Protein AF-A0A251TUI9-F1 (afdb_monomer)

Secondary structure (DSSP, 8-state):
---TTTT----HHHHHTS-HHHHHHHHHHHHHS-TTHHHHGGGS-HHHHHHHHHHHHTS----TT--HHHHHHHHHHHHHHHTT--S------------------------------------EEPS-TTT--EE-TT-SS-TTTB-TTT-PBPSS--TTSEEE----TT---S-SPPP---EEEHHHHHT-GGGS-STTSSSPPPSSEEE-TTT--EEE-HHHHHHHHHHHHT--BHHHHHHHHHHHHHHHTT-STTHHHHHHHHHHHHHHHHHH--HHHHTTTT---BGGG-TTHHHHHHHHHHHHHHHHHHHHSSTT-----S----EEEEEES--SS-EEEEEEE-GGGGTT--EEEEEEEETT-SS--SS-SEEEETT--EEEE-SPPTT-EEEEEEEEE-SS-EEEEEEEEEEPPP------------------------SHHHHHHHHHHHHHHHHTTSS-HHHHHHHHHHHHHT--HHHHHHHHHHHHHHTT-HHHHHHHHHHHHHHHHHS--

Structure (mmCIF, N/CA/C/O backbone):
data_AF-A0A251TUI9-F1
#
_entry.id   AF-A0A251TUI9-F1
#
loop_
_atom_site.group_PDB
_atom_site.id
_atom_site.type_symbol
_atom_site.label_atom_id
_atom_site.label_alt_id
_atom_site.label_comp_id
_atom_site.label_asym_id
_atom_site.label_entity_id
_atom_site.label_seq_id
_atom_site.pdbx_PDB_ins_code
_atom_site.Cartn_x
_atom_site.Cartn_y
_atom_site.Cartn_z
_atom_site.occupancy
_atom_site.B_iso_or_equiv
_atom_site.auth_seq_id
_atom_site.auth_comp_id
_atom_site.auth_asym_id
_atom_site.auth_atom_id
_atom_site.pdbx_PDB_model_num
ATOM 1 N N . MET A 1 1 ? 25.044 61.358 4.564 1.00 34.53 1 MET A N 1
ATOM 2 C CA . MET A 1 1 ? 23.756 62.048 4.757 1.00 34.53 1 MET A CA 1
ATOM 3 C C . MET A 1 1 ? 22.887 61.082 5.543 1.00 34.53 1 MET A C 1
ATOM 5 O O . MET A 1 1 ? 22.391 60.115 4.979 1.00 34.53 1 MET A O 1
ATOM 9 N N . GLU A 1 2 ? 22.901 61.227 6.867 1.00 28.72 2 GLU A N 1
ATOM 10 C CA . GLU A 1 2 ? 22.140 60.388 7.798 1.00 28.72 2 GLU A CA 1
ATOM 11 C C . GLU A 1 2 ? 20.650 60.479 7.453 1.00 28.72 2 GLU A C 1
ATOM 13 O O . GLU A 1 2 ? 20.117 61.572 7.265 1.00 28.72 2 GLU A O 1
ATOM 18 N N . SER A 1 3 ? 19.989 59.332 7.293 1.00 34.34 3 SER A N 1
ATOM 19 C CA . SER A 1 3 ? 18.562 59.292 6.975 1.00 34.34 3 SER A CA 1
ATOM 20 C C . SER A 1 3 ? 17.758 59.670 8.220 1.00 34.34 3 SER A C 1
ATOM 22 O O . SER A 1 3 ? 17.725 58.937 9.207 1.00 34.34 3 SER A O 1
ATOM 24 N N . VAL A 1 4 ? 17.116 60.833 8.145 1.00 35.78 4 VAL A N 1
ATOM 25 C CA . VAL A 1 4 ? 16.431 61.609 9.198 1.00 35.78 4 VAL A CA 1
ATOM 26 C C . VAL A 1 4 ? 15.178 60.923 9.790 1.00 35.78 4 VAL A C 1
ATOM 28 O O . VAL A 1 4 ? 14.362 61.564 10.439 1.00 35.78 4 VAL A O 1
ATOM 31 N N . PHE A 1 5 ? 14.978 59.614 9.616 1.00 40.19 5 PHE A N 1
ATOM 32 C CA . PHE A 1 5 ? 13.676 58.987 9.910 1.00 40.19 5 PHE A CA 1
ATOM 33 C C . PHE A 1 5 ? 13.726 57.677 10.707 1.00 40.19 5 PHE A C 1
ATOM 35 O O . PHE A 1 5 ? 12.765 56.909 10.710 1.00 40.19 5 PHE A O 1
ATOM 42 N N . SER A 1 6 ? 14.799 57.442 11.461 1.00 36.69 6 SER A N 1
ATOM 43 C CA . SER A 1 6 ? 14.810 56.442 12.537 1.00 36.69 6 SER A CA 1
ATOM 44 C C . SER A 1 6 ? 14.194 57.043 13.807 1.00 36.69 6 SER A C 1
ATOM 46 O O . SER A 1 6 ? 14.910 57.612 14.629 1.00 36.69 6 SER A O 1
ATOM 48 N N . GLY A 1 7 ? 12.871 56.932 13.979 1.00 44.53 7 GLY A N 1
ATOM 49 C CA . GLY A 1 7 ? 12.235 57.310 15.252 1.00 44.53 7 GLY A CA 1
ATOM 50 C C . GLY A 1 7 ? 10.784 57.786 15.211 1.00 44.53 7 GLY A C 1
ATOM 51 O O . GLY A 1 7 ? 10.376 58.503 16.121 1.00 44.53 7 GLY A O 1
ATOM 52 N N . PHE A 1 8 ? 9.983 57.430 14.200 1.00 48.88 8 PHE A N 1
ATOM 53 C CA . PHE A 1 8 ? 8.565 57.805 14.205 1.00 48.88 8 PHE A CA 1
ATOM 54 C C . PHE A 1 8 ? 7.767 56.912 15.171 1.00 48.88 8 PHE A C 1
ATOM 56 O O . PHE A 1 8 ? 7.263 55.851 14.804 1.00 48.88 8 PHE A O 1
ATOM 63 N N . VAL A 1 9 ? 7.681 57.336 16.431 1.00 51.25 9 VAL A N 1
ATOM 64 C CA . VAL A 1 9 ? 6.800 56.739 17.440 1.00 51.25 9 VAL A CA 1
ATOM 65 C C . VAL A 1 9 ? 5.455 57.456 17.365 1.00 51.25 9 VAL A C 1
ATOM 67 O O . VAL A 1 9 ? 5.383 58.671 17.535 1.00 51.25 9 VAL A O 1
ATOM 70 N N . LEU A 1 10 ? 4.383 56.713 17.081 1.00 57.31 10 LEU A N 1
ATOM 71 C CA . LEU A 1 10 ? 3.030 57.253 17.181 1.00 57.31 10 LEU A CA 1
ATOM 72 C C . LEU A 1 10 ? 2.731 57.536 18.653 1.00 57.31 10 LEU A C 1
ATOM 74 O O . LEU A 1 10 ? 2.682 56.611 19.462 1.00 57.31 10 LEU A O 1
ATOM 78 N N . ASP A 1 11 ? 2.542 58.813 18.977 1.00 55.12 11 ASP A N 1
ATOM 79 C CA . ASP A 1 11 ? 2.106 59.262 20.294 1.00 55.12 11 ASP A CA 1
ATOM 80 C C . ASP A 1 11 ? 0.689 58.712 20.580 1.00 55.12 11 ASP A C 1
ATOM 82 O O . ASP A 1 11 ? -0.262 59.073 19.866 1.00 55.12 11 ASP A O 1
ATOM 86 N N . PRO A 1 12 ? 0.523 57.806 21.566 1.00 54.56 12 PRO A N 1
ATOM 87 C CA . PRO A 1 12 ? -0.750 57.140 21.834 1.00 54.56 12 PRO A CA 1
ATOM 88 C C . PRO A 1 12 ? -1.883 58.116 22.172 1.00 54.56 12 PRO A C 1
ATOM 90 O O . PRO A 1 12 ? -3.036 57.863 21.819 1.00 54.56 12 PRO A O 1
ATOM 93 N N . GLU A 1 13 ? -1.572 59.250 22.808 1.00 54.03 13 GLU A N 1
ATOM 94 C CA . GLU A 1 13 ? -2.579 60.245 23.196 1.00 54.03 13 GLU A CA 1
ATOM 95 C C . GLU A 1 13 ? -3.125 61.004 21.985 1.00 54.03 13 GLU A C 1
ATOM 97 O O . GLU A 1 13 ? -4.335 61.214 21.878 1.00 54.03 13 GLU A O 1
ATOM 102 N N . LYS A 1 14 ? -2.261 61.323 21.014 1.00 60.03 14 LYS A N 1
ATOM 103 C CA . LYS A 1 14 ? -2.677 61.940 19.747 1.00 60.03 14 LYS A CA 1
ATOM 104 C C . LYS A 1 14 ? -3.451 60.975 18.861 1.00 60.03 14 LYS A C 1
ATOM 106 O O . LYS A 1 14 ? -4.357 61.405 18.156 1.00 60.03 14 LYS A O 1
ATOM 111 N N . CYS A 1 15 ? -3.136 59.679 18.898 1.00 59.41 15 CYS A N 1
ATOM 112 C CA . CYS A 1 15 ? -3.855 58.689 18.098 1.00 59.41 15 CYS A CA 1
ATOM 113 C C . CYS A 1 15 ? -5.288 58.468 18.606 1.00 59.41 15 CYS A C 1
ATOM 115 O O . CYS A 1 15 ? -6.212 58.344 17.805 1.00 59.41 15 CYS A O 1
ATOM 117 N N . ASN A 1 16 ? -5.506 58.518 19.923 1.00 58.75 16 ASN A N 1
ATOM 118 C CA . ASN A 1 16 ? -6.837 58.369 20.518 1.00 58.75 16 ASN A CA 1
ATOM 119 C C . ASN A 1 16 ? -7.819 59.490 20.133 1.00 58.75 16 ASN A C 1
ATOM 121 O O . ASN A 1 16 ? -9.023 59.248 20.122 1.00 58.75 16 ASN A O 1
ATOM 125 N N . GLN A 1 17 ? -7.320 60.680 19.784 1.00 64.38 17 GLN A N 1
ATOM 126 C CA . GLN A 1 17 ? -8.139 61.842 19.411 1.00 64.38 17 GLN A CA 1
ATOM 127 C C . GLN A 1 17 ? -8.537 61.875 17.923 1.00 64.38 17 GLN A C 1
ATOM 129 O O . GLN A 1 17 ? -9.328 62.726 17.527 1.00 64.38 17 GLN A O 1
ATOM 134 N N . LEU A 1 18 ? -8.018 60.959 17.095 1.00 70.25 18 LEU A N 1
ATOM 135 C CA . LEU A 1 18 ? -8.324 60.903 15.661 1.00 70.25 18 LEU A CA 1
ATOM 136 C C . LEU A 1 18 ? -9.654 60.192 15.386 1.00 70.25 18 LEU A C 1
ATOM 138 O O . LEU A 1 18 ? -9.961 59.155 15.984 1.00 70.25 18 LEU A O 1
ATOM 142 N N . SER A 1 19 ? -10.404 60.691 14.405 1.00 75.69 19 SER A N 1
ATOM 143 C CA . SER A 1 19 ? -11.576 59.991 13.874 1.00 75.69 19 SER A CA 1
ATOM 144 C C . SER A 1 19 ? -11.174 58.697 13.151 1.00 75.69 19 SER A C 1
ATOM 146 O O . SER A 1 19 ? -10.040 58.532 12.690 1.00 75.69 19 SER A O 1
ATOM 148 N N . LEU A 1 20 ? -12.112 57.752 13.017 1.00 74.56 20 LEU A N 1
ATOM 149 C CA . LEU A 1 20 ? -11.850 56.454 12.379 1.00 74.56 20 LEU A CA 1
ATOM 150 C C . LEU A 1 20 ? -11.320 56.601 10.940 1.00 74.56 20 LEU A C 1
ATOM 152 O O . LEU A 1 20 ? -10.433 55.858 10.525 1.00 74.56 20 LEU A O 1
ATOM 156 N N . GLU A 1 21 ? -11.815 57.588 10.195 1.00 72.75 21 GLU A N 1
ATOM 157 C CA . GLU A 1 21 ? -11.395 57.844 8.814 1.00 72.75 21 GLU A CA 1
ATOM 158 C C . GLU A 1 21 ? -9.976 58.441 8.740 1.00 72.75 21 GLU A C 1
ATOM 160 O O . GLU A 1 21 ? -9.191 58.101 7.853 1.00 72.75 21 GLU A O 1
ATOM 165 N N . GLU A 1 22 ? -9.591 59.267 9.715 1.00 72.44 22 GLU A N 1
ATOM 166 C CA . GLU A 1 22 ? -8.219 59.775 9.842 1.00 72.44 22 GLU A CA 1
ATOM 167 C C . GLU A 1 22 ? -7.242 58.662 10.229 1.00 72.44 22 GLU A C 1
ATOM 169 O O . GLU A 1 22 ? -6.152 58.576 9.656 1.00 72.44 22 GLU A O 1
ATOM 174 N N . LYS A 1 23 ? -7.652 57.748 11.122 1.00 77.00 23 LYS A N 1
ATOM 175 C CA . LYS A 1 23 ? -6.869 56.553 11.474 1.00 77.00 23 LYS A CA 1
ATOM 176 C C . LYS A 1 23 ? -6.640 55.653 10.261 1.00 77.00 23 LYS A C 1
ATOM 178 O O . LYS A 1 23 ? -5.521 55.191 10.051 1.00 77.00 23 LYS A O 1
ATOM 183 N N . ARG A 1 24 ? -7.654 55.450 9.415 1.00 78.06 24 ARG A N 1
ATOM 184 C CA . ARG A 1 24 ? -7.514 54.688 8.161 1.00 78.06 24 ARG A CA 1
ATOM 185 C C . ARG A 1 24 ? -6.513 55.340 7.215 1.00 78.06 24 ARG A C 1
ATOM 187 O O . ARG A 1 24 ? -5.581 54.674 6.770 1.00 78.06 24 ARG A O 1
ATOM 194 N N . LYS A 1 25 ? -6.639 56.647 6.962 1.00 76.62 25 LYS A N 1
ATOM 195 C CA . LYS A 1 25 ? -5.694 57.394 6.109 1.00 76.62 25 LYS A CA 1
ATOM 196 C C . LYS A 1 25 ? -4.261 57.330 6.640 1.00 76.62 25 LYS A C 1
ATOM 198 O O . LYS A 1 25 ? -3.324 57.198 5.854 1.00 76.62 25 LYS A O 1
ATOM 203 N N . LEU A 1 26 ? -4.089 57.378 7.961 1.00 75.06 26 LEU A N 1
ATOM 204 C CA . LEU A 1 26 ? -2.788 57.225 8.606 1.00 75.06 26 LEU A CA 1
ATOM 205 C C . LEU A 1 26 ? -2.202 55.822 8.379 1.00 75.06 26 LEU A C 1
ATOM 207 O O . LEU A 1 26 ? -1.036 55.715 8.010 1.00 75.06 26 LEU A O 1
ATOM 211 N N . VAL A 1 27 ? -3.001 54.758 8.513 1.00 79.88 27 VAL A N 1
ATOM 212 C CA . VAL A 1 27 ? -2.560 53.378 8.231 1.00 79.88 27 VAL A CA 1
ATOM 213 C C . VAL A 1 27 ? -2.194 53.188 6.758 1.00 79.88 27 VAL A C 1
ATOM 215 O O . VAL A 1 27 ? -1.166 52.577 6.478 1.00 79.88 27 VAL A O 1
ATOM 218 N N . HIS A 1 28 ? -2.975 53.735 5.821 1.00 77.69 28 HIS A N 1
ATOM 219 C CA . HIS A 1 28 ? -2.645 53.713 4.388 1.00 77.69 28 HIS A CA 1
ATOM 220 C C . HIS A 1 28 ? -1.305 54.402 4.104 1.00 77.69 28 HIS A C 1
ATOM 222 O O . HIS A 1 28 ? -0.494 53.877 3.344 1.00 77.69 28 HIS A O 1
ATOM 228 N N . ARG A 1 29 ? -1.025 55.527 4.775 1.00 72.50 29 ARG A N 1
ATOM 229 C CA . ARG A 1 29 ? 0.259 56.235 4.660 1.00 72.50 29 ARG A CA 1
ATOM 230 C C . ARG A 1 29 ? 1.420 55.440 5.269 1.00 72.50 29 ARG A C 1
ATOM 232 O O . ARG A 1 29 ? 2.465 55.334 4.642 1.00 72.50 29 ARG A O 1
ATOM 239 N N . ILE A 1 30 ? 1.230 54.838 6.446 1.00 75.44 30 ILE A N 1
ATOM 240 C CA . ILE A 1 30 ? 2.248 54.005 7.116 1.00 75.44 30 ILE A CA 1
ATOM 241 C C . ILE A 1 30 ? 2.550 52.744 6.299 1.00 75.44 30 ILE A C 1
ATOM 243 O O . ILE A 1 30 ? 3.704 52.362 6.172 1.00 75.44 30 ILE A O 1
ATOM 247 N N . ALA A 1 31 ? 1.538 52.119 5.694 1.00 74.88 31 ALA A N 1
ATOM 248 C CA . ALA A 1 31 ? 1.722 50.947 4.840 1.00 74.88 31 ALA A CA 1
ATOM 249 C C . ALA A 1 31 ? 2.538 51.247 3.570 1.00 74.88 31 ALA A C 1
ATOM 251 O O . ALA A 1 31 ? 3.133 50.336 2.999 1.00 74.88 31 ALA A O 1
ATOM 252 N N . GLN A 1 32 ? 2.558 52.509 3.126 1.00 68.44 32 GLN A N 1
ATOM 253 C CA . GLN A 1 32 ? 3.362 52.976 1.995 1.00 68.44 32 GLN A CA 1
ATOM 254 C C . GLN A 1 32 ? 4.774 53.428 2.411 1.00 68.44 32 GLN A C 1
ATOM 256 O O . GLN A 1 32 ? 5.643 53.559 1.551 1.00 68.44 32 GLN A O 1
ATOM 261 N N . TRP A 1 33 ? 5.023 53.669 3.702 1.00 54.84 33 TRP A N 1
ATOM 262 C CA . TRP A 1 33 ? 6.290 54.186 4.224 1.00 54.84 33 TRP A CA 1
ATOM 263 C C . TRP A 1 33 ? 7.038 53.113 5.040 1.00 54.84 33 TRP A C 1
ATOM 265 O O . TRP A 1 33 ? 6.823 52.966 6.237 1.00 54.84 33 TRP A O 1
ATOM 275 N N . SER A 1 34 ? 7.992 52.448 4.377 1.00 54.78 34 SER A N 1
ATOM 276 C CA . SER A 1 34 ? 9.077 51.612 4.941 1.00 54.78 34 SER A CA 1
ATOM 277 C C . SER A 1 34 ? 8.749 50.196 5.465 1.00 54.78 34 SER A C 1
ATOM 279 O O . SER A 1 34 ? 7.612 49.839 5.770 1.00 54.78 34 SER A O 1
ATOM 281 N N . GLU A 1 35 ? 9.805 49.373 5.581 1.00 59.25 35 GLU A N 1
ATOM 282 C CA . GLU A 1 35 ? 9.776 48.012 6.149 1.00 59.25 35 GLU A CA 1
ATOM 283 C C . GLU A 1 35 ? 9.405 47.965 7.649 1.00 59.25 35 GLU A C 1
ATOM 285 O O . GLU A 1 35 ? 9.078 46.897 8.172 1.00 59.25 35 GLU A O 1
ATOM 290 N N . ASP A 1 36 ? 9.388 49.107 8.350 1.00 64.69 36 ASP A N 1
ATOM 291 C CA . ASP A 1 36 ? 9.077 49.198 9.785 1.00 64.69 36 ASP A CA 1
ATOM 292 C C . ASP A 1 36 ? 7.582 49.422 10.089 1.00 64.69 36 ASP A C 1
ATOM 294 O O . ASP A 1 36 ? 7.193 49.531 11.259 1.00 64.69 36 ASP A O 1
ATOM 298 N N . ALA A 1 37 ? 6.709 49.419 9.073 1.00 73.12 37 ALA A N 1
ATOM 299 C CA . ALA A 1 37 ? 5.258 49.559 9.232 1.00 73.12 37 ALA A CA 1
ATOM 300 C C . ALA A 1 37 ? 4.642 48.633 10.312 1.00 73.12 37 ALA A C 1
ATOM 302 O O . ALA A 1 37 ? 3.818 49.108 11.103 1.00 73.12 37 ALA A O 1
ATOM 303 N N . PRO A 1 38 ? 5.051 47.350 10.457 1.00 76.06 38 PRO A N 1
ATOM 304 C CA . PRO A 1 38 ? 4.539 46.495 11.527 1.00 76.06 38 PRO A CA 1
ATOM 305 C C . PRO A 1 38 ? 4.906 46.974 12.939 1.00 76.06 38 PRO A C 1
ATOM 307 O O . PRO A 1 38 ? 4.117 46.794 13.868 1.00 76.06 38 PRO A O 1
ATOM 310 N N . LYS A 1 39 ? 6.084 47.594 13.113 1.00 73.31 39 LYS A N 1
ATOM 311 C CA . LYS A 1 39 ? 6.535 48.135 14.405 1.00 73.31 39 LYS A CA 1
ATOM 312 C C . LYS A 1 39 ? 5.773 49.406 14.754 1.00 73.31 39 LYS A C 1
ATOM 314 O O . LYS A 1 39 ? 5.321 49.542 15.887 1.00 73.31 39 LYS A O 1
ATOM 319 N N . ILE A 1 40 ? 5.548 50.288 13.783 1.00 71.81 40 ILE A N 1
ATOM 320 C CA . ILE A 1 40 ? 4.809 51.541 13.997 1.00 71.81 40 ILE A CA 1
ATOM 321 C C . ILE A 1 40 ? 3.349 51.240 14.366 1.00 71.81 40 ILE A C 1
ATOM 323 O O . ILE A 1 40 ? 2.840 51.756 15.360 1.00 71.81 40 ILE A O 1
ATOM 327 N N . LEU A 1 41 ? 2.698 50.316 13.649 1.00 77.44 41 LEU A N 1
ATOM 328 C CA . LEU A 1 41 ? 1.314 49.898 13.922 1.00 77.44 41 LEU A CA 1
ATOM 329 C C . LEU A 1 41 ? 1.159 49.082 15.216 1.00 77.44 41 LEU A C 1
ATOM 331 O O . LEU A 1 41 ? 0.040 48.892 15.695 1.00 77.44 41 LEU A O 1
ATOM 335 N N . SER A 1 42 ? 2.262 48.622 15.816 1.00 76.44 42 SER A N 1
ATOM 336 C CA . SER A 1 42 ? 2.237 47.944 17.115 1.00 76.44 42 SER A CA 1
ATOM 337 C C . SER A 1 42 ? 1.895 48.876 18.280 1.00 76.44 42 SER A C 1
ATOM 339 O O . SER A 1 42 ? 1.533 48.380 19.346 1.00 76.44 42 SER A O 1
ATOM 341 N N . SER A 1 43 ? 1.942 50.196 18.084 1.00 76.00 43 SER A N 1
ATOM 342 C CA . SER A 1 43 ? 1.510 51.197 19.070 1.00 76.00 43 SER A CA 1
ATOM 343 C C . SER A 1 43 ? -0.019 51.274 19.223 1.00 76.00 43 SER A C 1
ATOM 345 O O . SER A 1 43 ? -0.504 51.461 20.336 1.00 76.00 43 SER A O 1
ATOM 347 N N . LEU A 1 44 ? -0.790 51.018 18.157 1.00 77.94 44 LEU A N 1
ATOM 348 C CA . LEU A 1 44 ? -2.261 51.046 18.171 1.00 77.94 44 LEU A CA 1
ATOM 349 C C . LEU A 1 44 ? -2.839 49.986 19.102 1.00 77.94 44 LEU A C 1
ATOM 351 O O . LEU A 1 44 ? -2.328 48.872 19.175 1.00 77.94 44 LEU A O 1
ATOM 355 N N . THR A 1 45 ? -3.935 50.262 19.797 1.00 77.50 45 THR A N 1
ATOM 356 C CA . THR A 1 45 ? -4.581 49.254 20.644 1.00 77.50 45 THR A CA 1
ATOM 357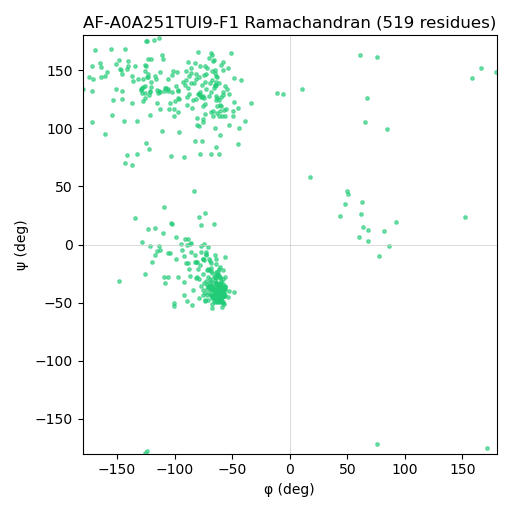 C C . THR A 1 45 ? -5.248 48.157 19.807 1.00 77.50 45 THR A C 1
ATOM 359 O O . THR A 1 45 ? -5.554 48.308 18.623 1.00 77.50 45 THR A O 1
ATOM 362 N N . ARG A 1 46 ? -5.512 47.001 20.432 1.00 77.88 46 ARG A N 1
ATOM 363 C CA . ARG A 1 46 ? -6.219 45.895 19.765 1.00 77.88 46 ARG A CA 1
ATOM 364 C C . ARG A 1 46 ? -7.604 46.329 19.267 1.00 77.88 46 ARG A C 1
ATOM 366 O O . ARG A 1 46 ? -8.020 45.882 18.206 1.00 77.88 46 ARG A O 1
ATOM 373 N N . LYS A 1 47 ? -8.304 47.176 20.028 1.00 78.19 47 LYS A N 1
ATOM 374 C CA . LYS A 1 47 ? -9.637 47.677 19.673 1.00 78.19 47 LYS A CA 1
ATOM 375 C C . LYS A 1 47 ? -9.576 48.537 18.408 1.00 78.19 47 LYS A C 1
ATOM 377 O O . LYS A 1 47 ? -10.315 48.272 17.470 1.00 78.19 47 LYS A O 1
ATOM 382 N N . GLU A 1 48 ? -8.618 49.455 18.336 1.00 78.50 48 GLU A N 1
ATOM 383 C CA . GLU A 1 48 ? -8.431 50.330 17.171 1.00 78.50 48 GLU A CA 1
ATOM 384 C C . GLU A 1 48 ? -8.039 49.550 15.914 1.00 78.50 48 GLU A C 1
ATOM 386 O O . GLU A 1 48 ? -8.584 49.786 14.840 1.00 78.50 48 GLU A O 1
ATOM 391 N N . LEU A 1 49 ? -7.150 48.559 16.039 1.00 79.75 49 LEU A N 1
ATOM 392 C CA . LEU A 1 49 ? -6.802 47.689 14.913 1.00 79.75 49 LEU A CA 1
ATOM 393 C C . LEU A 1 49 ? -8.025 46.921 14.385 1.00 79.75 49 LEU A C 1
ATOM 395 O O . LEU A 1 49 ? -8.148 46.742 13.177 1.00 79.75 49 LEU A O 1
ATOM 399 N N . LEU A 1 50 ? -8.938 46.476 15.259 1.00 78.75 50 LEU A N 1
ATOM 400 C CA . LEU A 1 50 ? -10.180 45.821 14.829 1.00 78.75 50 LEU A CA 1
ATOM 401 C C . LEU A 1 50 ? -11.120 46.787 14.118 1.00 78.75 50 LEU A C 1
ATOM 403 O O . LEU A 1 50 ? -11.656 46.424 13.077 1.00 78.75 50 LEU A O 1
ATOM 407 N N . GLU A 1 51 ? -11.303 47.991 14.657 1.00 80.06 51 GLU A N 1
ATOM 408 C CA . GLU A 1 51 ? -12.162 49.015 14.054 1.00 80.06 51 GLU A CA 1
ATOM 409 C C . GLU A 1 51 ? -11.691 49.359 12.634 1.00 80.06 51 GLU A C 1
ATOM 411 O O . GLU A 1 51 ? -12.495 49.371 11.702 1.00 80.06 51 GLU A O 1
ATOM 416 N N . ILE A 1 52 ? -10.379 49.521 12.439 1.00 81.44 52 ILE A N 1
ATOM 417 C CA . ILE A 1 52 ? -9.790 49.813 11.125 1.00 81.44 52 ILE A CA 1
ATOM 418 C C . ILE A 1 52 ? -9.939 48.615 10.173 1.00 81.44 52 ILE A C 1
ATOM 420 O O . ILE A 1 52 ? -10.331 48.792 9.022 1.00 81.44 52 ILE A O 1
ATOM 424 N N . ILE A 1 53 ? -9.674 47.385 10.631 1.00 80.62 53 ILE A N 1
ATOM 425 C CA . ILE A 1 53 ? -9.820 46.177 9.799 1.00 80.62 53 ILE A CA 1
ATOM 426 C C . ILE A 1 53 ? -11.280 45.964 9.374 1.00 80.62 53 ILE A C 1
ATOM 428 O O . ILE A 1 53 ? -11.545 45.645 8.214 1.00 80.62 53 ILE A O 1
ATOM 432 N N . CYS A 1 54 ? -12.232 46.141 10.292 1.00 80.44 54 CYS A N 1
ATOM 433 C CA . CYS A 1 54 ? -13.657 46.043 9.986 1.00 80.44 54 CYS A CA 1
ATOM 434 C C . CYS A 1 54 ? -14.078 47.113 8.969 1.00 80.44 54 CYS A C 1
ATOM 436 O O . CYS A 1 54 ? -14.807 46.789 8.029 1.00 80.44 54 CYS A O 1
ATOM 438 N N . ALA A 1 55 ? -13.575 48.344 9.112 1.00 80.81 55 ALA A N 1
ATOM 439 C CA . ALA A 1 55 ? -13.840 49.428 8.172 1.00 80.81 55 ALA A CA 1
ATOM 440 C C . ALA A 1 55 ? -13.258 49.158 6.769 1.00 80.81 55 ALA A C 1
ATOM 442 O O . ALA A 1 55 ? -13.943 49.388 5.778 1.00 80.81 55 ALA A O 1
ATOM 443 N N . GLU A 1 56 ? -12.043 48.607 6.662 1.00 80.00 56 GLU A N 1
ATOM 444 C CA . GLU A 1 56 ? -11.425 48.256 5.368 1.00 80.00 56 GLU A CA 1
ATOM 445 C C . GLU A 1 56 ? -12.107 47.074 4.661 1.00 80.00 56 GLU A C 1
ATOM 447 O O . GLU A 1 56 ? -12.105 46.998 3.434 1.00 80.00 56 GLU A O 1
ATOM 452 N N . MET A 1 57 ? -12.698 46.139 5.410 1.00 74.69 57 MET A N 1
ATOM 453 C CA . MET A 1 57 ? -13.405 44.989 4.832 1.00 74.69 57 MET A CA 1
ATOM 454 C C . MET A 1 57 ? -14.897 45.239 4.562 1.00 74.69 57 MET A C 1
ATOM 456 O O . MET A 1 57 ? -15.531 44.421 3.892 1.00 74.69 57 MET A O 1
ATOM 460 N N . GLY A 1 58 ? -15.485 46.289 5.143 1.00 65.94 58 GLY A N 1
ATOM 461 C CA . GLY A 1 58 ? -16.922 46.578 5.066 1.00 65.94 58 GLY A CA 1
ATOM 462 C C . GLY A 1 58 ? -17.833 45.524 5.720 1.00 65.94 58 GLY A C 1
ATOM 463 O O . GLY A 1 58 ? -19.028 45.494 5.433 1.00 65.94 58 GLY A O 1
ATOM 464 N N . LYS A 1 59 ? -17.294 44.620 6.556 1.00 66.19 59 LYS A N 1
ATOM 465 C CA . LYS A 1 59 ? -18.040 43.554 7.259 1.00 66.19 59 LYS A CA 1
ATOM 466 C C . LYS A 1 59 ? -17.434 43.280 8.637 1.00 66.19 59 LYS A C 1
ATOM 468 O O . LYS A 1 59 ? -16.228 43.049 8.739 1.00 66.19 59 LYS A O 1
ATOM 473 N N . GLU A 1 60 ? -18.264 43.213 9.680 1.00 58.09 60 GLU A N 1
ATOM 474 C CA . GLU A 1 60 ? -17.817 42.822 11.023 1.00 58.09 60 GLU A CA 1
ATOM 475 C C . GLU A 1 60 ? -17.458 41.329 11.078 1.00 58.09 60 GLU A C 1
ATOM 477 O O . GLU A 1 60 ? -18.243 40.455 10.701 1.00 58.09 60 GLU A O 1
ATOM 482 N N . ARG A 1 61 ? -16.260 41.009 11.578 1.00 60.19 61 ARG A N 1
ATOM 483 C CA . ARG A 1 61 ? -15.845 39.633 11.888 1.00 60.19 61 ARG A CA 1
ATOM 484 C C . ARG A 1 61 ? -15.331 39.546 13.318 1.00 60.19 61 ARG A C 1
ATOM 486 O O . ARG A 1 61 ? -14.619 40.423 13.795 1.00 60.19 61 ARG A O 1
ATOM 493 N N . LYS A 1 62 ? -15.638 38.438 13.999 1.00 58.44 62 LYS A N 1
ATOM 494 C CA . LYS A 1 62 ? -15.100 38.146 15.334 1.00 58.44 62 LYS A CA 1
ATOM 495 C C . LYS A 1 62 ? -13.665 37.620 15.210 1.00 58.44 62 LYS A C 1
ATOM 497 O O . LYS A 1 62 ? -13.457 36.448 14.917 1.00 58.44 62 LYS A O 1
ATOM 502 N N . TYR A 1 63 ? -12.672 38.464 15.482 1.00 58.69 63 TYR A N 1
ATOM 503 C CA . TYR A 1 63 ? -11.242 38.101 15.520 1.00 58.69 63 TYR A CA 1
ATOM 504 C C . TYR A 1 63 ? -10.823 37.490 16.873 1.00 58.69 63 TYR A C 1
ATOM 506 O O . TYR A 1 63 ? -9.803 37.859 17.472 1.00 58.69 63 TYR A O 1
ATOM 514 N N . SER A 1 64 ? -11.636 36.558 17.379 1.00 53.75 64 SER A N 1
ATOM 515 C CA . SER A 1 64 ? -11.323 35.785 18.584 1.00 53.75 64 SER A CA 1
ATOM 516 C C . SER A 1 64 ? -10.049 34.964 18.344 1.00 53.75 64 SER A C 1
ATOM 518 O O . SER A 1 64 ? -9.955 34.243 17.354 1.00 53.75 64 SER A O 1
ATOM 520 N N . GLY A 1 65 ? -9.035 35.120 19.201 1.00 61.06 65 GLY A N 1
ATOM 521 C CA . GLY A 1 65 ? -7.780 34.355 19.130 1.00 61.06 65 GLY A CA 1
ATOM 522 C C . GLY A 1 65 ? -6.676 34.903 18.209 1.00 61.06 65 GLY A C 1
ATOM 523 O O . GLY A 1 65 ? -5.586 34.337 18.179 1.00 61.06 65 GLY A O 1
ATOM 524 N N . PHE A 1 66 ? -6.882 36.011 17.485 1.00 69.12 66 PHE A N 1
ATOM 525 C CA . PHE A 1 66 ? -5.788 36.642 16.725 1.00 69.12 66 PHE A CA 1
ATOM 526 C C . PHE A 1 66 ? -4.810 37.354 17.667 1.00 69.12 66 PHE A C 1
ATOM 528 O O . PHE A 1 66 ? -5.240 38.005 18.613 1.00 69.12 66 PHE A O 1
ATOM 535 N N . THR A 1 67 ? -3.503 37.280 17.427 1.00 77.94 67 THR A N 1
ATOM 536 C CA . THR A 1 67 ? -2.524 38.117 18.144 1.00 77.94 67 THR A CA 1
ATOM 537 C C . THR A 1 67 ? -2.446 39.506 17.502 1.00 77.94 67 THR A C 1
ATOM 539 O O . THR A 1 67 ? -2.756 39.661 16.321 1.00 77.94 67 THR A O 1
ATOM 542 N N . LYS A 1 68 ? -2.014 40.525 18.260 1.00 79.00 68 LYS A N 1
ATOM 543 C CA . LYS A 1 68 ? -1.882 41.915 17.774 1.00 79.00 68 LYS A CA 1
ATOM 544 C C . LYS A 1 68 ? -1.042 42.001 16.488 1.00 79.00 68 LYS A C 1
ATOM 546 O O . LYS A 1 68 ? -1.433 42.668 15.540 1.00 79.00 68 LYS A O 1
ATOM 551 N N . LEU A 1 69 ? 0.037 41.218 16.416 1.00 78.19 69 LEU A N 1
ATOM 552 C CA . LEU A 1 69 ? 0.897 41.097 15.232 1.00 78.19 69 LEU A CA 1
ATOM 553 C C . LEU A 1 69 ? 0.162 40.524 14.010 1.00 78.19 69 LEU A C 1
ATOM 555 O O . LEU A 1 69 ? 0.267 41.077 12.920 1.00 78.19 69 LEU A O 1
ATOM 559 N N . ARG A 1 70 ? -0.636 39.460 14.184 1.00 78.88 70 ARG A N 1
ATOM 560 C CA . ARG A 1 70 ? -1.427 38.878 13.083 1.00 78.88 70 ARG A CA 1
ATOM 561 C C . ARG A 1 70 ? -2.502 39.832 12.567 1.00 78.88 70 ARG A C 1
ATOM 563 O O . ARG A 1 70 ? -2.846 39.778 11.391 1.00 78.88 70 ARG A O 1
ATOM 570 N N . MET A 1 71 ? -3.036 40.693 13.433 1.00 80.69 71 MET A N 1
ATOM 571 C CA . MET A 1 71 ? -3.987 41.730 13.027 1.00 80.69 71 MET A CA 1
ATOM 572 C C . MET A 1 71 ? -3.307 42.801 12.170 1.00 80.69 71 MET A C 1
ATOM 574 O O . MET A 1 71 ? -3.842 43.160 11.128 1.00 80.69 71 MET A O 1
ATOM 578 N N . ILE A 1 72 ? -2.106 43.239 12.554 1.00 83.06 72 ILE A N 1
ATOM 579 C CA . ILE A 1 72 ? -1.307 44.204 11.785 1.00 83.06 72 ILE A CA 1
ATOM 580 C C . ILE A 1 72 ? -0.915 43.631 10.415 1.00 83.06 72 ILE A C 1
ATOM 582 O O . ILE A 1 72 ? -1.105 44.293 9.399 1.00 83.06 72 ILE A O 1
ATOM 586 N N . GLU A 1 73 ? -0.448 42.379 10.356 1.00 83.31 73 GLU A N 1
ATOM 587 C CA . GLU A 1 73 ? -0.094 41.721 9.088 1.00 83.31 73 GLU A CA 1
ATOM 588 C C . GLU A 1 73 ? -1.307 41.593 8.150 1.00 83.31 73 GLU A C 1
ATOM 590 O O . GLU A 1 73 ? -1.204 41.787 6.936 1.00 83.31 73 GLU A O 1
ATOM 595 N N . HIS A 1 74 ? -2.479 41.280 8.710 1.00 82.25 74 HIS A N 1
ATOM 596 C CA . HIS A 1 74 ? -3.719 41.213 7.947 1.00 82.25 74 HIS A CA 1
ATOM 597 C C . HIS A 1 74 ? -4.151 42.588 7.429 1.00 82.25 74 HIS A C 1
ATOM 599 O O . HIS A 1 74 ? -4.512 42.703 6.260 1.00 82.25 74 HIS A O 1
ATOM 605 N N . LEU A 1 75 ? -4.070 43.619 8.274 1.00 83.31 75 LEU A N 1
ATOM 606 C CA . LEU A 1 75 ? -4.401 44.995 7.921 1.00 83.31 75 LEU A CA 1
ATOM 607 C C . LEU A 1 75 ? -3.513 45.516 6.783 1.00 83.31 75 LEU A C 1
ATOM 609 O O . LEU A 1 75 ? -4.037 46.019 5.793 1.00 83.31 75 LEU A O 1
ATOM 613 N N . LEU A 1 76 ? -2.195 45.306 6.861 1.00 82.69 76 LEU A N 1
ATOM 614 C CA . LEU A 1 76 ? -1.262 45.684 5.794 1.00 82.69 76 LEU A CA 1
ATOM 615 C C . LEU A 1 76 ? -1.596 44.973 4.475 1.00 82.69 76 LEU A C 1
ATOM 617 O O . LEU A 1 76 ? -1.667 45.611 3.431 1.00 82.69 76 LEU A O 1
ATOM 621 N N . LYS A 1 77 ? -1.911 43.670 4.517 1.00 82.12 77 LYS A N 1
ATOM 622 C CA . LYS A 1 77 ? -2.338 42.910 3.327 1.00 82.12 77 LYS A CA 1
ATOM 623 C C . LYS A 1 77 ? -3.647 43.411 2.712 1.00 82.12 77 LYS A C 1
ATOM 625 O O . LYS A 1 77 ? -3.818 43.267 1.504 1.00 82.12 77 LYS A O 1
ATOM 630 N N . LEU A 1 78 ? -4.584 43.917 3.514 1.00 80.75 78 LEU A N 1
ATOM 631 C CA . LEU A 1 78 ? -5.840 44.495 3.018 1.00 80.75 78 LEU A CA 1
ATOM 632 C C . LEU A 1 78 ? -5.577 45.835 2.329 1.00 80.75 78 LEU A C 1
ATOM 634 O O . LEU A 1 78 ? -5.986 46.039 1.189 1.00 80.75 78 LEU A O 1
ATOM 638 N N . VAL A 1 79 ? -4.806 46.692 2.992 1.00 80.81 79 VAL A N 1
ATOM 639 C CA . VAL A 1 79 ? -4.425 48.019 2.504 1.00 80.81 79 VAL A CA 1
ATOM 640 C C . VAL A 1 79 ? -3.631 47.934 1.195 1.00 80.81 79 VAL A C 1
ATOM 642 O O . VAL A 1 79 ? -3.963 48.632 0.240 1.00 80.81 79 VAL A O 1
ATOM 645 N N . SER A 1 80 ? -2.665 47.014 1.085 1.00 74.44 80 SER A N 1
ATOM 646 C CA . SER A 1 80 ? -1.883 46.813 -0.148 1.00 74.44 80 SER A CA 1
ATOM 647 C C . SER A 1 80 ? -2.683 46.232 -1.319 1.00 74.44 80 SER A C 1
ATOM 649 O O . SER A 1 80 ? -2.240 46.330 -2.458 1.00 74.44 80 SER A O 1
ATOM 651 N N . LYS A 1 81 ? -3.832 45.588 -1.069 1.00 65.00 81 LYS A N 1
ATOM 652 C CA . LYS A 1 81 ? -4.715 45.089 -2.138 1.00 65.00 81 LYS A CA 1
ATOM 653 C C . LYS A 1 81 ? -5.648 46.183 -2.648 1.00 65.00 81 LYS A C 1
ATOM 655 O O . LYS A 1 81 ? -5.842 46.295 -3.856 1.00 65.00 81 LYS A O 1
ATOM 660 N N . ASN A 1 82 ? -6.167 47.015 -1.745 1.00 57.38 82 ASN A N 1
ATOM 661 C CA . ASN A 1 82 ? -7.131 48.064 -2.076 1.00 57.38 82 ASN A CA 1
ATOM 662 C C . ASN A 1 82 ? -6.523 49.221 -2.894 1.00 57.38 82 ASN A C 1
ATOM 664 O O . ASN A 1 82 ? -7.254 49.888 -3.619 1.00 57.38 82 ASN A O 1
ATOM 668 N N . THR A 1 83 ? -5.201 49.436 -2.863 1.00 51.59 83 THR A N 1
ATOM 669 C CA . THR A 1 83 ? -4.524 50.451 -3.699 1.00 51.59 83 THR A CA 1
ATOM 670 C C . THR A 1 83 ? -4.516 50.123 -5.196 1.00 51.59 83 THR A C 1
ATOM 672 O O . THR A 1 83 ? -4.274 51.013 -6.004 1.00 51.59 83 THR A O 1
ATOM 675 N N . THR A 1 84 ? -4.805 48.875 -5.588 1.00 43.81 84 THR A N 1
ATOM 676 C CA . THR A 1 84 ? -4.862 48.458 -7.005 1.00 43.81 84 THR A CA 1
ATOM 677 C C . THR A 1 84 ? -6.263 48.520 -7.621 1.00 43.81 84 THR A C 1
ATOM 679 O O . THR A 1 84 ? -6.418 48.289 -8.816 1.00 43.81 84 THR A O 1
ATOM 682 N N . THR A 1 85 ? -7.292 48.846 -6.835 1.00 39.28 85 THR A N 1
ATOM 683 C CA . THR A 1 85 ? -8.699 48.714 -7.242 1.00 39.28 85 THR A CA 1
ATOM 684 C C . THR A 1 85 ? -9.530 49.922 -6.824 1.00 39.28 85 THR A C 1
ATOM 686 O O . THR A 1 85 ? -10.415 49.815 -5.981 1.00 39.28 85 THR A O 1
ATOM 689 N N . THR A 1 86 ? -9.280 51.078 -7.429 1.00 29.30 86 THR A N 1
ATOM 690 C CA . THR A 1 86 ? -10.220 52.208 -7.391 1.00 29.30 86 THR A CA 1
ATOM 691 C C . THR A 1 86 ? -10.218 52.946 -8.721 1.00 29.30 86 THR A C 1
ATOM 693 O O . THR A 1 86 ? -9.793 54.089 -8.819 1.00 29.30 86 THR A O 1
ATOM 696 N N . THR A 1 87 ? -10.751 52.317 -9.769 1.00 26.89 87 THR A N 1
ATOM 697 C CA . THR A 1 87 ? -11.532 53.050 -10.776 1.00 26.89 87 THR A CA 1
ATOM 698 C C . THR A 1 87 ? -12.571 52.115 -11.395 1.00 26.89 87 THR A C 1
ATOM 700 O O . THR A 1 87 ? -12.258 50.991 -11.780 1.00 26.89 87 THR A O 1
ATOM 703 N N . THR A 1 88 ? -13.793 52.639 -11.492 1.00 26.97 88 THR A N 1
ATOM 704 C CA . THR A 1 88 ? -14.934 52.160 -12.287 1.00 26.97 88 THR A CA 1
ATOM 705 C C . THR A 1 88 ? -15.812 51.072 -11.663 1.00 26.97 88 THR A C 1
ATOM 707 O O . THR A 1 88 ? -15.535 49.878 -11.720 1.00 26.97 88 THR A O 1
ATOM 710 N N . GLY A 1 89 ? -16.943 51.516 -11.108 1.00 25.12 89 GLY A N 1
ATOM 711 C CA . GLY A 1 89 ? -18.096 50.665 -10.853 1.00 25.12 89 GLY A CA 1
ATOM 712 C C . GLY A 1 89 ? -18.948 50.484 -12.109 1.00 25.12 89 GLY A C 1
ATOM 713 O O . GLY A 1 89 ? -19.091 51.406 -12.905 1.00 25.12 89 GLY A O 1
ATOM 714 N N . SER A 1 90 ? -19.556 49.311 -12.246 1.00 27.69 90 SER A N 1
ATOM 715 C CA . SER A 1 90 ? -20.979 49.199 -12.561 1.00 27.69 90 SER A CA 1
ATOM 716 C C . SER A 1 90 ? -21.470 47.787 -12.260 1.00 27.69 90 SER A C 1
ATOM 718 O O . SER A 1 90 ? -20.738 46.809 -12.397 1.00 27.69 90 SER A O 1
ATOM 720 N N . SER A 1 91 ? -22.707 47.739 -11.786 1.00 25.55 91 SER A N 1
ATOM 721 C CA . SER A 1 91 ? -23.480 46.553 -11.436 1.00 25.55 91 SER A CA 1
ATOM 722 C C . SER A 1 91 ? -23.758 45.684 -12.668 1.00 25.55 91 SER A C 1
ATOM 724 O O . SER A 1 91 ? -23.971 46.237 -13.744 1.00 25.55 91 SER A O 1
ATOM 726 N N . LEU A 1 92 ? -23.783 44.355 -12.505 1.00 26.81 92 LEU A N 1
ATOM 727 C CA . LEU A 1 92 ? -24.911 43.477 -12.862 1.00 26.81 92 LEU A CA 1
ATOM 728 C C . LEU A 1 92 ? -24.585 42.006 -12.524 1.00 26.81 92 LEU A C 1
ATOM 730 O O . LEU A 1 92 ? -23.496 41.500 -12.792 1.00 26.81 92 LEU A O 1
ATOM 734 N N . ASP A 1 93 ? -25.566 41.363 -11.895 1.00 23.12 93 ASP A N 1
ATOM 735 C CA . ASP A 1 93 ? -25.595 39.990 -11.387 1.00 23.12 93 ASP A CA 1
ATOM 736 C C . ASP A 1 93 ? -25.496 38.904 -12.478 1.00 23.12 93 ASP A C 1
ATOM 738 O O . ASP A 1 93 ? -26.031 39.061 -13.572 1.00 23.12 93 ASP A O 1
ATOM 742 N N . PHE A 1 94 ? -24.868 37.762 -12.163 1.00 26.48 94 PHE A N 1
ATOM 743 C CA . PHE A 1 94 ? -25.522 36.453 -11.934 1.00 26.48 94 PHE A CA 1
ATOM 744 C C . PHE A 1 94 ? -24.511 35.282 -11.922 1.00 26.48 94 PHE A C 1
ATOM 746 O O . PHE A 1 94 ? -23.423 35.326 -12.487 1.00 26.48 94 PHE A O 1
ATOM 753 N N . SER A 1 95 ? -24.886 34.245 -11.170 1.00 27.55 95 SER A N 1
ATOM 754 C CA . SER A 1 95 ? -24.087 33.158 -10.581 1.00 27.55 95 SER A CA 1
ATOM 755 C C . SER A 1 95 ? -23.450 32.126 -11.545 1.00 27.55 95 SER A C 1
ATOM 757 O O . SER A 1 95 ? -23.874 32.000 -12.691 1.00 27.55 95 SER A O 1
ATOM 759 N N . PRO A 1 96 ? -22.467 31.311 -11.084 1.00 26.17 96 PRO A N 1
ATOM 760 C CA . PRO A 1 96 ? -21.637 30.486 -11.961 1.00 26.17 96 PRO A CA 1
ATOM 761 C C . PRO A 1 96 ? -22.122 29.032 -12.091 1.00 26.17 96 PRO A C 1
ATOM 763 O O . PRO A 1 96 ? -22.306 28.326 -11.099 1.00 26.17 96 PRO A O 1
ATOM 766 N N . SER A 1 97 ? -22.194 28.543 -13.332 1.00 25.31 97 SER A N 1
ATOM 767 C CA . SER A 1 97 ? -22.154 27.115 -13.668 1.00 25.31 97 SER A CA 1
ATOM 768 C C . SER A 1 97 ? -20.896 26.798 -14.476 1.00 25.31 97 SER A C 1
ATOM 770 O O . SER A 1 97 ? -20.537 27.493 -15.420 1.00 25.31 97 SER A O 1
ATOM 772 N N . LYS A 1 98 ? -20.212 25.728 -14.065 1.00 31.22 98 LYS A N 1
ATOM 773 C CA . LYS A 1 98 ? -19.005 25.162 -14.681 1.00 31.22 98 LYS A CA 1
ATOM 774 C C . LYS A 1 98 ? -19.292 24.593 -16.078 1.00 31.22 98 LYS A C 1
ATOM 776 O O . LYS A 1 98 ? -20.155 23.727 -16.186 1.00 31.22 98 LYS A O 1
ATOM 781 N N . LYS A 1 99 ? -18.433 24.897 -17.062 1.00 24.66 99 LYS A N 1
ATOM 782 C CA . LYS A 1 99 ? -17.737 23.905 -17.916 1.00 24.66 99 LYS A CA 1
ATOM 783 C C . LYS A 1 99 ? -16.675 24.568 -18.814 1.00 24.66 99 LYS A C 1
ATOM 785 O O . LYS A 1 99 ? -16.944 25.580 -19.436 1.00 24.66 99 LYS A O 1
ATOM 790 N N . GLN A 1 100 ? -15.485 23.952 -18.792 1.00 30.88 100 GLN A N 1
ATOM 791 C CA . GLN A 1 100 ? -14.442 23.787 -19.831 1.00 30.88 100 GLN A CA 1
ATOM 792 C C . GLN A 1 100 ? -14.606 24.627 -21.121 1.00 30.88 100 GLN A C 1
ATOM 794 O O . GLN A 1 100 ? -15.655 24.568 -21.741 1.00 30.88 100 GLN A O 1
ATOM 799 N N . LYS A 1 101 ? -13.581 25.305 -21.647 1.00 24.38 101 LYS A N 1
ATOM 800 C CA . LYS A 1 101 ? -12.524 24.716 -22.490 1.00 24.38 101 LYS A CA 1
ATOM 801 C C . LYS A 1 101 ? -11.549 25.823 -22.919 1.00 24.38 101 LYS A C 1
ATOM 803 O O . LYS A 1 101 ? -11.945 26.965 -23.095 1.00 24.38 101 LYS A O 1
ATOM 808 N N . HIS A 1 102 ? -10.303 25.392 -23.070 1.00 33.44 102 HIS A N 1
ATOM 809 C CA . HIS A 1 102 ? -9.243 25.865 -23.961 1.00 33.44 102 HIS A CA 1
ATOM 810 C C . HIS A 1 102 ? -9.668 26.853 -25.064 1.00 33.44 102 HIS A C 1
ATOM 812 O O . HIS A 1 102 ? -10.561 26.512 -25.830 1.00 33.44 102 HIS A O 1
ATOM 818 N N . GLU A 1 103 ? -8.959 27.974 -25.209 1.00 22.66 103 GLU A N 1
ATOM 819 C CA . GLU A 1 103 ? -8.208 28.278 -26.437 1.00 22.66 103 GLU A CA 1
ATOM 820 C C . GLU A 1 103 ? -7.306 29.505 -26.264 1.00 22.66 103 GLU A C 1
ATOM 822 O O . GLU A 1 103 ? -7.598 30.440 -25.522 1.00 22.66 103 GLU A O 1
ATOM 827 N N . GLU A 1 104 ? -6.143 29.389 -26.891 1.00 35.38 104 GLU A N 1
ATOM 828 C CA . GLU A 1 104 ? -5.009 30.302 -26.883 1.00 35.38 104 GLU A CA 1
ATOM 829 C C . GLU A 1 104 ? -5.339 31.616 -27.579 1.00 35.38 104 GLU A C 1
ATOM 831 O O . GLU A 1 104 ? -6.059 31.603 -28.572 1.00 35.38 104 GLU A O 1
ATOM 836 N N . GLN A 1 105 ? -4.722 32.718 -27.133 1.00 28.08 105 GLN A N 1
ATOM 837 C CA . GLN A 1 105 ? -4.347 33.841 -28.000 1.00 28.08 105 GLN A CA 1
ATOM 838 C C . GLN A 1 105 ? -3.419 34.844 -27.268 1.00 28.08 105 GLN A C 1
ATOM 840 O O . GLN A 1 105 ? -3.190 34.680 -26.067 1.00 28.08 105 GLN A O 1
ATOM 845 N N . PRO A 1 106 ? -2.762 35.797 -27.963 1.00 30.97 106 PRO A N 1
ATOM 846 C CA . PRO A 1 106 ? -1.387 35.610 -28.405 1.00 30.97 106 PRO A CA 1
ATOM 847 C C . PRO A 1 106 ? -0.442 36.740 -27.946 1.00 30.97 106 PRO A C 1
ATOM 849 O O . PRO A 1 106 ? -0.805 37.684 -27.248 1.00 30.97 106 PRO A O 1
ATOM 852 N N . SER A 1 107 ? 0.808 36.587 -28.364 1.00 35.03 107 SER A N 1
ATOM 853 C CA . SER A 1 107 ? 1.965 37.475 -28.268 1.00 35.03 107 SER A CA 1
ATOM 854 C C . SER A 1 107 ? 1.685 38.955 -28.564 1.00 35.03 107 SER A C 1
ATOM 856 O O . SER A 1 107 ? 1.044 39.277 -29.559 1.00 35.03 107 SER A O 1
ATOM 858 N N . ASN A 1 108 ? 2.328 39.847 -27.799 1.00 26.77 108 ASN A N 1
ATOM 859 C CA . ASN A 1 108 ? 2.850 41.105 -28.333 1.00 26.77 108 ASN A CA 1
ATOM 860 C C . ASN A 1 108 ? 4.164 41.517 -27.641 1.00 26.77 108 ASN A C 1
ATOM 862 O O . ASN A 1 108 ? 4.255 41.605 -26.417 1.00 26.77 108 ASN A O 1
ATOM 866 N N . ASN A 1 109 ? 5.164 41.725 -28.501 1.00 26.36 109 ASN A N 1
ATOM 867 C CA . ASN A 1 109 ? 6.483 42.352 -28.335 1.00 26.36 109 ASN A CA 1
ATOM 868 C C . ASN A 1 109 ? 6.371 43.743 -27.676 1.00 26.36 109 ASN A C 1
ATOM 870 O O . ASN A 1 109 ? 5.310 44.350 -27.720 1.00 26.36 109 ASN A O 1
ATOM 874 N N . SER A 1 110 ? 7.383 44.423 -27.148 1.00 27.20 110 SER A N 1
ATOM 875 C CA . SER A 1 110 ? 8.817 44.239 -26.895 1.00 27.20 110 SER A CA 1
ATOM 876 C C . SER A 1 110 ? 9.208 45.496 -26.110 1.00 27.20 110 SER A C 1
ATOM 878 O O . SER A 1 110 ? 8.763 46.579 -26.485 1.00 27.20 110 SER A O 1
ATOM 880 N N . THR A 1 111 ? 10.118 45.429 -25.138 1.00 24.78 111 THR A N 1
ATOM 881 C CA . THR A 1 111 ? 11.210 46.421 -25.097 1.00 24.78 111 THR A CA 1
ATOM 882 C C . THR A 1 111 ? 12.425 45.835 -24.395 1.00 24.78 111 THR A C 1
ATOM 884 O O . THR A 1 111 ? 12.357 45.325 -23.279 1.00 24.78 111 THR A O 1
ATOM 887 N N . THR A 1 112 ? 13.526 45.877 -25.126 1.00 27.28 112 THR A N 1
ATOM 888 C CA . THR A 1 112 ? 14.824 45.286 -24.845 1.00 27.28 112 THR A CA 1
ATOM 889 C C . THR A 1 112 ? 15.598 46.128 -23.834 1.00 27.28 112 THR A C 1
ATOM 891 O O . THR A 1 112 ? 15.821 47.310 -24.066 1.00 27.28 112 THR A O 1
ATOM 894 N N . PHE A 1 113 ? 16.094 45.493 -22.774 1.00 29.14 113 PHE A N 1
ATOM 895 C CA . PHE A 1 113 ? 17.382 45.836 -22.175 1.00 29.14 113 PHE A CA 1
ATOM 896 C C . PHE A 1 113 ? 18.133 44.525 -21.961 1.00 29.14 113 PHE A C 1
ATOM 898 O O . PHE A 1 113 ? 17.772 43.708 -21.116 1.00 29.14 113 PHE A O 1
ATOM 905 N N . GLU A 1 114 ? 19.144 44.290 -22.795 1.00 36.03 114 GLU A N 1
ATOM 906 C CA . GLU A 1 114 ? 20.068 43.181 -22.615 1.00 36.03 114 GLU A CA 1
ATOM 907 C C . GLU A 1 114 ? 21.029 43.509 -21.477 1.00 36.03 114 GLU A C 1
ATOM 909 O O . GLU A 1 114 ? 21.826 44.442 -21.562 1.00 36.03 114 GLU A O 1
ATOM 914 N N . THR A 1 115 ? 21.020 42.696 -20.423 1.00 29.30 115 THR A N 1
ATOM 915 C CA . THR A 1 115 ? 22.262 42.342 -19.731 1.00 29.30 115 THR A CA 1
ATOM 916 C C . THR A 1 115 ? 22.109 40.989 -19.033 1.00 29.30 115 THR A C 1
ATOM 918 O O . THR A 1 115 ? 21.393 40.858 -18.051 1.00 29.30 115 THR A O 1
ATOM 921 N N . LYS A 1 116 ? 22.841 40.004 -19.573 1.00 30.38 116 LYS A N 1
ATOM 922 C CA . LYS A 1 116 ? 23.256 38.711 -18.992 1.00 30.38 116 LYS A CA 1
ATOM 923 C C . LYS A 1 116 ? 22.147 37.695 -18.663 1.00 30.38 116 LYS A C 1
ATOM 925 O O . LYS A 1 116 ? 21.455 37.777 -17.658 1.00 30.38 116 LYS A O 1
ATOM 930 N N . LYS A 1 117 ? 22.075 36.662 -19.518 1.00 35.41 117 LYS A N 1
ATOM 931 C CA . LYS A 1 117 ? 21.373 35.390 -19.295 1.00 35.41 117 LYS A CA 1
ATOM 932 C C . LYS A 1 117 ? 21.831 34.762 -17.978 1.00 35.41 117 LYS A C 1
ATOM 934 O O . LYS A 1 117 ? 22.887 34.139 -17.936 1.00 35.41 117 LYS A O 1
ATOM 939 N N . ASP A 1 118 ? 21.005 34.875 -16.952 1.00 34.69 118 ASP A N 1
ATOM 940 C CA . ASP A 1 118 ? 20.955 33.868 -15.904 1.00 34.69 118 ASP A CA 1
ATOM 941 C C . ASP A 1 118 ? 19.806 32.923 -16.269 1.00 34.69 118 ASP A C 1
ATOM 943 O O . ASP A 1 118 ? 18.691 33.370 -16.562 1.00 34.69 118 ASP A O 1
ATOM 947 N N . HIS A 1 119 ? 20.079 31.623 -16.366 1.00 41.03 119 HIS A N 1
ATOM 948 C CA . HIS A 1 119 ? 19.070 30.611 -16.675 1.00 41.03 119 HIS A CA 1
ATOM 949 C C . HIS A 1 119 ? 18.105 30.490 -15.490 1.00 41.03 119 HIS A C 1
ATOM 951 O O . HIS A 1 119 ? 18.180 29.565 -14.687 1.00 41.03 119 HIS A O 1
ATOM 957 N N . GLN A 1 120 ? 17.176 31.437 -15.370 1.00 50.41 120 GLN A N 1
ATOM 958 C CA . GLN A 1 120 ? 16.170 31.442 -14.323 1.00 50.41 120 GLN A CA 1
ATOM 959 C C . GLN A 1 120 ? 15.084 30.428 -14.697 1.00 50.41 120 GLN A C 1
ATOM 961 O O . GLN A 1 120 ? 14.020 30.758 -15.222 1.00 50.41 120 GLN A O 1
ATOM 966 N N . THR A 1 121 ? 15.375 29.143 -14.477 1.00 54.22 121 THR A N 1
ATOM 967 C CA . THR A 1 121 ? 14.365 28.083 -14.456 1.00 54.22 121 THR A CA 1
ATOM 968 C C . THR A 1 121 ? 13.234 28.546 -13.546 1.00 54.22 121 THR A C 1
ATOM 970 O O . THR A 1 121 ? 13.429 28.680 -12.340 1.00 54.22 121 THR A O 1
ATOM 973 N N . LYS A 1 122 ? 12.060 28.839 -14.120 1.00 62.66 122 LYS A N 1
ATOM 974 C CA . LYS A 1 122 ? 10.861 29.225 -13.367 1.00 62.66 122 LYS A CA 1
ATOM 975 C C . LYS A 1 122 ? 10.484 28.073 -12.438 1.00 62.66 122 LYS A C 1
ATOM 977 O O . LYS A 1 122 ? 9.819 27.120 -12.839 1.00 62.66 122 LYS A O 1
ATOM 982 N N . THR A 1 123 ? 10.951 28.152 -11.202 1.00 70.44 123 THR A N 1
ATOM 983 C CA . THR A 1 123 ? 10.653 27.198 -10.142 1.00 70.44 123 THR A CA 1
ATOM 984 C C . THR A 1 123 ? 9.149 27.183 -9.896 1.00 70.44 123 THR A C 1
ATOM 986 O O . THR A 1 123 ? 8.560 28.181 -9.478 1.00 70.44 123 THR A O 1
ATOM 989 N N . ARG A 1 124 ? 8.505 26.050 -10.181 1.00 84.69 124 ARG A N 1
ATOM 990 C CA . ARG A 1 124 ? 7.065 25.884 -9.981 1.00 84.69 124 ARG A CA 1
ATOM 991 C C . ARG A 1 124 ? 6.801 25.698 -8.491 1.00 84.69 124 ARG A C 1
ATOM 993 O O . ARG A 1 124 ? 7.378 24.819 -7.865 1.00 84.69 124 ARG A O 1
ATOM 1000 N N . VAL A 1 125 ? 5.905 26.489 -7.914 1.00 88.38 125 VAL A N 1
ATOM 1001 C CA . VAL A 1 125 ? 5.507 26.329 -6.508 1.00 88.38 125 VAL A CA 1
ATOM 1002 C C . VAL A 1 125 ? 4.348 25.334 -6.406 1.00 88.38 125 VAL A C 1
ATOM 1004 O O . VAL A 1 125 ? 3.490 25.258 -7.289 1.00 88.38 125 VAL A O 1
ATOM 1007 N N . CYS A 1 126 ? 4.327 24.545 -5.334 1.00 88.31 126 CYS A N 1
ATOM 1008 C CA . CYS A 1 126 ? 3.232 23.633 -5.030 1.00 88.31 126 CYS A CA 1
ATOM 1009 C C . CYS A 1 126 ? 1.883 24.372 -4.938 1.00 88.31 126 CYS A C 1
ATOM 1011 O O . CYS A 1 126 ? 1.780 25.417 -4.297 1.00 88.31 126 CYS A O 1
ATOM 1013 N N . GLN A 1 127 ? 0.840 23.785 -5.532 1.00 87.62 127 GLN A N 1
ATOM 1014 C CA . GLN A 1 127 ? -0.527 24.324 -5.516 1.00 87.62 127 GLN A CA 1
ATOM 1015 C C . GLN A 1 127 ? -1.207 24.225 -4.142 1.00 87.62 127 GLN A C 1
ATOM 1017 O O . GLN A 1 127 ? -2.143 24.973 -3.873 1.00 87.62 127 GLN A O 1
ATOM 1022 N N . ASN A 1 128 ? -0.733 23.336 -3.264 1.00 86.12 128 ASN A N 1
ATOM 1023 C CA . ASN A 1 128 ? -1.195 23.280 -1.883 1.00 86.12 128 ASN A CA 1
ATOM 1024 C C . ASN A 1 128 ? -0.723 24.539 -1.138 1.00 86.12 128 ASN A C 1
ATOM 1026 O O . ASN A 1 128 ? 0.478 24.725 -0.897 1.00 86.12 128 ASN A O 1
ATOM 1030 N N . LEU A 1 129 ? -1.684 25.375 -0.740 1.00 84.38 129 LEU A N 1
ATOM 1031 C CA . LEU A 1 129 ? -1.448 26.647 -0.058 1.00 84.38 129 LEU A CA 1
ATOM 1032 C C . LEU A 1 129 ? -0.752 26.487 1.300 1.00 84.38 129 LEU A C 1
ATOM 1034 O O . LEU A 1 129 ? -0.066 27.417 1.727 1.00 84.38 129 LEU A O 1
ATOM 1038 N N . ALA A 1 130 ? -0.906 25.338 1.963 1.00 86.38 130 ALA A N 1
ATOM 1039 C CA . ALA A 1 130 ? -0.203 25.022 3.203 1.00 86.38 130 ALA A CA 1
ATOM 1040 C C . ALA A 1 130 ? 1.244 24.571 2.947 1.00 86.38 130 ALA A C 1
ATOM 1042 O O . ALA A 1 130 ? 2.122 24.806 3.774 1.00 86.38 130 ALA A O 1
ATOM 1043 N N . CYS A 1 131 ? 1.517 23.944 1.797 1.00 87.81 131 CYS A N 1
ATOM 1044 C CA . CYS A 1 131 ? 2.834 23.392 1.495 1.00 87.81 131 CYS A CA 1
ATOM 1045 C C . CYS A 1 131 ? 3.797 24.432 0.914 1.00 87.81 131 CYS A C 1
ATOM 1047 O O . CYS A 1 131 ? 4.926 24.540 1.393 1.00 87.81 131 CYS A O 1
ATOM 1049 N N . LYS A 1 132 ? 3.377 25.143 -0.147 1.00 84.56 132 LYS A N 1
ATOM 1050 C CA . LYS A 1 132 ? 4.178 26.130 -0.905 1.00 84.56 132 LYS A CA 1
ATOM 1051 C C . LYS A 1 132 ? 5.619 25.698 -1.228 1.00 84.56 132 LYS A C 1
ATOM 1053 O O . LYS A 1 132 ? 6.494 26.538 -1.420 1.00 84.56 132 LYS A O 1
ATOM 1058 N N . ALA A 1 133 ? 5.887 24.394 -1.282 1.00 86.50 133 ALA A N 1
ATOM 1059 C CA . ALA A 1 133 ? 7.220 23.890 -1.561 1.00 86.50 133 ALA A CA 1
ATOM 1060 C C . ALA A 1 133 ? 7.623 24.224 -3.000 1.00 86.50 133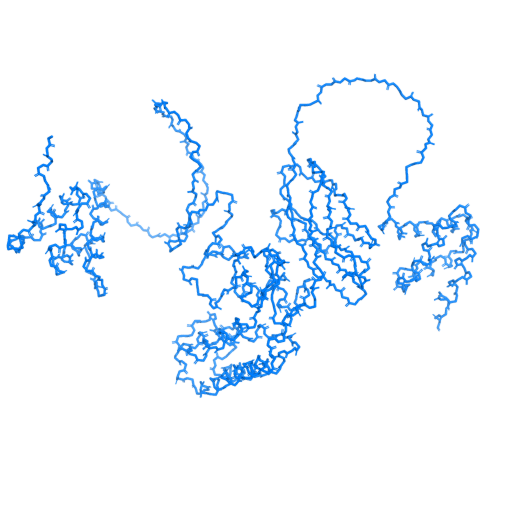 ALA A C 1
ATOM 1062 O O . ALA A 1 133 ? 6.802 24.137 -3.919 1.00 86.50 133 ALA A O 1
ATOM 1063 N N . SER A 1 134 ? 8.895 24.568 -3.174 1.00 86.44 134 SER A N 1
ATOM 1064 C CA . SER A 1 134 ? 9.542 24.614 -4.480 1.00 86.44 134 SER A CA 1
ATOM 1065 C C . SER A 1 134 ? 9.490 23.221 -5.111 1.00 86.44 134 SER A C 1
ATOM 1067 O O . SER A 1 134 ? 9.851 22.233 -4.468 1.00 86.44 134 SER A O 1
ATOM 1069 N N . MET A 1 135 ? 8.987 23.134 -6.339 1.00 84.56 135 MET A N 1
ATOM 1070 C CA . MET A 1 135 ? 8.929 21.900 -7.110 1.00 84.56 135 MET A CA 1
ATOM 1071 C C . MET A 1 135 ? 9.799 22.028 -8.346 1.00 84.56 135 MET A C 1
ATOM 1073 O O . MET A 1 135 ? 9.828 23.065 -9.018 1.00 84.56 135 MET A O 1
ATOM 1077 N N . TRP A 1 136 ? 10.461 20.926 -8.679 1.00 75.81 136 TRP A N 1
ATOM 1078 C CA . TRP A 1 136 ? 11.156 20.829 -9.945 1.00 75.81 136 TRP A CA 1
ATOM 1079 C C . TRP A 1 136 ? 10.141 20.886 -11.095 1.00 75.81 136 TRP A C 1
ATOM 1081 O O . TRP A 1 136 ? 9.108 20.220 -11.011 1.00 75.81 136 TRP A O 1
ATOM 1091 N N . PRO A 1 137 ? 10.404 21.635 -12.182 1.00 70.69 137 PRO A N 1
ATOM 1092 C CA . PRO A 1 137 ? 9.451 21.772 -13.287 1.00 70.69 137 PRO A CA 1
ATOM 1093 C C . PRO A 1 137 ? 9.012 20.436 -13.908 1.00 70.69 137 PRO A C 1
ATOM 1095 O O . PRO A 1 137 ? 7.897 20.340 -14.414 1.00 70.69 137 PRO A O 1
ATOM 1098 N N . LYS A 1 138 ? 9.870 19.406 -13.834 1.00 72.75 138 LYS A N 1
ATOM 1099 C CA . LYS A 1 138 ? 9.607 18.046 -14.334 1.00 72.75 138 LYS A CA 1
ATOM 1100 C C . LYS A 1 138 ? 8.775 17.173 -13.381 1.00 72.75 138 LYS A C 1
ATOM 1102 O O . LYS A 1 138 ? 8.275 16.135 -13.804 1.00 72.75 138 LYS A O 1
ATOM 1107 N N . ASP A 1 139 ? 8.623 17.553 -12.111 1.00 76.75 139 ASP A N 1
ATOM 1108 C CA . ASP A 1 139 ? 7.867 16.750 -11.148 1.00 76.75 139 ASP A CA 1
ATOM 1109 C C . ASP A 1 139 ? 6.354 16.878 -11.402 1.00 76.75 139 ASP A C 1
ATOM 1111 O O . ASP A 1 139 ? 5.782 17.972 -11.409 1.00 76.75 139 ASP A O 1
ATOM 1115 N N . ALA A 1 140 ? 5.681 15.735 -11.570 1.00 82.12 140 ALA A N 1
ATOM 1116 C CA . ALA A 1 140 ? 4.239 15.685 -11.827 1.00 82.12 140 ALA A CA 1
ATOM 1117 C C . ALA A 1 140 ? 3.384 16.123 -10.619 1.00 82.12 140 ALA A C 1
ATOM 1119 O O . ALA A 1 140 ? 2.233 16.523 -10.789 1.00 82.12 140 ALA A O 1
ATOM 1120 N N . PHE A 1 141 ? 3.928 16.041 -9.400 1.00 88.81 141 PHE A N 1
ATOM 1121 C CA . PHE A 1 141 ? 3.243 16.365 -8.147 1.00 88.81 141 PHE A CA 1
ATOM 1122 C C . PHE A 1 141 ? 4.236 16.766 -7.047 1.00 88.81 141 PHE A C 1
ATOM 1124 O O . PHE A 1 141 ? 5.442 16.545 -7.160 1.00 88.81 141 PHE A O 1
ATOM 1131 N N . CYS A 1 142 ? 3.731 17.321 -5.942 1.00 88.12 142 CYS A N 1
ATOM 1132 C CA . CYS A 1 142 ? 4.569 17.705 -4.811 1.00 88.12 142 CYS A CA 1
ATOM 1133 C C . CYS A 1 142 ? 4.914 16.499 -3.936 1.00 88.12 142 CYS A C 1
ATOM 1135 O O . CYS A 1 142 ? 4.079 16.035 -3.165 1.00 88.12 142 CYS A O 1
ATOM 1137 N N . LYS A 1 143 ? 6.167 16.041 -3.960 1.00 85.94 143 LYS A N 1
ATOM 1138 C CA . LYS A 1 143 ? 6.629 14.897 -3.145 1.00 85.94 143 LYS A CA 1
ATOM 1139 C C . LYS A 1 143 ? 6.427 15.088 -1.631 1.00 85.94 143 LYS A C 1
ATOM 1141 O O . LYS A 1 143 ? 6.348 14.116 -0.888 1.00 85.94 143 LYS A O 1
ATOM 1146 N N . ARG A 1 144 ? 6.315 16.339 -1.165 1.00 85.06 144 ARG A N 1
ATOM 1147 C CA . ARG A 1 144 ? 6.168 16.681 0.258 1.00 85.06 144 ARG A CA 1
ATOM 1148 C C . ARG A 1 144 ? 4.743 16.476 0.787 1.00 85.06 144 ARG A C 1
ATOM 1150 O O . ARG A 1 144 ? 4.573 15.911 1.871 1.00 85.06 144 ARG A O 1
ATOM 1157 N N . CYS A 1 145 ? 3.733 16.940 0.049 1.00 88.12 145 CYS A N 1
ATOM 1158 C CA . CYS A 1 145 ? 2.335 16.949 0.505 1.00 88.12 145 CYS A CA 1
ATOM 1159 C C . CYS A 1 145 ? 1.386 16.090 -0.333 1.00 88.12 145 CYS A C 1
ATOM 1161 O O . CYS A 1 145 ? 0.241 15.913 0.072 1.00 88.12 145 CYS A O 1
ATOM 1163 N N . SER A 1 146 ? 1.833 15.569 -1.477 1.00 90.81 146 SER A N 1
ATOM 1164 C CA . SER A 1 146 ? 1.002 14.770 -2.371 1.00 90.81 146 SER A CA 1
ATOM 1165 C C . SER A 1 146 ? 1.297 13.281 -2.245 1.00 90.81 146 SER A C 1
ATOM 1167 O O . SER A 1 146 ? 2.432 12.856 -2.030 1.00 90.81 146 SER A O 1
ATOM 1169 N N . CYS A 1 147 ? 0.249 12.483 -2.415 1.00 93.00 147 CYS A N 1
ATOM 1170 C CA . CYS A 1 147 ? 0.323 11.033 -2.420 1.00 93.00 147 CYS A CA 1
ATOM 1171 C C . CYS A 1 147 ? 0.930 10.548 -3.739 1.00 93.00 147 CYS A C 1
ATOM 1173 O O . CYS A 1 147 ? 0.417 10.875 -4.805 1.00 93.00 147 CYS A O 1
ATOM 1175 N N . CYS A 1 148 ? 1.961 9.705 -3.697 1.00 89.75 148 CYS A N 1
ATOM 1176 C CA . CYS A 1 148 ? 2.604 9.196 -4.915 1.00 89.75 148 CYS A CA 1
ATOM 1177 C C . CYS A 1 148 ? 1.773 8.196 -5.732 1.00 89.75 148 CYS A C 1
ATOM 1179 O O . CYS A 1 148 ? 2.224 7.745 -6.779 1.00 89.75 148 CYS A O 1
ATOM 1181 N N . ILE A 1 149 ? 0.572 7.847 -5.261 1.00 90.94 149 ILE A N 1
ATOM 1182 C CA . ILE A 1 149 ? -0.355 6.948 -5.957 1.00 90.94 149 ILE A CA 1
ATOM 1183 C C . ILE A 1 149 ? -1.445 7.747 -6.682 1.00 90.94 149 ILE A C 1
ATOM 1185 O O . ILE A 1 149 ? -1.692 7.522 -7.863 1.00 90.94 149 ILE A O 1
ATOM 1189 N N . CYS A 1 150 ? -2.116 8.677 -5.991 1.00 92.56 150 CYS A N 1
ATOM 1190 C CA . CYS A 1 150 ? -3.227 9.452 -6.568 1.00 92.56 150 CYS A CA 1
ATOM 1191 C C . CYS A 1 150 ? -2.862 10.896 -6.948 1.00 92.56 150 CYS A C 1
ATOM 1193 O O . CYS A 1 150 ? -3.686 11.595 -7.537 1.00 92.56 150 CYS A O 1
ATOM 1195 N N . HIS A 1 151 ? -1.657 11.347 -6.592 1.00 91.56 151 HIS A N 1
ATOM 1196 C CA . HIS A 1 151 ? -1.107 12.690 -6.822 1.00 91.56 151 HIS A CA 1
ATOM 1197 C C . HIS A 1 151 ? -1.898 13.837 -6.170 1.00 91.56 151 HIS A C 1
ATOM 1199 O O . HIS A 1 151 ? -1.566 15.004 -6.368 1.00 91.56 151 HIS A O 1
ATOM 1205 N N . GLN A 1 152 ? -2.907 13.521 -5.354 1.00 90.31 152 GLN A N 1
ATOM 1206 C CA . GLN A 1 152 ? -3.655 14.505 -4.575 1.00 90.31 152 GLN A CA 1
ATOM 1207 C C . GLN A 1 152 ? -2.866 14.906 -3.332 1.00 90.31 152 GLN A C 1
ATOM 1209 O O . GLN A 1 152 ? -2.157 14.074 -2.756 1.00 90.31 152 GLN A O 1
ATOM 1214 N N . PHE A 1 153 ? -2.973 16.178 -2.952 1.00 88.75 153 PHE A N 1
ATOM 1215 C CA . PHE A 1 153 ? -2.405 16.706 -1.718 1.00 88.75 153 PHE A CA 1
ATOM 1216 C C . PHE A 1 153 ? -3.455 16.779 -0.613 1.00 88.75 153 PHE A C 1
ATOM 1218 O O . PHE A 1 153 ? -4.617 17.060 -0.892 1.00 88.75 153 PHE A O 1
ATOM 1225 N N . ASP A 1 154 ? -3.007 16.602 0.628 1.00 82.50 154 ASP A N 1
ATOM 1226 C CA . ASP A 1 154 ? -3.797 16.921 1.816 1.00 82.50 154 ASP A CA 1
ATOM 1227 C C . ASP A 1 154 ? -3.304 18.245 2.407 1.00 82.50 154 ASP A C 1
ATOM 1229 O O . ASP A 1 154 ? -2.101 18.438 2.621 1.00 82.50 154 ASP A O 1
ATOM 1233 N N . ASP A 1 155 ? -4.230 19.160 2.703 1.00 78.06 155 ASP A N 1
ATOM 1234 C CA . ASP A 1 155 ? -3.909 20.431 3.370 1.00 78.06 155 ASP A CA 1
ATOM 1235 C C . ASP A 1 155 ? -3.344 20.193 4.778 1.00 78.06 155 ASP A C 1
ATOM 1237 O O . ASP A 1 155 ? -2.440 20.899 5.225 1.00 78.06 155 ASP A O 1
ATOM 1241 N N . ASN A 1 156 ? -3.843 19.156 5.456 1.00 79.88 156 ASN A N 1
ATOM 1242 C CA . ASN A 1 156 ? -3.369 18.698 6.754 1.00 79.88 156 ASN A CA 1
ATOM 1243 C C . ASN A 1 156 ? -2.991 17.217 6.659 1.00 79.88 156 ASN A C 1
ATOM 1245 O O . ASN A 1 156 ? -3.821 16.339 6.890 1.00 79.88 156 ASN A O 1
ATOM 1249 N N . LYS A 1 157 ? -1.743 16.954 6.263 1.00 82.50 157 LYS A N 1
ATOM 1250 C CA . LYS A 1 157 ? -1.176 15.609 6.105 1.00 82.50 157 LYS A CA 1
ATOM 1251 C C . LYS A 1 157 ? -1.125 14.884 7.457 1.00 82.50 157 LYS A C 1
ATOM 1253 O O . LYS A 1 157 ? -0.093 14.909 8.123 1.00 82.50 157 LYS A O 1
ATOM 1258 N N . ASP A 1 158 ? -2.228 14.255 7.861 1.00 85.12 158 ASP A N 1
ATOM 1259 C CA . ASP A 1 158 ? -2.312 13.450 9.085 1.00 85.12 158 ASP A CA 1
ATOM 1260 C C . ASP A 1 158 ? -1.323 12.272 8.991 1.00 85.12 158 ASP A C 1
ATOM 1262 O O . ASP A 1 158 ? -1.568 11.335 8.225 1.00 85.12 158 ASP A O 1
ATOM 1266 N N . PRO A 1 159 ? -0.231 12.250 9.780 1.00 85.44 159 PRO A N 1
ATOM 1267 C CA . PRO A 1 159 ? 0.793 11.213 9.674 1.00 85.44 159 PRO A CA 1
ATOM 1268 C C . PRO A 1 159 ? 0.269 9.799 9.938 1.00 85.44 159 PRO A C 1
ATOM 1270 O O . PRO A 1 159 ? 0.910 8.824 9.560 1.00 85.44 159 P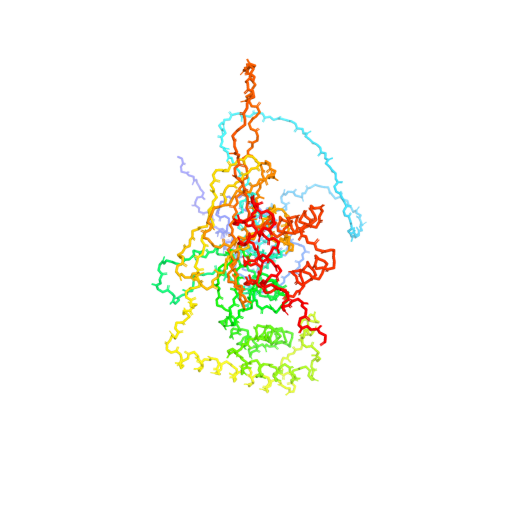RO A O 1
ATOM 1273 N N . SER A 1 160 ? -0.880 9.663 10.602 1.00 87.12 160 SER A N 1
ATOM 1274 C CA . SER A 1 160 ? -1.496 8.365 10.863 1.00 87.12 160 SER A CA 1
ATOM 1275 C C . SER A 1 160 ? -2.252 7.805 9.656 1.00 87.12 160 SER A C 1
ATOM 1277 O O . SER A 1 160 ? -2.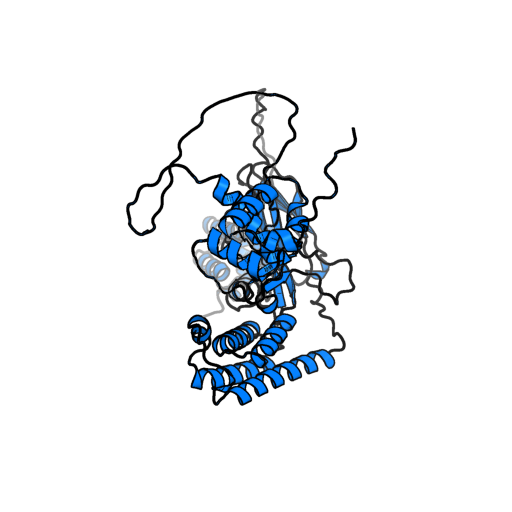466 6.601 9.585 1.00 87.12 160 SER A O 1
ATOM 1279 N N . LEU A 1 161 ? -2.661 8.639 8.698 1.00 92.25 161 LEU A N 1
ATOM 1280 C CA . LEU A 1 161 ? -3.357 8.213 7.477 1.00 92.25 161 LEU A CA 1
ATOM 1281 C C . LEU A 1 161 ? -2.420 8.110 6.271 1.00 92.25 161 LEU A C 1
ATOM 1283 O O . LEU A 1 161 ? -2.871 7.855 5.154 1.00 92.25 161 LEU A O 1
ATOM 1287 N N . TRP A 1 162 ? -1.121 8.279 6.496 1.00 93.62 162 TRP A N 1
ATOM 1288 C CA . TRP A 1 162 ? -0.091 8.275 5.473 1.00 93.62 162 TRP A CA 1
ATOM 1289 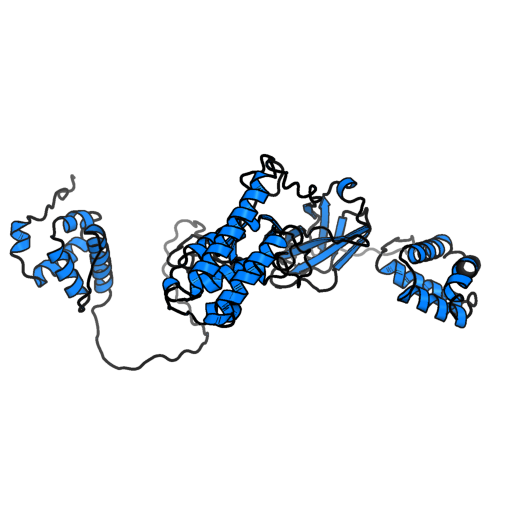C C . TRP A 1 162 ? 0.969 7.217 5.771 1.00 93.62 162 TRP A C 1
ATOM 1291 O O . TRP A 1 162 ? 1.328 6.964 6.918 1.00 93.62 162 TRP A O 1
ATOM 1301 N N . LEU A 1 163 ? 1.478 6.605 4.709 1.00 93.69 163 LEU A N 1
ATOM 1302 C CA . LEU A 1 163 ? 2.651 5.746 4.726 1.00 93.69 163 LEU A CA 1
ATOM 1303 C C . LEU A 1 163 ? 3.797 6.487 4.051 1.00 93.69 163 LEU A C 1
ATOM 1305 O O . LEU A 1 163 ? 3.608 7.065 2.978 1.00 93.69 163 LEU A O 1
ATOM 1309 N N . THR A 1 164 ? 4.976 6.443 4.657 1.00 92.00 164 THR A N 1
ATOM 1310 C CA . THR A 1 164 ? 6.200 7.036 4.117 1.00 92.00 164 THR A CA 1
ATOM 1311 C C . THR A 1 164 ? 7.232 5.935 3.956 1.00 92.00 164 THR A C 1
ATOM 1313 O O . THR A 1 164 ? 7.313 5.046 4.794 1.00 92.00 164 THR A O 1
ATOM 1316 N N . CYS A 1 165 ? 7.985 5.974 2.861 1.00 88.88 165 CYS A N 1
ATOM 1317 C CA . CYS A 1 165 ? 9.173 5.152 2.710 1.00 88.88 165 CYS A CA 1
ATOM 1318 C C . CYS A 1 165 ? 10.320 5.824 3.468 1.00 88.88 165 CYS A C 1
ATOM 1320 O O . CYS A 1 165 ? 10.872 6.809 2.973 1.00 88.88 165 CYS A O 1
ATOM 1322 N N . ASP A 1 166 ? 10.661 5.318 4.648 1.00 81.62 166 ASP A N 1
ATOM 1323 C CA . ASP A 1 166 ? 11.700 5.852 5.530 1.00 81.62 166 ASP A CA 1
ATOM 1324 C C . ASP A 1 166 ? 12.765 4.792 5.885 1.00 81.62 166 ASP A C 1
ATOM 1326 O O . ASP A 1 166 ? 12.742 3.653 5.407 1.00 81.62 166 ASP A O 1
ATOM 1330 N N . ARG A 1 167 ? 13.819 5.207 6.602 1.00 68.88 167 ARG A N 1
ATOM 1331 C CA . ARG A 1 167 ? 14.775 4.267 7.208 1.00 68.88 167 ARG A CA 1
ATOM 1332 C C . ARG A 1 167 ? 14.095 3.702 8.450 1.00 68.88 167 ARG A C 1
ATOM 1334 O O . ARG A 1 167 ? 13.643 4.473 9.295 1.00 68.88 167 ARG A O 1
ATOM 1341 N N . ASP A 1 168 ? 14.040 2.378 8.567 1.00 60.66 168 ASP A N 1
ATOM 1342 C CA . ASP A 1 168 ? 13.638 1.756 9.821 1.00 60.66 168 ASP A CA 1
ATOM 1343 C C . ASP A 1 168 ? 14.632 2.206 10.901 1.00 60.66 168 ASP A C 1
ATOM 1345 O O . ASP A 1 168 ? 15.828 1.944 10.811 1.00 60.66 168 ASP A O 1
ATOM 1349 N N . SER A 1 169 ? 14.128 2.892 11.926 1.00 48.25 169 SER A N 1
ATOM 1350 C CA . SER A 1 169 ? 14.899 3.409 13.069 1.00 48.25 169 SER A CA 1
ATOM 1351 C C . SER A 1 169 ? 15.703 2.348 13.833 1.00 48.25 169 SER A C 1
ATOM 1353 O O . SER A 1 169 ? 16.504 2.701 14.690 1.00 48.25 169 SER A O 1
ATOM 1355 N N . ASP A 1 170 ? 15.473 1.064 13.548 1.00 45.78 170 ASP A N 1
ATOM 1356 C CA . ASP A 1 170 ? 16.005 -0.066 14.308 1.00 45.78 170 ASP A CA 1
ATOM 1357 C C . ASP A 1 170 ? 17.019 -0.901 13.503 1.00 45.78 170 ASP A C 1
ATOM 1359 O O . ASP A 1 170 ? 17.523 -1.895 14.017 1.00 45.78 170 ASP A O 1
ATOM 1363 N N . SER A 1 171 ? 17.300 -0.562 12.237 1.00 41.72 171 SER A N 1
ATOM 1364 C CA . SER A 1 171 ? 18.304 -1.275 11.440 1.00 41.72 171 SER A CA 1
ATOM 1365 C C . SER A 1 171 ? 19.638 -0.534 11.496 1.00 41.72 171 SER A C 1
ATOM 1367 O O . SER A 1 171 ? 19.872 0.397 10.727 1.00 41.72 171 SER A O 1
ATOM 1369 N N . CYS A 1 172 ? 20.526 -0.968 12.384 1.00 32.00 172 CYS A N 1
ATOM 1370 C CA . CYS A 1 172 ? 21.921 -0.531 12.486 1.00 32.00 172 CYS A CA 1
ATOM 1371 C C . CYS A 1 172 ? 22.833 -1.083 11.367 1.00 32.00 172 CYS A C 1
ATOM 1373 O O . CYS A 1 172 ? 24.036 -1.204 11.562 1.00 32.00 172 CYS A O 1
ATOM 1375 N N . ASN A 1 173 ? 22.285 -1.384 10.184 1.00 38.09 173 ASN A N 1
ATOM 1376 C CA . ASN A 1 173 ? 23.059 -1.882 9.048 1.00 38.09 173 ASN A CA 1
ATOM 1377 C C . ASN A 1 173 ? 23.071 -0.828 7.937 1.00 38.09 173 ASN A C 1
ATOM 1379 O O . ASN A 1 173 ? 22.028 -0.490 7.374 1.00 38.09 173 ASN A O 1
ATOM 1383 N N . GLU A 1 174 ? 24.261 -0.317 7.632 1.00 41.66 174 GLU A N 1
ATOM 1384 C CA . GLU A 1 174 ? 24.513 0.772 6.678 1.00 41.66 174 GLU A CA 1
ATOM 1385 C C . GLU A 1 174 ? 24.393 0.352 5.196 1.00 41.66 174 GLU A C 1
ATOM 1387 O O . GLU A 1 174 ? 24.501 1.191 4.309 1.00 41.66 174 GLU A O 1
ATOM 1392 N N . GLU A 1 175 ? 24.074 -0.915 4.915 1.00 43.19 175 GLU A N 1
ATOM 1393 C CA . GLU A 1 175 ? 24.043 -1.507 3.563 1.00 43.19 175 GLU A CA 1
ATOM 1394 C C . GLU A 1 175 ? 22.619 -1.809 3.043 1.00 43.19 175 GLU A C 1
ATOM 1396 O O . GLU A 1 175 ? 22.381 -2.801 2.355 1.00 43.19 175 GLU A O 1
ATOM 1401 N N . GLY A 1 176 ? 21.623 -1.003 3.422 1.00 50.78 176 GLY A N 1
ATOM 1402 C CA . GLY A 1 176 ? 20.246 -1.130 2.923 1.00 50.78 176 GLY A CA 1
ATOM 1403 C C . GLY A 1 176 ? 19.905 -0.105 1.837 1.00 50.78 176 GLY A C 1
ATOM 1404 O O . GLY A 1 176 ? 20.385 1.025 1.894 1.00 50.78 176 GLY A O 1
ATOM 1405 N N . ASP A 1 177 ? 19.009 -0.461 0.905 1.00 53.44 177 ASP A N 1
ATOM 1406 C CA . ASP A 1 177 ? 18.477 0.460 -0.114 1.00 53.44 177 ASP A CA 1
ATOM 1407 C C . ASP A 1 177 ? 18.015 1.785 0.523 1.00 53.44 177 ASP A C 1
ATOM 1409 O O . ASP A 1 177 ? 17.155 1.808 1.425 1.00 53.44 177 ASP A O 1
ATOM 1413 N N . GLU A 1 178 ? 18.571 2.909 0.058 1.00 65.38 178 GLU A N 1
ATOM 1414 C CA . GLU A 1 178 ? 18.203 4.232 0.558 1.00 65.38 178 GLU A CA 1
ATOM 1415 C C . GLU A 1 178 ? 16.696 4.471 0.374 1.00 65.38 178 GLU A C 1
ATOM 1417 O O . GLU A 1 178 ? 16.138 4.207 -0.697 1.00 65.38 178 GLU A O 1
ATOM 1422 N N . PRO A 1 179 ? 15.972 4.936 1.413 1.00 77.31 179 PRO A N 1
ATOM 1423 C CA . PRO A 1 179 ? 14.556 5.214 1.248 1.00 77.31 179 PRO A CA 1
ATOM 1424 C C . PRO A 1 179 ? 14.358 6.345 0.239 1.00 77.31 179 PRO A C 1
ATOM 1426 O O . PRO A 1 179 ? 15.003 7.387 0.315 1.00 77.31 179 PRO A O 1
ATOM 1429 N N . CYS A 1 180 ? 13.378 6.195 -0.649 1.00 81.00 180 CYS A N 1
ATOM 1430 C CA . CYS A 1 180 ? 13.059 7.253 -1.609 1.00 81.00 180 CYS A CA 1
ATOM 1431 C C . CYS A 1 180 ? 12.353 8.470 -0.976 1.00 81.00 180 CYS A C 1
ATOM 1433 O O . CYS A 1 180 ? 12.072 9.444 -1.674 1.00 81.00 180 CYS A O 1
ATOM 1435 N N . GLY A 1 181 ? 11.982 8.403 0.311 1.00 85.44 181 GLY A N 1
ATOM 1436 C CA . GLY A 1 181 ? 11.276 9.469 1.032 1.00 85.44 181 GLY A CA 1
ATOM 1437 C C . GLY A 1 181 ? 9.838 9.712 0.563 1.00 85.44 181 GLY A C 1
ATOM 1438 O O . GLY A 1 181 ? 9.165 10.622 1.050 1.00 85.44 181 GLY A O 1
ATOM 1439 N N . MET A 1 182 ? 9.347 8.921 -0.392 1.00 86.94 182 MET A N 1
ATOM 1440 C CA . MET A 1 182 ? 8.032 9.119 -0.978 1.00 86.94 182 MET A CA 1
ATOM 1441 C C . MET A 1 182 ? 6.924 8.675 -0.022 1.00 86.94 182 MET A C 1
ATOM 1443 O O . MET A 1 182 ? 7.071 7.693 0.708 1.00 86.94 182 MET A O 1
ATOM 1447 N N . SER A 1 183 ? 5.792 9.379 -0.058 1.00 92.06 183 SER A N 1
ATOM 1448 C CA . SER A 1 183 ? 4.646 9.092 0.806 1.00 92.06 183 SER A CA 1
ATOM 1449 C C . SER A 1 183 ? 3.348 8.894 0.027 1.00 92.06 183 SER A C 1
ATOM 1451 O O . SER A 1 183 ? 3.145 9.487 -1.033 1.00 92.06 183 SER A O 1
ATOM 1453 N N . CYS A 1 184 ? 2.457 8.060 0.556 1.00 94.19 184 CYS A N 1
ATOM 1454 C CA . CYS A 1 184 ? 1.135 7.803 -0.005 1.00 94.19 184 CYS A CA 1
ATOM 1455 C C . CYS A 1 184 ? 0.076 7.685 1.094 1.00 94.19 184 CYS A C 1
ATOM 1457 O O . CYS A 1 184 ? 0.398 7.383 2.241 1.00 94.19 184 CYS A O 1
ATOM 1459 N N . HIS A 1 185 ? -1.197 7.893 0.752 1.00 94.50 185 HIS A N 1
ATOM 1460 C CA . HIS A 1 185 ? -2.286 7.605 1.683 1.00 94.50 185 HIS A CA 1
ATOM 1461 C C . HIS A 1 185 ? -2.297 6.114 2.029 1.00 94.50 185 HIS A C 1
ATOM 1463 O O . HIS A 1 185 ? -2.208 5.267 1.136 1.00 94.50 185 HIS A O 1
ATOM 1469 N N . LEU A 1 186 ? -2.532 5.792 3.298 1.00 94.44 186 LEU A N 1
ATOM 1470 C CA . LEU A 1 186 ? -2.727 4.426 3.775 1.00 94.44 186 LEU A CA 1
ATOM 1471 C C . LEU A 1 186 ? -3.837 3.720 2.984 1.00 94.44 186 LEU A C 1
ATOM 1473 O O . LEU A 1 186 ? -3.646 2.608 2.502 1.00 94.44 186 LEU A O 1
ATOM 1477 N N . ASN A 1 187 ? -4.971 4.393 2.759 1.00 92.50 187 ASN A N 1
ATOM 1478 C CA . ASN A 1 187 ? -6.054 3.828 1.955 1.00 92.50 187 ASN A CA 1
ATOM 1479 C C . ASN A 1 187 ? -5.663 3.648 0.475 1.00 92.50 187 ASN A C 1
ATOM 1481 O O . ASN A 1 187 ? -6.101 2.688 -0.153 1.00 92.50 187 ASN A O 1
ATOM 1485 N N . CYS A 1 188 ? -4.822 4.518 -0.098 1.00 93.50 188 CYS A N 1
ATOM 1486 C CA . CYS A 1 188 ? -4.314 4.297 -1.455 1.00 93.50 188 CYS A CA 1
ATOM 1487 C C . CYS A 1 188 ? -3.437 3.043 -1.507 1.00 93.50 188 CYS A C 1
ATOM 1489 O O . CYS A 1 188 ? -3.638 2.222 -2.393 1.00 93.50 188 CYS A O 1
ATOM 1491 N N . ALA A 1 189 ? -2.525 2.864 -0.549 1.00 93.69 189 ALA A N 1
ATOM 1492 C CA . ALA A 1 189 ? -1.671 1.681 -0.482 1.00 93.69 189 ALA A CA 1
ATOM 1493 C C . ALA A 1 189 ? -2.480 0.390 -0.287 1.00 93.69 189 ALA A C 1
ATOM 1495 O O . ALA A 1 189 ? -2.253 -0.578 -1.005 1.00 93.69 189 ALA A O 1
ATOM 1496 N N . LEU A 1 190 ? -3.478 0.388 0.606 1.00 91.94 190 LEU A N 1
ATOM 1497 C CA . LEU A 1 190 ? -4.348 -0.773 0.847 1.00 91.94 190 LEU A CA 1
ATOM 1498 C C . LEU A 1 190 ? -5.041 -1.275 -0.430 1.00 91.94 190 LEU A C 1
ATOM 1500 O O . LEU A 1 190 ? -5.192 -2.481 -0.628 1.00 91.94 190 LEU A O 1
ATOM 1504 N N . ASN A 1 191 ? -5.424 -0.353 -1.316 1.00 89.75 191 ASN A N 1
ATOM 1505 C CA . ASN A 1 191 ? -6.115 -0.668 -2.566 1.00 89.75 191 ASN A CA 1
ATOM 1506 C C . ASN A 1 191 ? -5.167 -0.819 -3.770 1.00 89.75 191 ASN A C 1
ATOM 1508 O O . ASN A 1 191 ? -5.628 -1.064 -4.884 1.00 89.75 191 ASN A O 1
ATOM 1512 N N . HIS A 1 192 ? -3.853 -0.659 -3.585 1.00 88.50 192 HIS A N 1
ATOM 1513 C CA . HIS A 1 192 ? -2.891 -0.690 -4.680 1.00 88.50 192 HIS A CA 1
ATOM 1514 C C . HIS A 1 192 ? -2.196 -2.050 -4.781 1.00 88.50 192 HIS A C 1
ATOM 1516 O O . HIS A 1 192 ? -1.516 -2.489 -3.856 1.00 88.50 192 HIS A O 1
ATOM 1522 N N . GLN A 1 193 ? -2.281 -2.683 -5.954 1.00 83.31 193 GLN A N 1
ATOM 1523 C CA . GLN A 1 193 ? -1.748 -4.033 -6.192 1.00 83.31 193 GLN A CA 1
ATOM 1524 C C . GLN A 1 193 ? -0.242 -4.167 -5.911 1.00 83.31 193 GLN A C 1
ATOM 1526 O O . GLN A 1 193 ? 0.212 -5.240 -5.533 1.00 83.31 193 GLN A O 1
ATOM 1531 N N . ARG A 1 194 ? 0.530 -3.082 -6.080 1.00 81.75 194 ARG A N 1
ATOM 1532 C CA . ARG A 1 194 ? 1.990 -3.067 -5.852 1.00 81.75 194 ARG A CA 1
ATOM 1533 C C . ARG A 1 194 ? 2.398 -2.892 -4.387 1.00 81.75 194 ARG A C 1
ATOM 1535 O O . ARG A 1 194 ? 3.572 -3.008 -4.083 1.00 81.75 194 ARG A O 1
ATOM 1542 N N . ALA A 1 195 ? 1.465 -2.586 -3.483 1.00 87.00 195 ALA A N 1
ATOM 1543 C CA . ALA A 1 195 ? 1.805 -2.351 -2.078 1.00 87.00 195 ALA A CA 1
ATOM 1544 C C . ALA A 1 195 ? 1.996 -3.653 -1.278 1.00 87.00 195 ALA A C 1
ATOM 1546 O O . ALA A 1 195 ? 2.530 -3.607 -0.174 1.00 87.00 195 ALA A O 1
ATOM 1547 N N . GLY A 1 196 ? 1.554 -4.804 -1.805 1.00 84.44 196 GLY A N 1
ATOM 1548 C CA . GLY A 1 196 ? 1.677 -6.108 -1.138 1.00 84.44 196 GLY A CA 1
ATOM 1549 C C . GLY A 1 196 ? 0.829 -6.267 0.131 1.00 84.44 196 GLY A C 1
ATOM 1550 O O . GLY A 1 196 ? 1.050 -7.210 0.882 1.00 84.44 196 GLY A O 1
ATOM 1551 N N . ILE A 1 197 ? -0.123 -5.358 0.389 1.00 87.12 197 ILE A N 1
ATOM 1552 C CA . ILE A 1 197 ? -0.973 -5.392 1.593 1.00 87.12 197 ILE A CA 1
ATOM 1553 C C . ILE A 1 197 ? -2.242 -6.225 1.354 1.00 87.12 197 ILE A C 1
ATOM 1555 O O . ILE A 1 197 ? -2.591 -7.090 2.156 1.00 87.12 197 ILE A O 1
ATOM 1559 N N . SER A 1 198 ? -2.943 -5.985 0.240 1.00 78.44 198 SER A N 1
ATOM 1560 C CA . SER A 1 198 ? -4.164 -6.715 -0.121 1.00 78.44 198 SER A CA 1
ATOM 1561 C C . SER A 1 198 ? -3.870 -7.981 -0.932 1.00 78.44 198 SER A C 1
ATOM 1563 O O . SER A 1 198 ? -2.842 -8.106 -1.590 1.00 78.44 198 SER A O 1
ATOM 1565 N N . THR A 1 199 ? -4.801 -8.938 -0.897 1.00 64.88 199 THR A N 1
ATOM 1566 C CA . THR A 1 199 ? -4.695 -10.257 -1.554 1.00 64.88 199 THR A CA 1
ATOM 1567 C C . THR A 1 199 ? -4.842 -10.229 -3.075 1.00 64.88 199 THR A C 1
ATOM 1569 O O . THR A 1 199 ? -4.635 -11.251 -3.716 1.00 64.88 199 THR A O 1
ATOM 1572 N N . ASN A 1 200 ? -5.226 -9.092 -3.660 1.00 59.50 200 ASN A N 1
ATOM 1573 C CA . ASN A 1 200 ? -5.728 -9.025 -5.039 1.00 59.50 200 ASN A CA 1
ATOM 1574 C C . ASN A 1 200 ? -4.674 -8.507 -6.040 1.00 59.50 200 ASN A C 1
ATOM 1576 O O . ASN A 1 200 ? -5.026 -8.020 -7.114 1.00 59.50 200 ASN A O 1
ATOM 1580 N N . GLY A 1 201 ? -3.391 -8.526 -5.666 1.00 59.72 201 GLY A N 1
ATOM 1581 C CA . GLY A 1 201 ? -2.287 -7.993 -6.465 1.00 59.72 201 GLY A CA 1
ATOM 1582 C C . GLY A 1 201 ? -1.353 -9.068 -7.015 1.00 59.72 201 GLY A C 1
ATOM 1583 O O . GLY A 1 201 ? -1.316 -10.192 -6.531 1.00 59.72 201 GLY A O 1
ATOM 1584 N N . HIS A 1 202 ? -0.553 -8.685 -8.011 1.00 54.38 202 HIS A N 1
ATOM 1585 C CA . HIS A 1 202 ? 0.521 -9.519 -8.567 1.00 54.38 202 HIS A CA 1
ATOM 1586 C C . HIS A 1 202 ? 1.762 -9.593 -7.654 1.00 54.38 202 HIS A C 1
ATOM 1588 O O . HIS A 1 202 ? 2.652 -10.404 -7.893 1.00 54.38 202 HIS A O 1
ATOM 1594 N N . TYR A 1 203 ? 1.836 -8.734 -6.630 1.00 61.84 203 TYR A N 1
ATOM 1595 C CA . TYR A 1 203 ? 2.926 -8.708 -5.656 1.00 61.84 203 TYR A CA 1
ATOM 1596 C C . TYR A 1 203 ? 2.652 -9.701 -4.521 1.00 61.84 203 TYR A C 1
ATOM 1598 O O . TYR A 1 203 ? 1.487 -9.887 -4.156 1.00 61.84 203 TYR A O 1
ATOM 1606 N N . PRO A 1 204 ? 3.691 -10.315 -3.921 1.00 65.00 204 PRO A N 1
ATOM 1607 C CA . PRO A 1 204 ? 3.514 -11.278 -2.856 1.00 65.00 204 PRO A CA 1
ATOM 1608 C C . PRO A 1 204 ? 2.919 -10.547 -1.664 1.00 65.00 204 PRO A C 1
ATOM 1610 O O . PRO A 1 204 ? 3.313 -9.426 -1.328 1.00 65.00 204 PRO A O 1
ATOM 1613 N N . LYS A 1 205 ? 1.949 -11.184 -1.026 1.00 80.00 205 LYS A N 1
ATOM 1614 C CA . LYS A 1 205 ? 1.342 -10.611 0.156 1.00 80.00 205 LYS A CA 1
ATOM 1615 C C . LYS A 1 205 ? 2.341 -10.600 1.308 1.00 80.00 205 LYS A C 1
ATOM 1617 O O . LYS A 1 205 ? 2.948 -11.624 1.615 1.00 80.00 205 LYS A O 1
ATOM 1622 N N . LEU A 1 206 ? 2.467 -9.456 1.964 1.00 82.44 206 LEU A N 1
ATOM 1623 C CA . LEU A 1 206 ? 3.306 -9.279 3.138 1.00 82.44 206 LEU A CA 1
ATOM 1624 C C . LEU A 1 206 ? 2.504 -9.508 4.417 1.00 82.44 206 LEU A C 1
ATOM 1626 O O . LEU A 1 206 ? 1.368 -9.056 4.557 1.00 82.44 206 LEU A O 1
ATOM 1630 N N . ASP A 1 207 ? 3.129 -10.169 5.386 1.00 85.88 207 ASP A N 1
ATOM 1631 C CA . ASP A 1 207 ? 2.529 -10.439 6.690 1.00 85.88 207 ASP A CA 1
ATOM 1632 C C . ASP A 1 207 ? 2.883 -9.315 7.679 1.00 85.88 207 ASP A C 1
ATOM 1634 O O . ASP A 1 207 ? 3.788 -9.442 8.502 1.00 85.88 207 ASP A O 1
ATOM 1638 N N . GLY A 1 208 ? 2.226 -8.157 7.534 1.00 86.50 208 GLY A N 1
ATOM 1639 C CA . GLY A 1 208 ? 2.463 -6.971 8.376 1.00 86.50 208 GLY A CA 1
ATOM 1640 C C . GLY A 1 208 ? 3.505 -5.971 7.844 1.00 86.50 208 GLY A C 1
ATOM 1641 O O . GLY A 1 208 ? 4.014 -5.132 8.598 1.00 86.50 208 GLY A O 1
ATOM 1642 N N . GLY A 1 209 ? 3.808 -6.025 6.546 1.00 88.81 209 GLY A N 1
ATOM 1643 C CA . GLY A 1 209 ? 4.652 -5.059 5.832 1.00 88.81 209 GLY A CA 1
ATOM 1644 C C . GLY A 1 209 ? 3.946 -4.448 4.621 1.00 88.81 209 GLY A C 1
ATOM 1645 O O . GLY A 1 209 ? 2.833 -4.840 4.278 1.00 88.81 209 GLY A O 1
ATOM 1646 N N . PHE A 1 210 ? 4.599 -3.492 3.965 1.00 89.88 210 PHE A N 1
ATOM 1647 C CA . PHE A 1 210 ? 4.188 -2.992 2.653 1.00 89.88 210 PHE A CA 1
ATOM 1648 C C . PHE A 1 210 ? 5.404 -2.704 1.768 1.00 89.88 210 PHE A C 1
ATOM 1650 O O . PHE A 1 210 ? 6.473 -2.348 2.265 1.00 89.88 210 PHE A O 1
ATOM 1657 N N . TYR A 1 211 ? 5.238 -2.820 0.454 1.00 85.06 211 TYR A N 1
ATOM 1658 C CA . TYR A 1 211 ? 6.219 -2.335 -0.513 1.00 85.06 211 TYR A CA 1
ATOM 1659 C C . TYR A 1 211 ? 5.937 -0.873 -0.850 1.00 85.06 211 TYR A C 1
ATOM 1661 O O . TYR A 1 211 ? 4.796 -0.487 -1.129 1.00 85.06 211 TYR A O 1
ATOM 1669 N N . CYS A 1 212 ? 6.978 -0.044 -0.867 1.00 86.44 212 CYS A N 1
ATOM 1670 C CA . CYS A 1 212 ? 6.868 1.311 -1.375 1.00 86.44 212 CYS A CA 1
ATOM 1671 C C . CYS A 1 212 ? 6.454 1.260 -2.850 1.00 86.44 212 CYS A C 1
ATOM 1673 O O . CYS A 1 212 ? 7.183 0.748 -3.693 1.00 86.44 212 CYS A O 1
ATOM 1675 N N . VAL A 1 213 ? 5.311 1.855 -3.190 1.00 85.81 213 VAL A N 1
ATOM 1676 C CA . VAL A 1 213 ? 4.810 1.873 -4.577 1.00 85.81 213 VAL A CA 1
ATOM 1677 C C . VAL A 1 213 ? 5.738 2.657 -5.523 1.00 85.81 213 VAL A C 1
ATOM 1679 O O . VAL A 1 213 ? 5.653 2.511 -6.742 1.00 85.81 213 VAL A O 1
ATOM 1682 N N . SER A 1 214 ? 6.641 3.481 -4.991 1.00 82.88 214 SER A N 1
ATOM 1683 C CA . SER A 1 214 ? 7.572 4.275 -5.796 1.00 82.88 214 SER A CA 1
ATOM 1684 C C . SER A 1 214 ? 8.910 3.587 -6.055 1.00 82.88 214 SER A C 1
ATOM 1686 O O . SER A 1 214 ? 9.367 3.646 -7.188 1.00 82.88 214 SER A O 1
ATOM 1688 N N . CYS A 1 215 ? 9.524 2.943 -5.056 1.00 75.69 215 CYS A N 1
ATOM 1689 C CA . CYS A 1 215 ? 10.852 2.326 -5.202 1.00 75.69 215 CYS A CA 1
ATOM 1690 C C . CYS A 1 215 ? 10.901 0.818 -4.912 1.00 75.69 215 CYS A C 1
ATOM 1692 O O . CYS A 1 215 ? 11.969 0.227 -4.969 1.00 75.69 215 CYS A O 1
ATOM 1694 N N . GLY A 1 216 ? 9.786 0.188 -4.538 1.00 74.25 216 GLY A N 1
ATOM 1695 C CA . GLY A 1 216 ? 9.735 -1.241 -4.208 1.00 74.25 216 GLY A CA 1
ATOM 1696 C C . GLY A 1 216 ? 10.280 -1.611 -2.825 1.00 74.25 216 GLY A C 1
ATOM 1697 O O . GLY A 1 216 ? 10.046 -2.728 -2.375 1.00 74.25 216 GLY A O 1
ATOM 1698 N N . LYS A 1 217 ? 10.931 -0.684 -2.105 1.00 78.62 217 LYS A N 1
ATOM 1699 C CA . LYS A 1 217 ? 11.494 -0.942 -0.769 1.00 78.62 217 LYS A CA 1
ATOM 1700 C C . LYS A 1 217 ? 10.447 -1.497 0.202 1.00 78.62 217 LYS A C 1
ATOM 1702 O O . LYS A 1 217 ? 9.343 -0.956 0.318 1.00 78.62 217 LYS A O 1
ATOM 1707 N N . LEU A 1 218 ? 10.816 -2.541 0.937 1.00 79.69 218 LEU A N 1
ATOM 1708 C CA . LEU A 1 218 ? 10.005 -3.119 2.006 1.00 79.69 218 LEU A CA 1
ATOM 1709 C C . LEU A 1 218 ? 9.983 -2.196 3.235 1.00 79.69 218 LEU A C 1
ATOM 1711 O O . LEU A 1 218 ? 11.025 -1.715 3.665 1.00 79.69 218 LEU A O 1
ATOM 1715 N N . ASN A 1 219 ? 8.800 -1.965 3.801 1.00 84.69 219 ASN A N 1
ATOM 1716 C CA . ASN A 1 219 ? 8.578 -1.116 4.972 1.00 84.69 219 ASN A CA 1
ATOM 1717 C C . ASN A 1 219 ? 7.650 -1.812 5.986 1.00 84.69 219 ASN A C 1
ATOM 1719 O O . ASN A 1 219 ? 6.805 -2.639 5.621 1.00 84.69 219 ASN A O 1
ATOM 1723 N N . ARG A 1 220 ? 7.767 -1.457 7.273 1.00 86.56 220 ARG A N 1
ATOM 1724 C CA . ARG A 1 220 ? 6.961 -2.037 8.365 1.00 86.56 220 ARG A CA 1
ATOM 1725 C C . ARG A 1 220 ? 5.580 -1.377 8.439 1.00 86.56 220 ARG A C 1
ATOM 1727 O O . ARG A 1 220 ? 5.467 -0.167 8.611 1.00 86.56 220 ARG A O 1
ATOM 1734 N N . LEU A 1 221 ? 4.511 -2.174 8.383 1.00 92.06 221 LEU A N 1
ATOM 1735 C CA . LEU A 1 221 ? 3.130 -1.669 8.426 1.00 92.06 221 LEU A CA 1
ATOM 1736 C C . LEU A 1 221 ? 2.520 -1.725 9.834 1.00 92.06 221 LEU A C 1
ATOM 1738 O O . LEU A 1 221 ? 1.677 -0.900 10.188 1.00 92.06 221 LEU A O 1
ATOM 1742 N N . MET A 1 222 ? 2.970 -2.664 10.670 1.00 92.31 222 MET A N 1
ATOM 1743 C CA . MET A 1 222 ? 2.345 -2.928 11.972 1.00 92.31 222 MET A CA 1
ATOM 1744 C C . MET A 1 222 ? 2.440 -1.773 12.978 1.00 92.31 222 MET A C 1
ATOM 1746 O O . MET A 1 222 ? 1.536 -1.592 13.792 1.00 92.31 222 MET A O 1
ATOM 1750 N N . ARG A 1 223 ? 3.471 -0.922 12.887 1.00 88.88 223 ARG A N 1
ATOM 1751 C CA . ARG A 1 223 ? 3.535 0.322 13.677 1.00 88.88 223 ARG A CA 1
ATOM 1752 C C . ARG A 1 223 ? 2.373 1.259 13.327 1.00 88.88 223 ARG A C 1
ATOM 1754 O O . ARG A 1 223 ? 1.752 1.839 14.215 1.00 88.88 223 ARG A O 1
ATOM 1761 N N . THR A 1 224 ? 2.048 1.381 12.041 1.00 92.69 224 THR A N 1
ATOM 1762 C CA . THR A 1 224 ? 0.910 2.176 11.557 1.00 92.69 224 THR A CA 1
ATOM 1763 C C . THR A 1 224 ? -0.423 1.545 11.946 1.00 92.69 224 THR A C 1
ATOM 1765 O O . THR A 1 224 ? -1.344 2.273 12.314 1.00 92.69 224 THR A O 1
ATOM 1768 N N . TRP A 1 225 ? -0.518 0.212 11.930 1.00 95.81 225 TRP A N 1
ATOM 1769 C CA . TRP A 1 225 ? -1.682 -0.510 12.450 1.00 95.81 225 TRP A CA 1
ATOM 1770 C C . TRP A 1 225 ? -1.940 -0.191 13.927 1.00 95.81 225 TRP A C 1
ATOM 1772 O O . TRP A 1 225 ? -3.040 0.231 14.275 1.00 95.81 225 TRP A O 1
ATOM 1782 N N . ARG A 1 226 ? -0.910 -0.286 14.782 1.00 95.38 226 ARG A N 1
ATOM 1783 C CA . ARG A 1 226 ? -1.024 0.059 16.208 1.00 95.38 226 ARG A CA 1
ATOM 1784 C C . ARG A 1 226 ? -1.505 1.499 16.384 1.00 95.38 226 ARG A C 1
ATOM 1786 O O . ARG A 1 226 ? -2.412 1.752 17.172 1.00 95.38 226 ARG A O 1
ATOM 1793 N N . LYS A 1 227 ? -0.950 2.441 15.606 1.00 94.62 227 LYS A N 1
ATOM 1794 C CA . LYS A 1 227 ? -1.409 3.840 15.594 1.00 94.62 227 LYS A CA 1
ATOM 1795 C C . LYS A 1 227 ? -2.900 3.943 15.261 1.00 94.62 227 LYS A C 1
ATOM 1797 O O . LYS A 1 227 ? -3.592 4.682 15.951 1.00 94.62 227 LYS A O 1
ATOM 1802 N N . GLN A 1 228 ? -3.417 3.200 14.273 1.00 96.12 228 GLN A N 1
ATOM 1803 C CA . GLN A 1 228 ? -4.855 3.233 13.956 1.00 96.12 228 GLN A CA 1
ATOM 1804 C C . GLN A 1 228 ? -5.716 2.877 15.169 1.00 96.12 228 GLN A C 1
ATOM 1806 O O . GLN A 1 228 ? -6.693 3.574 15.424 1.00 96.12 228 GLN A O 1
ATOM 1811 N N . LEU A 1 229 ? -5.352 1.844 15.932 1.00 96.50 229 LEU A N 1
ATOM 1812 C CA . LEU A 1 229 ? -6.113 1.457 17.121 1.00 96.50 229 LEU A CA 1
ATOM 1813 C C . LEU A 1 229 ? -6.014 2.470 18.262 1.00 96.50 229 LEU A C 1
ATOM 1815 O O . LEU A 1 229 ? -7.018 2.712 18.922 1.00 96.50 229 LEU A O 1
ATOM 1819 N N . VAL A 1 230 ? -4.859 3.112 18.460 1.00 95.75 230 VAL A N 1
ATOM 1820 C CA . VAL A 1 230 ? -4.735 4.212 19.436 1.00 95.75 230 VAL A CA 1
ATOM 1821 C C . VAL A 1 230 ? -5.686 5.355 19.065 1.00 95.75 230 VAL A C 1
ATOM 1823 O O . VAL A 1 230 ? -6.492 5.783 19.887 1.00 95.75 230 VAL A O 1
ATOM 1826 N N . PHE A 1 231 ? -5.685 5.774 17.794 1.00 94.69 231 PHE A N 1
ATOM 1827 C CA . PHE A 1 231 ? -6.617 6.797 17.310 1.00 94.69 231 PHE A CA 1
ATOM 1828 C C . PHE A 1 231 ? -8.082 6.354 17.370 1.00 94.69 231 PHE A C 1
ATOM 1830 O O . PHE A 1 231 ? -8.951 7.196 17.5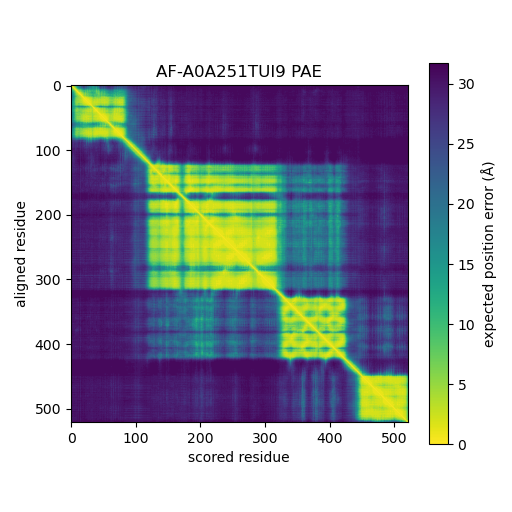75 1.00 94.69 231 PHE A O 1
ATOM 1837 N N . ALA A 1 232 ? -8.375 5.064 17.177 1.00 94.50 232 ALA A N 1
ATOM 1838 C CA . ALA A 1 232 ? -9.718 4.522 17.357 1.00 94.50 232 ALA A CA 1
ATOM 1839 C C . ALA A 1 232 ? -10.161 4.648 18.821 1.00 94.50 232 ALA A C 1
ATOM 1841 O O . ALA A 1 232 ? -11.270 5.098 19.089 1.00 94.50 232 ALA A O 1
ATOM 1842 N N . ASN A 1 233 ? -9.282 4.306 19.764 1.00 93.44 233 ASN A N 1
ATOM 1843 C CA . ASN A 1 233 ? -9.581 4.332 21.191 1.00 93.44 233 ASN A CA 1
ATOM 1844 C C . ASN A 1 233 ? -9.876 5.755 21.704 1.00 93.44 233 ASN A C 1
ATOM 1846 O O . ASN A 1 233 ? -10.789 5.961 22.501 1.00 93.44 233 ASN A O 1
ATOM 1850 N N . GLU A 1 234 ? -9.147 6.745 21.186 1.00 93.56 234 GLU A N 1
ATOM 1851 C CA . GLU A 1 234 ? -9.284 8.167 21.539 1.00 93.56 234 GLU A CA 1
ATOM 1852 C C . GLU A 1 234 ? -10.305 8.925 20.667 1.00 93.56 234 GLU A C 1
ATOM 1854 O O . GLU A 1 234 ? -10.517 10.134 20.835 1.00 93.56 234 GLU A O 1
ATOM 1859 N N . ALA A 1 235 ? -10.942 8.243 19.709 1.00 92.94 235 ALA A N 1
ATOM 1860 C CA . ALA A 1 235 ? -11.864 8.873 18.779 1.00 92.94 235 ALA A CA 1
ATOM 1861 C C . ALA A 1 235 ? -13.086 9.434 19.515 1.00 92.94 235 ALA A C 1
ATOM 1863 O O . ALA A 1 235 ? -13.839 8.725 20.175 1.00 92.94 235 ALA A O 1
ATOM 1864 N N . ARG A 1 236 ? -13.335 10.735 19.337 1.00 93.50 236 ARG A N 1
ATOM 1865 C CA . ARG A 1 236 ? -14.543 11.392 19.867 1.00 93.50 236 ARG A CA 1
ATOM 1866 C C . ARG A 1 236 ? -15.737 11.294 18.924 1.00 93.50 236 ARG A C 1
ATOM 1868 O O . ARG A 1 236 ? -16.878 11.366 19.376 1.00 93.50 236 ARG A O 1
ATOM 1875 N N . ARG A 1 237 ? -15.481 11.169 17.620 1.00 92.12 237 ARG A N 1
ATOM 1876 C CA . ARG A 1 237 ? -16.507 11.101 16.571 1.00 92.12 237 ARG A CA 1
ATOM 1877 C C . ARG A 1 237 ? -16.660 9.688 16.031 1.00 92.12 237 ARG A C 1
ATOM 1879 O O . ARG A 1 237 ? -15.664 8.987 15.851 1.00 92.12 237 ARG A O 1
ATOM 1886 N N . VAL A 1 238 ? -17.903 9.311 15.741 1.00 91.38 238 VAL A N 1
ATOM 1887 C CA . VAL A 1 238 ? -18.252 7.973 15.248 1.00 91.38 238 VAL A CA 1
ATOM 1888 C C . VAL A 1 238 ? -17.614 7.686 13.891 1.00 91.38 238 VAL A C 1
ATOM 1890 O O . VAL A 1 238 ? -17.066 6.604 13.703 1.00 91.38 238 VAL A O 1
ATOM 1893 N N . ASP A 1 239 ? -17.604 8.641 12.961 1.00 89.69 239 ASP A N 1
ATOM 1894 C CA . ASP A 1 239 ? -16.962 8.450 11.656 1.00 89.69 239 ASP A CA 1
ATOM 1895 C C . ASP A 1 239 ? -15.450 8.214 11.746 1.00 89.69 239 ASP A C 1
ATOM 1897 O O . ASP A 1 239 ? -14.922 7.328 11.072 1.00 89.69 239 ASP A O 1
ATOM 1901 N N . ALA A 1 240 ? -14.763 8.954 12.619 1.00 91.12 240 ALA A N 1
ATOM 1902 C CA . ALA A 1 240 ? -13.350 8.748 12.899 1.00 91.12 240 ALA A CA 1
ATOM 1903 C C . ALA A 1 240 ? -13.105 7.351 13.491 1.00 91.12 240 ALA A C 1
ATOM 1905 O O . ALA A 1 240 ? -12.233 6.639 13.000 1.00 91.12 240 ALA A O 1
ATOM 1906 N N . LEU A 1 241 ? -13.903 6.926 14.478 1.00 94.19 241 LEU A N 1
ATOM 1907 C CA . LEU A 1 241 ? -13.828 5.576 15.047 1.00 94.19 241 LEU A CA 1
ATOM 1908 C C . LEU A 1 241 ? -14.009 4.502 13.960 1.00 94.19 241 LEU A C 1
ATOM 1910 O O . LEU A 1 241 ? -13.157 3.626 13.810 1.00 94.19 241 LEU A O 1
ATOM 1914 N N . CYS A 1 242 ? -15.071 4.610 13.155 1.00 93.94 242 CYS A N 1
ATOM 1915 C CA . CYS A 1 242 ? -15.374 3.668 12.074 1.00 93.94 242 CYS A CA 1
ATOM 1916 C C . CYS A 1 242 ? -14.240 3.590 11.047 1.00 93.94 242 CYS A C 1
ATOM 1918 O O . CYS A 1 242 ? -13.850 2.496 10.636 1.00 93.94 242 CYS A O 1
ATOM 1920 N N . LEU A 1 243 ? -13.688 4.741 10.642 1.00 92.69 243 LEU A N 1
ATOM 1921 C CA . LEU A 1 243 ? -12.566 4.802 9.708 1.00 92.69 243 LEU A CA 1
ATOM 1922 C C . LEU A 1 243 ? -11.349 4.055 10.262 1.00 92.69 243 LEU A C 1
ATOM 1924 O O . LEU A 1 243 ? -10.771 3.226 9.560 1.00 92.69 243 LEU A O 1
ATOM 1928 N N . ARG A 1 244 ? -10.969 4.323 11.517 1.00 95.00 244 ARG A N 1
ATOM 1929 C CA . ARG A 1 244 ? -9.787 3.713 12.140 1.00 95.00 244 ARG A CA 1
ATOM 1930 C C . ARG A 1 244 ? -9.948 2.207 12.315 1.00 95.00 244 ARG A C 1
ATOM 1932 O O . ARG A 1 244 ? -9.054 1.468 11.915 1.00 95.00 244 ARG A O 1
ATOM 1939 N N . VAL A 1 245 ? -11.095 1.745 12.817 1.00 95.69 245 VAL A N 1
ATOM 1940 C CA . VAL A 1 245 ? -11.393 0.306 12.952 1.00 95.69 245 VAL A CA 1
ATOM 1941 C C . VAL A 1 245 ? -11.391 -0.380 11.582 1.00 95.69 245 VAL A C 1
ATOM 1943 O O . VAL A 1 245 ? -10.775 -1.434 11.422 1.00 95.69 245 VAL A O 1
ATOM 1946 N N . SER A 1 246 ? -11.992 0.242 10.561 1.00 94.94 246 SER A N 1
ATOM 1947 C CA . SER A 1 246 ? -12.003 -0.303 9.198 1.00 94.94 246 SER A CA 1
ATOM 1948 C C . SER A 1 246 ? -10.595 -0.418 8.603 1.00 94.94 246 SER A C 1
ATOM 1950 O O . SER A 1 246 ? -10.255 -1.447 8.017 1.00 94.94 246 SER A O 1
ATOM 1952 N N . LEU A 1 247 ? -9.750 0.605 8.770 1.00 94.69 247 LEU A N 1
ATOM 1953 C CA . LEU A 1 247 ? -8.358 0.569 8.315 1.00 94.69 247 LEU A CA 1
ATOM 1954 C C . LEU A 1 247 ? -7.554 -0.506 9.056 1.00 94.69 247 LEU A C 1
ATOM 1956 O O . LEU A 1 247 ? -6.830 -1.262 8.409 1.00 94.69 247 LEU A O 1
ATOM 1960 N N . SER A 1 248 ? -7.719 -0.625 10.377 1.00 95.75 248 SER A N 1
ATOM 1961 C CA . SER A 1 248 ? -7.081 -1.674 11.182 1.00 95.75 248 SER A CA 1
ATOM 1962 C C . SER A 1 248 ? -7.450 -3.074 10.701 1.00 95.75 248 SER A C 1
ATOM 1964 O O . SER A 1 248 ? -6.570 -3.923 10.561 1.00 95.75 248 SER A O 1
ATOM 1966 N N . HIS A 1 249 ? -8.731 -3.306 10.403 1.00 95.12 249 HIS A N 1
ATOM 1967 C CA . HIS A 1 249 ? -9.208 -4.573 9.857 1.00 95.12 249 HIS A CA 1
ATOM 1968 C C . HIS A 1 249 ? -8.567 -4.869 8.492 1.00 95.12 249 HIS A C 1
ATOM 1970 O O . HIS A 1 249 ? -8.003 -5.943 8.292 1.00 95.12 249 HIS A O 1
ATOM 1976 N N . LYS A 1 250 ? -8.571 -3.893 7.571 1.00 93.31 250 LYS A N 1
ATOM 1977 C CA . LYS A 1 250 ? -7.990 -4.049 6.225 1.00 93.31 250 LYS A CA 1
ATOM 1978 C C . LYS A 1 250 ? -6.488 -4.331 6.243 1.00 93.31 250 LYS A C 1
ATOM 1980 O O . LYS A 1 250 ? -6.021 -5.105 5.417 1.00 93.31 250 LYS A O 1
ATOM 1985 N N . ILE A 1 251 ? -5.736 -3.723 7.163 1.00 94.25 251 ILE A N 1
ATOM 1986 C CA . ILE A 1 251 ? -4.294 -3.984 7.307 1.00 94.25 251 ILE A CA 1
ATOM 1987 C C . ILE A 1 251 ? -4.034 -5.442 7.715 1.00 94.25 251 ILE A C 1
ATOM 1989 O O . ILE A 1 251 ? -3.098 -6.063 7.222 1.00 94.25 251 ILE A O 1
ATOM 1993 N N . LEU A 1 252 ? -4.854 -5.986 8.615 1.00 94.06 252 LEU A N 1
ATOM 1994 C CA . LEU A 1 252 ? -4.687 -7.347 9.125 1.00 94.06 252 LEU A CA 1
ATOM 1995 C C . LEU A 1 252 ? -5.269 -8.422 8.212 1.00 94.06 252 LEU A C 1
ATOM 1997 O O . LEU A 1 252 ? -4.981 -9.605 8.403 1.00 94.06 252 LEU A O 1
ATOM 2001 N N . GLN A 1 253 ? -6.111 -8.048 7.254 1.00 90.69 253 GLN A N 1
ATOM 2002 C CA . GLN A 1 253 ? -6.864 -9.002 6.459 1.00 90.69 253 GLN A CA 1
ATOM 2003 C C . GLN A 1 253 ? -5.927 -9.985 5.749 1.00 90.69 253 GLN A C 1
ATOM 2005 O O . GLN A 1 253 ? -5.128 -9.612 4.894 1.00 90.69 253 GLN A O 1
ATOM 2010 N N . GLY A 1 254 ? -6.043 -11.266 6.114 1.00 84.31 254 GLY A N 1
ATOM 2011 C CA . GLY A 1 254 ? -5.248 -12.401 5.636 1.00 84.31 254 GLY A CA 1
ATOM 2012 C C . GLY A 1 254 ? -3.743 -12.337 5.939 1.00 84.31 254 GLY A C 1
ATOM 2013 O O . GLY A 1 254 ? -2.956 -12.893 5.175 1.00 84.31 254 GLY A O 1
ATOM 2014 N N . THR A 1 255 ? -3.363 -11.632 7.000 1.00 88.62 255 THR A N 1
ATOM 2015 C CA . THR A 1 255 ? -2.113 -11.892 7.728 1.00 88.62 255 THR A CA 1
ATOM 2016 C C . THR A 1 255 ? -2.172 -13.278 8.378 1.00 88.62 255 THR A C 1
ATOM 2018 O O . THR A 1 255 ? -3.256 -13.757 8.726 1.00 88.62 255 THR A O 1
ATOM 2021 N N . VAL A 1 256 ? -1.021 -13.934 8.537 1.00 87.19 256 VAL A N 1
ATOM 2022 C CA . VAL A 1 256 ? -0.924 -15.255 9.185 1.00 87.19 256 VAL A CA 1
ATOM 2023 C C . VAL A 1 256 ? -0.443 -15.075 10.621 1.00 87.19 256 VAL A C 1
ATOM 2025 O O . VAL A 1 256 ? -1.123 -15.482 11.564 1.00 87.19 256 VAL A O 1
ATOM 2028 N N . LYS A 1 257 ? 0.674 -14.366 10.808 1.00 87.94 257 LYS A N 1
ATOM 2029 C CA . LYS A 1 257 ? 1.274 -14.064 12.114 1.00 87.94 257 LYS A CA 1
ATOM 2030 C C . LYS A 1 257 ? 0.336 -13.274 13.024 1.00 87.94 257 LYS A C 1
ATOM 2032 O O . LYS A 1 257 ? 0.335 -13.476 14.236 1.00 87.94 257 LYS A O 1
ATOM 2037 N N . TYR A 1 258 ? -0.476 -12.389 12.449 1.00 92.62 258 TYR A N 1
ATOM 2038 C CA . TYR A 1 258 ? -1.342 -11.474 13.197 1.00 92.62 258 TYR A CA 1
ATOM 2039 C C . TYR A 1 258 ? -2.817 -11.904 13.225 1.00 92.62 258 TYR A C 1
ATOM 2041 O O . TYR A 1 258 ? -3.688 -11.109 13.577 1.00 92.62 258 TYR A O 1
ATOM 2049 N N . HIS A 1 259 ? -3.107 -13.179 12.935 1.00 92.31 259 HIS A N 1
ATOM 2050 C CA . HIS A 1 259 ? -4.475 -13.706 12.903 1.00 92.31 259 HIS A CA 1
ATOM 2051 C C . HIS A 1 259 ? -5.244 -13.503 14.222 1.00 92.31 259 HIS A C 1
ATOM 2053 O O . HIS A 1 259 ? -6.428 -13.172 14.209 1.00 92.31 259 HIS A O 1
ATOM 2059 N N . LYS 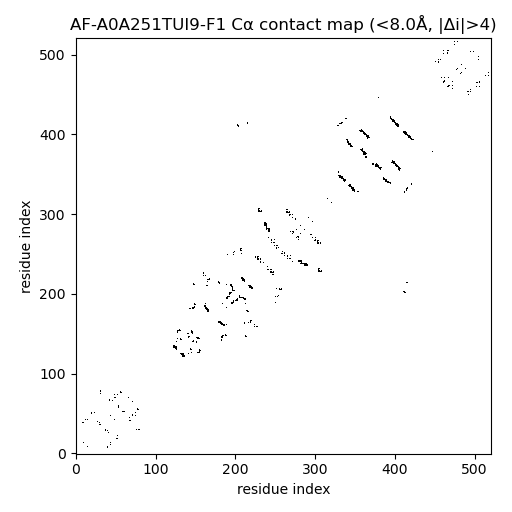A 1 260 ? -4.574 -13.638 15.376 1.00 94.50 260 LYS A N 1
ATOM 2060 C CA . LYS A 1 260 ? -5.199 -13.380 16.688 1.00 94.50 260 LYS A CA 1
ATOM 2061 C C . LYS A 1 260 ? -5.672 -11.928 16.823 1.00 94.50 260 LYS A C 1
ATOM 2063 O O . LYS A 1 260 ? -6.778 -11.690 17.293 1.00 94.50 260 LYS A O 1
ATOM 2068 N N . LEU A 1 261 ? -4.867 -10.967 16.361 1.00 96.62 261 LEU A N 1
ATOM 2069 C CA . LEU A 1 261 ? -5.234 -9.547 16.372 1.00 96.62 261 LEU A CA 1
ATOM 2070 C C . LEU A 1 261 ? -6.396 -9.276 15.415 1.00 96.62 261 LEU A C 1
ATOM 2072 O O . LEU A 1 261 ? -7.289 -8.499 15.747 1.00 96.62 261 LEU A O 1
ATOM 2076 N N . LEU A 1 262 ? -6.418 -9.955 14.260 1.00 96.12 262 LEU A N 1
ATOM 2077 C CA . LEU A 1 262 ? -7.508 -9.836 13.291 1.00 96.12 262 LEU A CA 1
ATOM 2078 C C . LEU A 1 262 ? -8.842 -10.214 13.938 1.00 96.12 262 LEU A C 1
ATOM 2080 O O . LEU A 1 262 ? -9.799 -9.463 13.809 1.00 96.12 262 LEU A O 1
ATOM 2084 N N . LYS A 1 263 ? -8.885 -11.304 14.712 1.00 97.50 263 LYS A N 1
ATOM 2085 C CA . LYS A 1 263 ? -10.100 -11.755 15.411 1.00 97.50 263 LYS A CA 1
ATOM 2086 C C . LYS A 1 263 ? -10.629 -10.743 16.430 1.00 97.50 263 LYS A C 1
ATOM 2088 O O . LYS A 1 263 ? -11.842 -10.548 16.528 1.00 97.50 263 LYS A O 1
ATOM 2093 N N . ILE A 1 264 ? -9.739 -10.069 17.161 1.00 97.69 264 ILE A N 1
ATOM 2094 C CA . ILE A 1 264 ? -10.132 -9.018 18.114 1.00 97.69 264 ILE A CA 1
ATOM 2095 C C . ILE A 1 264 ? -10.737 -7.826 17.358 1.00 97.69 264 ILE A C 1
ATOM 2097 O O . ILE A 1 264 ? -11.811 -7.342 17.714 1.00 97.69 264 ILE A O 1
ATOM 2101 N N . VAL A 1 265 ? -10.088 -7.389 16.272 1.00 97.12 265 VAL A N 1
ATOM 2102 C CA . VAL A 1 265 ? -10.566 -6.264 15.453 1.00 97.12 265 VAL A CA 1
ATOM 2103 C C . VAL A 1 265 ? -11.868 -6.604 14.716 1.00 97.12 265 VAL A C 1
ATOM 2105 O O . VAL A 1 265 ? -12.752 -5.756 14.647 1.00 97.12 265 VAL A O 1
ATOM 2108 N N . GLU A 1 266 ? -12.032 -7.832 14.213 1.00 97.06 266 GLU A N 1
ATOM 2109 C CA . GLU A 1 266 ? -13.288 -8.330 13.624 1.00 97.06 266 GLU A CA 1
ATOM 2110 C C . GLU A 1 266 ? -14.439 -8.282 14.639 1.00 97.06 266 GLU A C 1
ATOM 2112 O O . GLU A 1 266 ? -15.547 -7.866 14.303 1.00 97.06 266 GLU A O 1
ATOM 2117 N N . SER A 1 267 ? -14.170 -8.647 15.896 1.00 97.62 267 SER A N 1
ATOM 2118 C CA . SER A 1 267 ? -15.163 -8.581 16.974 1.00 97.62 267 SER A CA 1
ATOM 2119 C C . SER A 1 267 ? -15.571 -7.134 17.267 1.00 97.62 267 SER A C 1
ATOM 2121 O O . SER A 1 267 ? -16.762 -6.829 17.331 1.00 97.62 267 SER A O 1
ATOM 2123 N N . ALA A 1 268 ? -14.595 -6.222 17.353 1.00 96.88 268 ALA A N 1
ATOM 2124 C CA . ALA A 1 268 ? -14.847 -4.795 17.555 1.00 96.88 268 ALA A CA 1
ATOM 2125 C C . ALA A 1 268 ? -15.643 -4.183 16.392 1.00 96.88 268 ALA A C 1
ATOM 2127 O O . ALA A 1 268 ? -16.583 -3.421 16.613 1.00 96.88 268 ALA A O 1
ATOM 2128 N N . ALA A 1 269 ? -15.294 -4.548 15.154 1.00 95.81 269 ALA A N 1
ATOM 2129 C CA . ALA A 1 269 ? -16.009 -4.122 13.959 1.00 95.81 269 ALA A CA 1
ATOM 2130 C C . ALA A 1 269 ? -17.465 -4.598 13.984 1.00 95.81 269 ALA A C 1
ATOM 2132 O O . ALA A 1 269 ? -18.360 -3.780 13.816 1.00 95.81 269 ALA A O 1
ATOM 2133 N N . LYS A 1 270 ? -17.714 -5.882 14.270 1.00 96.06 270 LYS A N 1
ATOM 2134 C CA . LYS A 1 270 ? -19.066 -6.458 14.295 1.00 96.06 270 LYS A CA 1
ATOM 2135 C C . LYS A 1 270 ? -19.974 -5.797 15.337 1.00 96.06 270 LYS A C 1
ATOM 2137 O O . LYS A 1 270 ? -21.135 -5.516 15.048 1.00 96.06 270 LYS A O 1
ATOM 2142 N N . ILE A 1 271 ? -19.449 -5.543 16.536 1.00 95.19 271 ILE A N 1
ATOM 2143 C CA . ILE A 1 271 ? -20.184 -4.843 17.598 1.00 95.19 271 ILE A CA 1
ATOM 2144 C C . ILE A 1 271 ? -20.537 -3.426 17.140 1.00 95.19 271 ILE A C 1
ATOM 2146 O O . ILE A 1 271 ? -21.694 -3.021 17.228 1.00 95.19 271 ILE A O 1
ATOM 2150 N N . LEU A 1 272 ? -19.570 -2.700 16.579 1.00 94.12 272 LEU A N 1
ATOM 2151 C CA . LEU A 1 272 ? -19.793 -1.347 16.081 1.00 94.12 272 LEU A CA 1
ATOM 2152 C C . LEU A 1 272 ? -20.824 -1.324 14.937 1.00 94.12 272 LEU A C 1
ATOM 2154 O O . LEU A 1 272 ? -21.734 -0.495 14.946 1.00 94.12 272 LEU A O 1
ATOM 2158 N N . GLU A 1 273 ? -20.733 -2.264 13.991 1.00 93.44 273 GLU A N 1
ATOM 2159 C CA . GLU A 1 273 ? -21.651 -2.390 12.850 1.00 93.44 273 GLU A CA 1
ATOM 2160 C C . GLU A 1 273 ? -23.105 -2.633 13.261 1.00 93.44 273 GLU A C 1
ATOM 2162 O O . GLU A 1 273 ? -24.011 -2.201 12.548 1.00 93.44 273 GLU A O 1
ATOM 2167 N N . SER A 1 274 ? -23.340 -3.270 14.413 1.00 91.94 274 SER A N 1
ATOM 2168 C CA . SER A 1 274 ? -24.694 -3.508 14.930 1.00 91.94 274 SER A CA 1
ATOM 2169 C C . SER A 1 274 ? -25.457 -2.214 15.250 1.00 91.94 274 SER A C 1
ATOM 2171 O O . SER A 1 274 ? -26.681 -2.184 15.146 1.00 91.94 274 SER A O 1
ATOM 2173 N N . GLU A 1 275 ? -24.742 -1.130 15.569 1.00 91.06 275 GLU A N 1
ATOM 2174 C CA . GLU A 1 275 ? -25.329 0.155 15.968 1.00 91.06 275 GLU A CA 1
ATOM 2175 C C . GLU A 1 275 ? -25.180 1.237 14.883 1.00 91.06 275 GLU A C 1
ATOM 2177 O O . GLU A 1 275 ? -26.047 2.101 14.724 1.00 91.06 275 GLU A O 1
ATOM 2182 N N . VAL A 1 276 ? -24.087 1.210 14.110 1.00 88.94 276 VAL A N 1
ATOM 2183 C CA . VAL A 1 276 ? -23.794 2.242 13.092 1.00 88.94 276 VAL A CA 1
ATOM 2184 C C . VAL A 1 276 ? -24.028 1.775 11.652 1.00 88.94 276 VAL A C 1
ATOM 2186 O O . VAL A 1 276 ? -23.961 2.584 10.723 1.00 88.94 276 VAL A O 1
ATOM 2189 N N . GLY A 1 277 ? -24.322 0.488 11.456 1.00 86.75 277 GLY A N 1
ATOM 2190 C CA . GLY A 1 277 ? -24.351 -0.158 10.148 1.00 86.75 277 GLY A CA 1
ATOM 2191 C C . GLY A 1 277 ? -22.944 -0.436 9.596 1.00 86.75 277 GLY A C 1
ATOM 2192 O O . GLY A 1 277 ? -21.950 -0.244 10.294 1.00 86.75 277 GLY A O 1
ATOM 2193 N N . PRO A 1 278 ? -22.826 -0.868 8.326 1.00 86.75 278 PRO A N 1
ATOM 2194 C CA . PRO A 1 278 ? -21.551 -1.295 7.746 1.00 86.75 278 PRO A CA 1
ATOM 2195 C C . PRO A 1 278 ? -20.454 -0.223 7.854 1.00 86.75 278 PRO A C 1
ATOM 2197 O O . PRO A 1 278 ? -20.548 0.842 7.227 1.00 86.75 278 PRO A O 1
ATOM 2200 N N . ILE A 1 279 ? -19.373 -0.498 8.594 1.00 85.12 279 ILE A N 1
ATOM 2201 C CA . ILE A 1 279 ? -18.353 0.527 8.901 1.00 85.12 279 ILE A CA 1
ATOM 2202 C C . ILE A 1 279 ? -17.560 0.970 7.666 1.00 85.12 279 ILE A C 1
ATOM 2204 O O . ILE A 1 279 ? -17.077 2.105 7.601 1.00 85.12 279 ILE A O 1
ATOM 2208 N N . GLY A 1 280 ? -17.482 0.111 6.642 1.00 70.81 280 GLY A N 1
ATOM 2209 C CA . GLY A 1 280 ? -16.896 0.446 5.340 1.00 70.81 280 GLY A CA 1
ATOM 2210 C C . GLY A 1 280 ? -17.638 1.568 4.601 1.00 70.81 280 GLY A C 1
ATOM 2211 O O . GLY A 1 280 ? -17.033 2.253 3.781 1.00 70.81 280 GLY A O 1
ATOM 2212 N N . LEU A 1 281 ? -18.917 1.790 4.925 1.00 66.06 281 LEU A N 1
ATOM 2213 C CA . LEU A 1 281 ? -19.757 2.861 4.378 1.00 66.06 281 LEU A CA 1
ATOM 2214 C C . LEU A 1 281 ? -19.983 3.997 5.389 1.00 66.06 281 LEU A C 1
ATOM 2216 O O . LEU A 1 281 ? -20.177 5.143 4.985 1.00 66.06 281 LEU A O 1
ATOM 2220 N N . ALA A 1 282 ? -19.938 3.705 6.693 1.00 58.03 282 ALA A N 1
ATOM 2221 C CA . ALA A 1 282 ? -20.152 4.689 7.757 1.00 58.03 282 ALA A CA 1
ATOM 2222 C C . ALA A 1 282 ? -19.073 5.789 7.783 1.00 58.03 282 ALA A C 1
ATOM 2224 O O . ALA A 1 282 ? -19.389 6.954 8.022 1.00 58.03 282 ALA A O 1
ATOM 2225 N N . SER A 1 283 ? -17.821 5.454 7.447 1.00 57.81 283 SER A N 1
ATOM 2226 C CA . SER A 1 283 ? -16.737 6.443 7.314 1.00 57.81 283 SER A CA 1
ATOM 2227 C C . SER A 1 283 ? -16.952 7.430 6.155 1.00 57.81 283 SER A C 1
ATOM 2229 O O . SER A 1 283 ? -16.528 8.579 6.241 1.00 57.81 283 SER A O 1
ATOM 2231 N N . VAL A 1 284 ? -17.662 7.022 5.097 1.00 63.47 284 VAL A N 1
ATOM 2232 C CA . VAL A 1 284 ? -17.981 7.871 3.932 1.00 63.47 284 VAL A CA 1
ATOM 2233 C C . VAL A 1 284 ? -19.183 8.780 4.211 1.00 63.47 284 VAL A C 1
ATOM 2235 O O . VAL A 1 284 ? -19.263 9.887 3.684 1.00 63.47 284 VAL A O 1
ATOM 2238 N N . LYS A 1 285 ? -20.107 8.344 5.077 1.00 64.94 285 LYS A N 1
ATOM 2239 C CA . LYS A 1 285 ? -21.316 9.100 5.447 1.00 64.94 285 LYS A CA 1
ATOM 2240 C C . LYS A 1 285 ? -21.060 10.246 6.439 1.00 64.94 285 LYS A C 1
ATOM 2242 O O . LYS A 1 285 ? -21.998 10.976 6.749 1.00 64.94 285 LYS A O 1
ATOM 2247 N N . MET A 1 286 ? -19.814 10.445 6.890 1.00 72.38 286 MET A N 1
ATOM 2248 C CA . MET A 1 286 ? -19.398 11.547 7.774 1.00 72.38 286 MET A CA 1
ATOM 2249 C C . MET A 1 286 ? -20.288 11.676 9.024 1.00 72.38 286 MET A C 1
ATOM 2251 O O . MET A 1 286 ? -20.694 12.785 9.385 1.00 72.38 286 MET A O 1
ATOM 2255 N N . ASP A 1 287 ? -20.619 10.549 9.668 1.00 74.31 287 ASP A N 1
ATOM 2256 C CA . ASP A 1 287 ? -21.438 10.521 10.884 1.00 74.31 287 ASP A CA 1
ATOM 2257 C C . ASP A 1 287 ? -20.785 11.350 12.005 1.00 74.31 287 ASP A C 1
ATOM 2259 O O . ASP A 1 287 ? -19.738 11.005 12.559 1.00 74.31 287 ASP A O 1
ATOM 2263 N N . ARG A 1 288 ? -21.425 12.478 12.328 1.00 78.88 288 ARG A N 1
ATOM 2264 C CA . ARG A 1 288 ? -20.937 13.460 13.304 1.00 78.88 288 ARG A CA 1
ATOM 2265 C C . ARG A 1 288 ? -21.380 13.160 14.735 1.00 78.88 288 ARG A C 1
ATOM 2267 O O . ARG A 1 288 ? -21.131 13.986 15.615 1.00 78.88 288 ARG A O 1
ATOM 2274 N N . ARG A 1 289 ? -22.049 12.027 14.986 1.00 88.00 289 ARG A N 1
ATOM 2275 C CA . ARG A 1 289 ? -22.399 11.600 16.346 1.00 88.00 289 ARG A CA 1
ATOM 2276 C C . ARG A 1 289 ? -21.138 11.424 17.198 1.00 88.00 289 ARG A C 1
ATOM 2278 O O . ARG A 1 289 ? -20.036 11.185 16.697 1.00 88.00 289 ARG A O 1
ATOM 2285 N N . LEU A 1 290 ? -21.317 11.567 18.509 1.00 90.25 290 LEU A N 1
ATOM 2286 C CA . LEU A 1 290 ? -20.255 11.364 19.491 1.00 90.25 290 LEU A CA 1
ATOM 2287 C C . LEU A 1 290 ? -20.165 9.890 19.871 1.00 90.25 290 LEU A C 1
ATOM 2289 O O . LEU A 1 290 ? -21.193 9.261 20.111 1.00 90.25 290 LEU A O 1
ATOM 2293 N N . VAL A 1 291 ? -18.942 9.379 19.997 1.00 89.94 291 VAL A N 1
ATOM 2294 C CA . VAL A 1 291 ? -18.680 7.982 20.381 1.00 89.94 291 VAL A CA 1
ATOM 2295 C C . VAL A 1 291 ? -19.297 7.651 21.737 1.00 89.94 291 VAL A C 1
ATOM 2297 O O . VAL A 1 291 ? -19.926 6.613 21.864 1.00 89.94 291 VAL A O 1
ATOM 2300 N N . ASN A 1 292 ? -19.249 8.568 22.708 1.00 91.00 292 ASN A N 1
ATOM 2301 C CA . ASN A 1 292 ? -19.827 8.360 24.046 1.00 91.00 292 ASN A CA 1
ATOM 2302 C C . ASN A 1 292 ? -21.358 8.200 24.062 1.00 91.00 292 ASN A C 1
ATOM 2304 O O . ASN A 1 292 ? -21.925 7.925 25.113 1.00 91.00 292 ASN A O 1
ATOM 2308 N N . ARG A 1 293 ? -22.041 8.442 22.936 1.00 91.75 293 ARG A N 1
ATOM 2309 C CA . ARG A 1 293 ? -23.482 8.188 22.803 1.00 91.75 293 ARG A CA 1
ATOM 2310 C C . ARG A 1 293 ? -23.786 6.794 22.263 1.00 91.75 293 ARG A C 1
ATOM 2312 O O . ARG A 1 293 ? -24.956 6.433 22.248 1.00 91.75 293 ARG A O 1
ATOM 2319 N N . LEU A 1 294 ? -22.775 6.063 21.791 1.00 91.44 294 LEU A N 1
ATOM 2320 C CA . LEU A 1 294 ? -22.953 4.691 21.348 1.00 91.44 294 LEU A CA 1
ATOM 2321 C C . LEU A 1 294 ? -23.033 3.775 22.562 1.00 91.44 294 LEU A C 1
ATOM 2323 O O . LEU A 1 294 ? -22.167 3.822 23.437 1.00 91.44 294 LEU A O 1
ATOM 2327 N N . SER A 1 295 ? -24.039 2.910 22.583 1.00 92.88 295 SER A N 1
ATOM 2328 C CA . SER A 1 295 ? -24.195 1.910 23.644 1.00 92.88 295 SER A CA 1
ATOM 2329 C C . SER A 1 295 ? -23.001 0.951 23.706 1.00 92.88 295 SER A C 1
ATOM 2331 O O . SER A 1 295 ? -22.559 0.558 24.785 1.00 92.88 295 SER A O 1
ATOM 2333 N N . CYS A 1 296 ? -22.413 0.651 22.547 1.00 94.00 296 CYS A N 1
ATOM 2334 C CA . CYS A 1 296 ? -21.286 -0.261 22.416 1.00 94.00 296 CYS A CA 1
ATOM 2335 C C . CYS A 1 296 ? -19.896 0.381 22.599 1.00 94.00 296 CYS A C 1
ATOM 2337 O O . CYS A 1 296 ? -18.884 -0.316 22.491 1.00 94.00 296 CYS A O 1
ATOM 2339 N N . SER A 1 297 ? -19.799 1.694 22.865 1.00 92.62 297 SER A N 1
ATOM 2340 C CA . SER A 1 297 ? -18.517 2.421 22.803 1.00 92.62 297 SER A CA 1
ATOM 2341 C C . SER A 1 297 ? -17.451 1.849 23.735 1.00 92.62 297 SER A C 1
ATOM 2343 O O . SER A 1 297 ? -16.300 1.678 23.339 1.00 92.62 297 SER A O 1
ATOM 2345 N N . THR A 1 298 ? -17.845 1.529 24.968 1.00 93.75 298 THR A N 1
ATOM 2346 C CA . THR A 1 298 ? -16.935 1.023 26.001 1.00 93.75 298 THR A CA 1
ATOM 2347 C C . THR A 1 298 ? -16.403 -0.362 25.655 1.00 93.75 298 THR A C 1
ATOM 2349 O O . THR A 1 298 ? -15.238 -0.657 25.908 1.00 93.75 298 THR A O 1
ATOM 2352 N N . GLU A 1 299 ? -17.226 -1.207 25.042 1.00 96.19 299 GLU A N 1
ATOM 2353 C CA . GLU A 1 299 ? -16.839 -2.549 24.622 1.00 96.19 299 GLU A CA 1
ATOM 2354 C C . GLU A 1 299 ? -15.892 -2.508 23.417 1.00 96.19 299 GLU A C 1
ATOM 2356 O O . GLU A 1 299 ? -14.842 -3.151 23.433 1.00 96.19 299 GLU A O 1
ATOM 2361 N N . VAL A 1 300 ? -16.186 -1.664 22.422 1.00 95.62 300 VAL A N 1
ATOM 2362 C CA . VAL A 1 300 ? -15.300 -1.439 21.267 1.00 95.62 300 VAL A CA 1
ATOM 2363 C C . VAL A 1 300 ? -13.941 -0.890 21.717 1.00 95.62 300 VAL A C 1
ATOM 2365 O O . VAL A 1 300 ? -12.904 -1.370 21.262 1.00 95.62 300 VAL A O 1
ATOM 2368 N N . GLN A 1 301 ? -13.920 0.072 22.645 1.00 95.25 301 GLN A N 1
ATOM 2369 C CA . GLN A 1 301 ? -12.681 0.618 23.213 1.00 95.25 301 GLN A CA 1
ATOM 2370 C C . GLN A 1 301 ? -11.876 -0.439 23.979 1.00 95.25 301 GLN A C 1
ATOM 2372 O O . GLN A 1 301 ? -10.669 -0.549 23.774 1.00 95.25 301 GLN A O 1
ATOM 2377 N N . LYS A 1 302 ? -12.530 -1.283 24.791 1.00 96.75 302 LYS A N 1
ATOM 2378 C CA . LYS A 1 302 ? -11.870 -2.411 25.474 1.00 96.75 302 LYS A CA 1
ATOM 2379 C C . LYS A 1 302 ? -11.219 -3.376 24.485 1.00 96.75 302 LYS A C 1
ATOM 2381 O O . LYS A 1 302 ? -10.086 -3.793 24.709 1.00 96.75 302 LYS A O 1
ATOM 2386 N N . LEU A 1 303 ? -11.895 -3.702 23.383 1.00 97.62 303 LEU A N 1
ATOM 2387 C CA . LEU A 1 303 ? -11.332 -4.562 22.339 1.00 97.62 303 LEU A CA 1
ATOM 2388 C C . LEU A 1 303 ? -10.143 -3.899 21.628 1.00 97.62 303 LEU A C 1
ATOM 2390 O O . LEU A 1 303 ? -9.139 -4.565 21.381 1.00 97.62 303 LEU A O 1
ATOM 2394 N N . CYS A 1 304 ? -10.209 -2.593 21.352 1.00 96.81 304 CYS A N 1
ATOM 2395 C CA . CYS A 1 304 ? -9.071 -1.835 20.823 1.00 96.81 304 CYS A CA 1
ATOM 2396 C C . CYS A 1 304 ? -7.867 -1.882 21.776 1.00 96.81 304 CYS A C 1
ATOM 2398 O O . CYS A 1 304 ? -6.760 -2.185 21.330 1.00 96.81 304 CYS A O 1
ATOM 2400 N N . THR A 1 305 ? -8.075 -1.638 23.073 1.00 97.25 305 THR A N 1
ATOM 2401 C CA . THR A 1 305 ? -7.023 -1.738 24.096 1.00 97.25 305 THR A CA 1
ATOM 2402 C C . THR A 1 305 ? -6.443 -3.149 24.162 1.00 97.25 305 THR A C 1
ATOM 2404 O O . THR A 1 305 ? -5.231 -3.307 24.064 1.00 97.25 305 THR A O 1
ATOM 2407 N N . CYS A 1 306 ? -7.293 -4.177 24.208 1.00 97.12 306 CYS A N 1
ATOM 2408 C CA . CYS A 1 306 ? -6.867 -5.577 24.227 1.00 97.12 306 CYS A CA 1
ATOM 2409 C C . CYS A 1 306 ? -6.006 -5.938 23.002 1.00 97.12 306 CYS A C 1
ATOM 2411 O O . CYS A 1 306 ? -4.979 -6.601 23.130 1.00 97.12 306 CYS A O 1
ATOM 2413 N N . ALA A 1 307 ? -6.375 -5.464 21.807 1.00 96.81 307 ALA A N 1
ATOM 2414 C CA . ALA A 1 307 ? -5.579 -5.676 20.599 1.00 96.81 307 ALA A CA 1
ATOM 2415 C C . ALA A 1 307 ? -4.215 -4.962 20.650 1.00 96.81 307 ALA A C 1
ATOM 2417 O O . ALA A 1 307 ? -3.221 -5.523 20.181 1.00 96.81 307 ALA A O 1
ATOM 2418 N N . ILE A 1 308 ? -4.148 -3.751 21.216 1.00 96.31 308 ILE A N 1
ATOM 2419 C CA . ILE A 1 308 ? -2.886 -3.018 21.409 1.00 96.31 308 ILE A CA 1
ATOM 2420 C C . ILE A 1 308 ? -1.988 -3.764 22.399 1.00 96.31 308 ILE A C 1
ATOM 2422 O O . ILE A 1 308 ? -0.832 -4.024 22.080 1.00 96.31 308 ILE A O 1
ATOM 2426 N N . GLU A 1 309 ? -2.519 -4.162 23.554 1.00 95.44 309 GLU A N 1
ATOM 2427 C CA . GLU A 1 309 ? -1.780 -4.900 24.586 1.00 95.44 309 GLU A CA 1
ATOM 2428 C C . GLU A 1 309 ? -1.273 -6.248 24.068 1.00 95.44 309 GLU A C 1
ATOM 2430 O O . GLU A 1 309 ? -0.117 -6.607 24.287 1.00 95.44 309 GLU A O 1
ATOM 2435 N N . ALA A 1 310 ? -2.105 -6.974 23.315 1.00 94.31 310 ALA A N 1
ATOM 2436 C CA . ALA A 1 310 ? -1.697 -8.214 22.670 1.00 94.31 310 ALA A CA 1
ATOM 2437 C C . ALA A 1 310 ? -0.537 -7.973 21.693 1.00 94.31 310 ALA A C 1
ATOM 2439 O O . ALA A 1 310 ? 0.446 -8.712 21.710 1.00 94.31 310 ALA A O 1
ATOM 2440 N N . PHE A 1 311 ? -0.609 -6.930 20.862 1.00 93.94 311 PHE A N 1
ATOM 2441 C CA . PHE A 1 311 ? 0.474 -6.586 19.942 1.00 93.94 311 PHE A CA 1
ATOM 2442 C C . PHE A 1 311 ? 1.759 -6.165 20.665 1.00 93.94 311 PHE A C 1
ATOM 2444 O O . PHE A 1 311 ? 2.844 -6.602 20.279 1.00 93.94 311 PHE A O 1
ATOM 2451 N N . ASP A 1 312 ? 1.646 -5.360 21.718 1.00 91.81 312 ASP A N 1
ATOM 2452 C CA . ASP A 1 312 ? 2.786 -4.910 22.513 1.00 91.81 312 ASP A CA 1
ATOM 2453 C C . ASP A 1 312 ? 3.439 -6.093 23.240 1.00 91.81 312 ASP A C 1
ATOM 2455 O O . ASP A 1 312 ? 4.657 -6.228 23.204 1.00 91.81 312 ASP A O 1
ATOM 2459 N N . SER A 1 313 ? 2.654 -7.030 23.780 1.00 91.25 313 SER A N 1
ATOM 2460 C CA . SER A 1 313 ? 3.159 -8.290 24.344 1.00 91.25 313 SER A CA 1
ATOM 2461 C C . SER A 1 313 ? 3.888 -9.144 23.298 1.00 91.25 313 SER A C 1
ATOM 2463 O O . SER A 1 313 ? 4.975 -9.659 23.568 1.00 91.25 313 SER A O 1
ATOM 2465 N N . LEU A 1 314 ? 3.351 -9.246 22.073 1.00 86.44 314 LEU A N 1
ATOM 2466 C CA . LEU A 1 314 ? 4.037 -9.907 20.955 1.00 86.44 314 LEU A CA 1
ATOM 2467 C C . LEU A 1 314 ? 5.395 -9.253 20.645 1.00 86.44 314 LEU A C 1
ATOM 2469 O O . LEU A 1 314 ? 6.339 -9.960 20.285 1.00 86.44 314 LEU A O 1
ATOM 2473 N N . CYS A 1 315 ? 5.494 -7.927 20.773 1.00 79.25 315 CYS A N 1
ATOM 2474 C CA . CYS A 1 315 ? 6.734 -7.182 20.562 1.00 79.25 315 CYS A CA 1
ATOM 2475 C C . CYS A 1 315 ? 7.714 -7.342 21.734 1.00 79.25 315 CYS A C 1
ATOM 2477 O O . CYS A 1 315 ? 8.902 -7.506 21.490 1.00 79.25 315 CYS A O 1
ATOM 2479 N N . SER A 1 316 ? 7.231 -7.358 22.978 1.00 74.69 316 SER A N 1
ATOM 2480 C CA . SER A 1 316 ? 8.057 -7.505 24.185 1.00 74.69 316 SER A CA 1
ATOM 2481 C C . SER A 1 316 ? 8.634 -8.913 24.353 1.00 74.69 316 SER A C 1
ATOM 2483 O O . SER A 1 316 ? 9.781 -9.057 24.757 1.00 74.69 316 SER A O 1
ATOM 2485 N N . ASN A 1 317 ? 7.875 -9.955 23.995 1.00 60.84 317 ASN A N 1
ATOM 2486 C CA . ASN A 1 317 ? 8.347 -11.349 24.016 1.00 60.84 317 ASN A CA 1
ATOM 2487 C C . ASN A 1 317 ? 9.313 -11.668 22.865 1.00 60.84 317 ASN A C 1
ATOM 2489 O O . ASN A 1 317 ? 9.971 -12.706 22.850 1.00 60.84 317 ASN A O 1
ATOM 2493 N N . SER A 1 318 ? 9.372 -10.780 21.879 1.00 56.16 318 SER A N 1
ATOM 2494 C CA . SER A 1 318 ? 10.283 -10.851 20.753 1.00 56.16 318 SER A CA 1
ATOM 2495 C C . SER A 1 318 ? 11.403 -9.847 21.002 1.00 56.16 318 SER A C 1
ATOM 2497 O O . SER A 1 318 ? 11.357 -8.790 20.386 1.00 56.16 318 SER A O 1
ATOM 2499 N N . SER A 1 319 ? 12.367 -10.139 21.889 1.00 41.59 319 SER A N 1
ATOM 2500 C CA . SER A 1 319 ? 13.589 -9.346 22.138 1.00 41.59 319 SER A CA 1
ATOM 2501 C C . SER A 1 319 ? 14.232 -8.921 20.823 1.00 41.59 319 SER A C 1
ATOM 2503 O O . SER A 1 319 ? 15.023 -9.677 20.276 1.00 41.59 319 SER A O 1
ATOM 2505 N N . LEU A 1 320 ? 13.778 -7.791 20.269 1.00 40.38 320 LEU A N 1
ATOM 2506 C CA . LEU A 1 320 ? 13.903 -7.407 18.866 1.00 40.38 320 LEU A CA 1
ATOM 2507 C C . LEU A 1 320 ? 14.244 -8.607 17.971 1.00 40.38 320 LEU A C 1
ATOM 2509 O O . LEU A 1 320 ? 15.305 -8.606 17.353 1.00 40.38 320 LEU A O 1
ATOM 2513 N N . ASN A 1 321 ? 13.403 -9.664 17.964 1.00 34.84 321 ASN A N 1
ATOM 2514 C CA . ASN A 1 321 ? 13.619 -10.757 17.019 1.00 34.84 321 ASN A CA 1
ATOM 2515 C C . ASN A 1 321 ? 13.605 -10.050 15.694 1.00 34.84 321 ASN A C 1
ATOM 2517 O O . ASN A 1 321 ? 12.584 -9.456 15.316 1.00 34.84 321 ASN A O 1
ATOM 2521 N N . HIS A 1 322 ? 14.800 -10.022 15.120 1.00 37.78 322 HIS A N 1
ATOM 2522 C CA . HIS A 1 322 ? 15.154 -9.358 13.906 1.00 37.78 322 HIS A CA 1
ATOM 2523 C C . HIS A 1 322 ? 13.895 -9.473 13.042 1.00 37.78 322 HIS A C 1
ATOM 2525 O O . HIS A 1 322 ? 13.459 -10.578 12.705 1.00 37.78 322 HIS A O 1
ATOM 2531 N N . PHE A 1 323 ? 13.316 -8.351 12.606 1.00 38.94 323 PHE A N 1
ATOM 2532 C CA . PHE A 1 323 ? 12.984 -8.369 11.192 1.00 38.94 323 PHE A CA 1
ATOM 2533 C C . PHE A 1 323 ? 14.361 -8.538 10.535 1.00 38.94 323 PHE A C 1
ATOM 2535 O O . PHE A 1 323 ? 15.022 -7.577 10.177 1.00 38.94 323 PHE A O 1
ATOM 2542 N N . GLN A 1 324 ? 14.887 -9.762 10.546 1.00 36.38 324 GLN A N 1
ATOM 2543 C CA . GLN A 1 324 ? 15.405 -10.362 9.368 1.00 36.38 324 GLN A CA 1
ATOM 2544 C C . GLN A 1 324 ? 14.109 -10.468 8.570 1.00 36.38 324 GLN A C 1
ATOM 2546 O O . GLN A 1 324 ? 13.324 -11.394 8.778 1.00 36.38 324 GLN A O 1
ATOM 2551 N N . PRO A 1 325 ? 13.838 -9.552 7.616 1.00 39.84 325 PRO A N 1
ATOM 2552 C CA . PRO A 1 325 ? 13.520 -10.162 6.339 1.00 39.84 325 PRO A CA 1
ATOM 2553 C C . PRO A 1 325 ? 14.605 -11.234 6.200 1.00 39.84 325 PRO A C 1
ATOM 2555 O O . PRO A 1 325 ? 15.773 -10.869 6.330 1.00 39.84 325 PRO A O 1
ATOM 2558 N N . ASN A 1 326 ? 14.273 -12.532 6.142 1.00 36.81 326 ASN A N 1
ATOM 2559 C CA . ASN A 1 326 ? 15.226 -13.508 5.600 1.00 36.81 326 ASN A CA 1
ATOM 2560 C C . ASN A 1 326 ? 15.857 -12.780 4.431 1.00 36.81 326 ASN A C 1
ATOM 2562 O O . ASN A 1 326 ? 15.064 -12.460 3.545 1.00 36.81 326 ASN A O 1
ATOM 2566 N N . ARG A 1 327 ? 17.124 -12.339 4.571 1.00 41.59 327 ARG A N 1
ATOM 2567 C CA . ARG A 1 327 ? 17.671 -11.138 3.911 1.00 41.59 327 ARG A CA 1
ATOM 2568 C C . ARG A 1 327 ? 17.169 -11.207 2.486 1.00 41.59 327 ARG A C 1
ATOM 2570 O O . ARG A 1 327 ? 17.595 -12.123 1.789 1.00 41.59 327 ARG A O 1
ATOM 2577 N N . LEU A 1 328 ? 16.105 -10.449 2.156 1.00 52.44 328 LEU A N 1
ATOM 2578 C CA . LEU A 1 328 ? 15.345 -10.804 0.955 1.00 52.44 328 LEU A CA 1
ATOM 2579 C C . LEU A 1 328 ? 16.362 -10.617 -0.156 1.00 52.44 328 LEU A C 1
ATOM 2581 O O . LEU A 1 328 ? 16.893 -9.507 -0.221 1.00 52.44 328 LEU A O 1
ATOM 2585 N N . PRO A 1 329 ? 16.698 -11.672 -0.913 1.00 60.75 329 PRO A N 1
ATOM 2586 C CA . PRO A 1 329 ? 17.833 -11.642 -1.815 1.00 60.75 329 PRO A CA 1
ATOM 2587 C C . PRO A 1 329 ? 17.737 -10.373 -2.654 1.00 60.75 329 PRO A C 1
ATOM 2589 O O . PRO A 1 329 ? 16.723 -10.183 -3.319 1.00 60.75 329 PRO A O 1
ATOM 2592 N N . THR A 1 330 ? 18.676 -9.438 -2.516 1.00 68.06 330 THR A N 1
ATOM 2593 C CA . THR A 1 330 ? 18.577 -8.123 -3.156 1.00 68.06 330 THR A CA 1
ATOM 2594 C C . THR A 1 330 ? 19.060 -8.229 -4.593 1.00 68.06 330 THR A C 1
ATOM 2596 O O . THR A 1 330 ? 20.037 -8.913 -4.890 1.00 68.06 330 THR A O 1
ATOM 2599 N N . CYS A 1 331 ? 18.356 -7.561 -5.503 1.00 80.25 331 CYS A N 1
ATOM 2600 C CA . CYS A 1 331 ? 18.754 -7.461 -6.897 1.00 80.25 331 CYS A CA 1
ATOM 2601 C C . CYS A 1 331 ? 18.777 -5.991 -7.302 1.00 80.25 331 CYS A C 1
ATOM 2603 O O . CYS A 1 331 ? 17.779 -5.282 -7.189 1.00 80.25 331 CYS A O 1
ATOM 2605 N N . ARG A 1 332 ? 19.917 -5.517 -7.791 1.00 81.19 332 ARG A N 1
ATOM 2606 C CA . ARG A 1 332 ? 20.044 -4.183 -8.363 1.00 81.19 332 ARG A CA 1
ATOM 2607 C C . ARG A 1 332 ? 19.920 -4.275 -9.877 1.00 81.19 332 ARG A C 1
ATOM 2609 O O . ARG A 1 332 ? 20.550 -5.112 -10.512 1.00 81.19 332 ARG A O 1
ATOM 2616 N N . ILE A 1 333 ? 19.109 -3.391 -10.451 1.00 88.00 333 ILE A N 1
ATOM 2617 C CA . ILE A 1 333 ? 18.937 -3.275 -11.901 1.00 88.00 333 ILE A CA 1
ATOM 2618 C C . ILE A 1 333 ? 19.777 -2.093 -12.383 1.00 88.00 333 ILE A C 1
ATOM 2620 O O . ILE A 1 333 ? 19.511 -0.946 -12.004 1.00 88.00 333 ILE A O 1
ATOM 2624 N N . SER A 1 334 ? 20.767 -2.370 -13.222 1.00 88.62 334 SER A N 1
ATOM 2625 C CA . SER A 1 334 ? 21.545 -1.380 -13.963 1.00 88.62 334 SER A CA 1
ATOM 2626 C C . SER A 1 334 ? 21.216 -1.438 -15.455 1.00 88.62 334 SER A C 1
ATOM 2628 O O . SER A 1 334 ? 20.665 -2.414 -15.969 1.00 88.62 334 SER A O 1
ATOM 2630 N N . PHE A 1 335 ? 21.527 -0.348 -16.150 1.00 90.81 335 PHE A N 1
ATOM 2631 C CA . PHE A 1 335 ? 21.306 -0.210 -17.582 1.00 90.81 335 PHE A CA 1
ATOM 2632 C C . PHE A 1 335 ? 22.618 0.174 -18.243 1.00 90.81 335 PHE A C 1
ATOM 2634 O O . PHE A 1 335 ? 23.266 1.142 -17.846 1.00 90.81 335 PHE A O 1
ATOM 2641 N N . GLU A 1 336 ? 22.995 -0.604 -19.241 1.00 89.88 336 GLU A N 1
ATOM 2642 C CA . GLU A 1 336 ? 24.237 -0.492 -19.986 1.00 89.88 336 GLU A CA 1
ATOM 2643 C C . GLU A 1 336 ? 23.914 -0.324 -21.476 1.00 89.88 336 GLU A C 1
ATOM 2645 O O . GLU A 1 336 ? 22.805 -0.641 -21.917 1.00 89.88 336 GLU A O 1
ATOM 2650 N N . GLU A 1 337 ? 24.865 0.209 -22.250 1.00 86.31 337 GLU A N 1
ATOM 2651 C CA . GLU A 1 337 ? 24.775 0.293 -23.722 1.00 86.31 337 GLU A CA 1
ATOM 2652 C C . GLU A 1 337 ? 23.444 0.885 -24.229 1.00 86.31 337 GLU A C 1
ATOM 2654 O O . GLU A 1 337 ? 22.782 0.346 -25.120 1.00 86.31 337 GLU A O 1
ATOM 2659 N N . THR A 1 338 ? 23.001 1.988 -23.622 1.00 87.06 338 THR A N 1
ATOM 2660 C CA . THR A 1 338 ? 21.726 2.612 -23.995 1.00 87.06 338 THR A CA 1
ATOM 2661 C C . THR A 1 338 ? 21.856 3.334 -25.336 1.00 87.06 338 THR A C 1
ATOM 2663 O O . THR A 1 338 ? 22.655 4.258 -25.482 1.00 87.06 338 THR A O 1
ATOM 2666 N N . THR A 1 339 ? 21.042 2.928 -26.306 1.00 89.38 339 THR A N 1
ATOM 2667 C CA . THR A 1 339 ? 20.919 3.546 -27.632 1.00 89.38 339 THR A CA 1
ATOM 2668 C C . THR A 1 339 ? 19.526 4.181 -27.784 1.00 89.38 339 THR A C 1
ATOM 2670 O O . THR A 1 339 ? 18.688 4.058 -26.879 1.00 89.38 339 THR A O 1
ATOM 2673 N N . PRO A 1 340 ? 19.219 4.841 -28.919 1.00 89.50 340 PRO A N 1
ATOM 2674 C CA . PRO A 1 340 ? 17.879 5.372 -29.153 1.00 89.50 340 PRO A CA 1
ATOM 2675 C C . PRO A 1 340 ? 16.792 4.289 -29.199 1.00 89.50 340 PRO A C 1
ATOM 2677 O O . PRO A 1 340 ? 15.636 4.575 -28.901 1.00 89.50 340 PRO A O 1
ATOM 2680 N N . THR A 1 341 ? 17.143 3.045 -29.545 1.00 89.06 341 THR A N 1
ATOM 2681 C CA . THR A 1 341 ? 16.171 1.959 -29.770 1.00 89.06 341 THR A CA 1
ATOM 2682 C C . THR A 1 341 ? 16.454 0.677 -28.990 1.00 89.06 341 THR A C 1
ATOM 2684 O O . THR A 1 341 ? 15.701 -0.294 -29.106 1.00 89.06 341 THR A O 1
ATOM 2687 N N . SER A 1 342 ? 17.499 0.648 -28.163 1.00 90.38 342 SER A N 1
ATOM 2688 C CA . SER A 1 342 ? 17.847 -0.518 -27.354 1.00 90.38 342 SER A CA 1
ATOM 2689 C C . SER A 1 342 ? 18.500 -0.156 -26.023 1.00 90.38 342 SER A C 1
ATOM 2691 O O . SER A 1 342 ? 19.094 0.906 -25.874 1.00 90.38 342 SER A O 1
ATOM 2693 N N . VAL A 1 343 ? 18.446 -1.078 -25.067 1.00 93.00 343 VAL A N 1
ATOM 2694 C CA . VAL A 1 343 ? 19.212 -1.013 -23.816 1.00 93.00 343 VAL A CA 1
ATOM 2695 C C . VAL A 1 343 ? 19.616 -2.417 -23.386 1.00 93.00 343 VAL A C 1
ATOM 2697 O O . VAL A 1 343 ? 18.857 -3.367 -23.591 1.00 93.00 343 VAL A O 1
ATOM 2700 N N . THR A 1 344 ? 20.777 -2.553 -22.757 1.00 91.75 344 THR A N 1
ATOM 2701 C CA . THR A 1 344 ? 21.184 -3.790 -22.090 1.00 91.75 344 THR A CA 1
ATOM 2702 C C . THR A 1 344 ? 20.869 -3.666 -20.599 1.00 91.75 344 THR A C 1
ATOM 2704 O O . THR A 1 344 ? 21.423 -2.829 -19.895 1.00 91.75 344 THR A O 1
ATOM 2707 N N . ILE A 1 345 ? 19.937 -4.475 -20.102 1.00 90.56 345 ILE A N 1
ATOM 2708 C CA . ILE A 1 345 ? 19.568 -4.550 -18.684 1.00 90.56 345 ILE A CA 1
ATOM 2709 C C . ILE A 1 345 ? 20.546 -5.500 -18.002 1.00 90.56 345 ILE A C 1
ATOM 2711 O O . ILE A 1 345 ? 20.642 -6.653 -18.412 1.00 90.56 345 ILE A O 1
ATOM 2715 N N . ALA A 1 346 ? 21.231 -5.048 -16.959 1.00 89.69 346 ALA A N 1
ATOM 2716 C CA . ALA A 1 346 ? 22.114 -5.876 -16.149 1.00 89.69 346 ALA A CA 1
ATOM 2717 C C . ALA A 1 346 ? 21.547 -6.027 -14.730 1.00 89.69 346 ALA A C 1
ATOM 2719 O O . ALA A 1 346 ? 21.111 -5.060 -14.103 1.00 89.69 346 ALA A O 1
ATOM 2720 N N . LEU A 1 347 ? 21.505 -7.265 -14.242 1.00 88.12 347 LEU A N 1
ATOM 2721 C CA . LEU A 1 347 ? 21.065 -7.610 -12.897 1.00 88.12 347 LEU A CA 1
ATOM 2722 C C . LEU A 1 347 ? 22.276 -7.936 -12.040 1.00 88.12 347 LEU A C 1
ATOM 2724 O O . LEU A 1 347 ? 23.019 -8.874 -12.326 1.00 88.12 347 LEU A O 1
ATOM 2728 N N . ASP A 1 348 ? 22.434 -7.194 -10.958 1.00 84.56 348 ASP A N 1
ATOM 2729 C CA . ASP A 1 348 ? 23.451 -7.444 -9.952 1.00 84.56 348 ASP A CA 1
ATOM 2730 C C . ASP A 1 348 ? 22.793 -8.061 -8.714 1.00 84.56 348 ASP A C 1
ATOM 2732 O O . ASP A 1 348 ? 21.890 -7.474 -8.115 1.00 84.56 348 ASP A O 1
ATOM 2736 N N . TYR A 1 349 ? 23.174 -9.299 -8.407 1.00 80.94 349 TYR A N 1
ATOM 2737 C CA . TYR A 1 349 ? 22.656 -10.072 -7.283 1.00 80.94 349 TYR A CA 1
ATOM 2738 C C . TYR A 1 349 ? 23.616 -11.201 -6.889 1.00 80.94 349 TYR A C 1
ATOM 2740 O O . TYR A 1 349 ? 24.290 -11.802 -7.741 1.00 80.94 349 TYR A O 1
ATOM 2748 N N . GLU A 1 350 ? 23.634 -11.525 -5.596 1.00 77.12 350 GLU A N 1
ATOM 2749 C CA . GLU A 1 350 ? 24.417 -12.620 -5.021 1.00 77.12 350 GLU A CA 1
ATOM 2750 C C . GLU A 1 350 ? 23.765 -13.970 -5.344 1.00 77.12 350 GLU A C 1
ATOM 2752 O O . GLU A 1 350 ? 22.717 -14.307 -4.803 1.00 77.12 350 GLU A O 1
ATOM 2757 N N . ALA A 1 351 ? 24.373 -14.758 -6.236 1.00 75.06 351 ALA A N 1
ATOM 2758 C CA . ALA A 1 351 ? 23.750 -15.964 -6.795 1.00 75.06 351 ALA A CA 1
ATOM 2759 C C . ALA A 1 351 ? 23.289 -16.981 -5.734 1.00 75.06 351 ALA A C 1
ATOM 2761 O O . ALA A 1 351 ? 22.221 -17.569 -5.894 1.00 75.06 351 ALA A O 1
ATOM 2762 N N . HIS A 1 352 ? 24.045 -17.122 -4.640 1.00 72.81 352 HIS A N 1
ATOM 2763 C CA . HIS A 1 352 ? 23.748 -18.064 -3.559 1.00 72.81 352 HIS A CA 1
ATOM 2764 C C . HIS A 1 352 ? 22.433 -17.747 -2.824 1.00 72.81 352 HIS A C 1
ATOM 2766 O O . HIS A 1 352 ? 21.738 -18.642 -2.356 1.00 72.81 352 HIS A O 1
ATOM 2772 N N . LEU A 1 353 ? 22.029 -16.472 -2.778 1.00 68.88 353 LEU A N 1
ATOM 2773 C CA . LEU A 1 353 ? 20.754 -16.066 -2.184 1.00 68.88 353 LEU A CA 1
ATOM 2774 C C . LEU A 1 353 ? 19.551 -16.406 -3.085 1.00 68.88 353 LEU A C 1
ATOM 2776 O O . LEU A 1 353 ? 18.407 -16.346 -2.636 1.00 68.88 353 LEU A O 1
ATOM 2780 N N . PHE A 1 354 ? 19.792 -16.760 -4.351 1.00 70.94 354 PHE A N 1
ATOM 2781 C CA . PHE A 1 354 ? 18.762 -17.034 -5.353 1.00 70.94 354 PHE A CA 1
ATOM 2782 C C . PHE A 1 354 ? 18.783 -18.482 -5.880 1.00 70.94 354 PHE A C 1
ATOM 2784 O O . PHE A 1 354 ? 18.124 -18.761 -6.882 1.00 70.94 354 PHE A O 1
ATOM 2791 N N . GLU A 1 355 ? 19.493 -19.406 -5.222 1.00 68.19 355 GLU A N 1
ATOM 2792 C CA . GLU A 1 355 ? 19.624 -20.816 -5.646 1.00 68.19 355 GLU A CA 1
ATOM 2793 C C . GLU A 1 355 ? 18.275 -21.543 -5.766 1.00 68.19 355 GLU A C 1
ATOM 2795 O O . GLU A 1 355 ? 18.068 -22.335 -6.685 1.00 68.19 355 GLU A O 1
ATOM 2800 N N . ASP A 1 356 ? 17.313 -21.196 -4.907 1.00 67.12 356 ASP A N 1
ATOM 2801 C CA . ASP A 1 356 ? 15.954 -21.752 -4.923 1.00 67.12 356 ASP A CA 1
ATOM 2802 C C . ASP A 1 356 ? 15.084 -21.248 -6.097 1.00 67.12 356 ASP A C 1
ATOM 2804 O O . ASP A 1 356 ? 13.953 -21.716 -6.290 1.00 67.12 356 ASP A O 1
ATOM 2808 N N . PHE A 1 357 ? 15.561 -20.268 -6.873 1.00 68.75 357 PHE A N 1
ATOM 2809 C CA . PHE A 1 357 ? 14.817 -19.648 -7.969 1.00 68.75 357 PHE A CA 1
ATOM 2810 C C . PHE A 1 357 ? 15.340 -20.121 -9.319 1.00 68.75 357 PHE A C 1
ATOM 2812 O O . PHE A 1 357 ? 16.531 -20.088 -9.615 1.00 68.75 357 PHE A O 1
ATOM 2819 N N . PHE A 1 358 ? 14.416 -20.520 -10.192 1.00 68.75 358 PHE A N 1
ATOM 2820 C CA . PHE A 1 358 ? 14.766 -21.029 -11.516 1.00 68.75 358 PHE A CA 1
ATOM 2821 C C . PHE A 1 358 ? 15.123 -19.917 -12.492 1.00 68.75 358 PHE A C 1
ATOM 2823 O O . PHE A 1 358 ? 15.710 -20.193 -13.536 1.00 68.75 358 PHE A O 1
ATOM 2830 N N . GLY A 1 359 ? 14.740 -18.679 -12.190 1.00 74.06 359 GLY A N 1
ATOM 2831 C CA . GLY A 1 359 ? 14.862 -17.582 -13.126 1.00 74.06 359 GLY A CA 1
ATOM 2832 C C . GLY A 1 359 ? 14.181 -16.300 -12.681 1.00 74.06 359 GLY A C 1
ATOM 2833 O O . GLY A 1 359 ? 13.615 -16.220 -11.588 1.00 74.06 359 GLY A O 1
ATOM 2834 N N . CYS A 1 360 ? 14.194 -15.310 -13.568 1.00 78.44 360 CYS A N 1
ATOM 2835 C CA . CYS A 1 360 ? 13.528 -14.033 -13.388 1.00 78.44 360 CYS A CA 1
ATOM 2836 C C . CYS A 1 360 ? 12.567 -13.711 -14.539 1.00 78.44 360 CYS A C 1
ATOM 2838 O O . CYS A 1 360 ? 12.683 -14.188 -15.668 1.00 78.44 360 CYS A O 1
ATOM 2840 N N . ARG A 1 361 ? 11.560 -12.908 -14.217 1.00 81.62 361 ARG A N 1
ATOM 2841 C CA . ARG A 1 361 ? 10.646 -12.281 -15.163 1.00 81.62 361 ARG A CA 1
ATOM 2842 C C . ARG A 1 361 ? 10.965 -10.802 -15.203 1.00 81.62 361 ARG A C 1
ATOM 2844 O O . ARG A 1 361 ? 11.134 -10.191 -14.149 1.00 81.62 361 ARG A O 1
ATOM 2851 N N . ILE A 1 362 ? 11.025 -10.253 -16.406 1.00 84.19 362 ILE A N 1
ATOM 2852 C CA . ILE A 1 362 ? 11.347 -8.852 -16.648 1.00 84.19 362 ILE A CA 1
ATOM 2853 C C . ILE A 1 362 ? 10.190 -8.237 -17.416 1.00 84.19 362 ILE A C 1
ATOM 2855 O O . ILE A 1 362 ? 9.769 -8.759 -18.450 1.00 84.19 362 ILE A O 1
ATOM 2859 N N . TRP A 1 363 ? 9.687 -7.117 -16.921 1.00 86.44 363 TRP A N 1
ATOM 2860 C CA . TRP A 1 363 ? 8.698 -6.292 -17.594 1.00 86.44 363 TRP A CA 1
ATOM 2861 C C . TRP A 1 363 ? 9.299 -4.928 -17.873 1.00 86.44 363 TRP A C 1
ATOM 2863 O O . TRP A 1 363 ? 10.023 -4.379 -17.047 1.00 86.44 363 TRP A O 1
ATOM 2873 N N . HIS A 1 364 ? 8.927 -4.342 -19.002 1.00 87.19 364 HIS A N 1
ATOM 2874 C CA . HIS A 1 364 ? 9.195 -2.939 -19.274 1.00 87.19 364 HIS A CA 1
ATOM 2875 C C . HIS A 1 364 ? 7.906 -2.208 -19.636 1.00 87.19 364 HIS A C 1
ATOM 2877 O O . HIS A 1 364 ? 6.932 -2.805 -20.100 1.00 87.19 364 HIS A O 1
ATOM 2883 N N . ARG A 1 365 ? 7.902 -0.899 -19.400 1.00 87.12 365 ARG A N 1
ATOM 2884 C CA . ARG A 1 365 ? 6.859 0.019 -19.864 1.00 87.12 365 ARG A CA 1
ATOM 2885 C C . ARG A 1 365 ? 7.445 1.405 -20.074 1.00 87.12 365 ARG A C 1
ATOM 2887 O O . ARG A 1 365 ? 8.403 1.775 -19.399 1.00 87.12 365 ARG A O 1
ATOM 2894 N N . MET A 1 366 ? 6.821 2.198 -20.937 1.00 84.56 366 MET A N 1
ATOM 2895 C CA . MET A 1 366 ? 7.058 3.642 -20.951 1.00 84.56 366 MET A CA 1
ATOM 2896 C C . MET A 1 366 ? 6.576 4.240 -19.627 1.00 84.56 366 MET A C 1
ATOM 2898 O O . MET A 1 366 ? 5.512 3.864 -19.129 1.00 84.56 366 MET A O 1
ATOM 2902 N N . SER A 1 367 ? 7.312 5.196 -19.066 1.00 79.56 367 SER A N 1
ATOM 2903 C CA . SER A 1 367 ? 6.954 5.843 -17.795 1.00 79.56 367 SER A CA 1
ATOM 2904 C C . SER A 1 367 ? 5.612 6.584 -17.836 1.00 79.56 367 SER A C 1
ATOM 2906 O O . SER A 1 367 ? 4.998 6.815 -16.794 1.00 79.56 367 SER A O 1
ATOM 2908 N N . THR A 1 368 ? 5.129 6.938 -19.029 1.00 72.12 368 THR A N 1
ATOM 2909 C CA . THR A 1 368 ? 3.803 7.533 -19.257 1.00 72.12 368 THR A CA 1
ATOM 2910 C C . THR A 1 368 ? 2.654 6.531 -19.071 1.00 72.12 368 THR A C 1
ATOM 2912 O O . THR A 1 368 ? 1.525 6.935 -18.784 1.00 72.12 368 THR A O 1
ATOM 2915 N N . VAL A 1 369 ? 2.917 5.225 -19.181 1.00 75.06 369 VAL A N 1
ATOM 2916 C CA . VAL A 1 369 ? 1.916 4.156 -19.056 1.00 75.06 369 VAL A CA 1
ATOM 2917 C C . VAL A 1 369 ? 1.799 3.716 -17.596 1.00 75.06 369 VAL A C 1
ATOM 2919 O O . VAL A 1 369 ? 2.781 3.348 -16.960 1.00 75.06 369 VAL A O 1
ATOM 2922 N N . LYS A 1 370 ? 0.581 3.712 -17.034 1.00 70.31 370 LYS A N 1
ATOM 2923 C CA . LYS A 1 370 ? 0.354 3.488 -15.588 1.00 70.31 370 LYS A CA 1
ATOM 2924 C C . LYS A 1 370 ? 0.501 2.042 -15.109 1.00 70.31 370 LYS A C 1
ATOM 2926 O O . LYS A 1 370 ? 0.784 1.846 -13.928 1.00 70.31 370 LYS A O 1
ATOM 2931 N N . GLN A 1 371 ? 0.303 1.055 -15.975 1.00 63.38 371 GLN A N 1
ATOM 2932 C CA . GLN A 1 371 ? 0.320 -0.366 -15.618 1.00 63.38 371 GLN A CA 1
ATOM 2933 C C . GLN A 1 371 ? 1.358 -1.111 -16.456 1.00 63.38 371 GLN A C 1
ATOM 2935 O O . GLN A 1 371 ? 1.593 -0.753 -17.608 1.00 63.38 371 GLN A O 1
ATOM 2940 N N . TYR A 1 372 ? 1.980 -2.133 -15.869 1.00 72.12 372 TYR A N 1
ATOM 2941 C CA . TYR A 1 372 ? 2.810 -3.067 -16.625 1.00 72.12 372 TYR A CA 1
ATOM 2942 C C . TYR A 1 372 ? 1.931 -4.011 -17.461 1.00 72.12 372 TYR A C 1
ATOM 2944 O O . TYR A 1 372 ? 0.782 -4.265 -17.079 1.00 72.12 372 TYR A O 1
ATOM 2952 N N . PRO A 1 373 ? 2.452 -4.545 -18.580 1.00 69.31 373 PRO A N 1
ATOM 2953 C CA . PRO A 1 373 ? 1.773 -5.594 -19.330 1.00 69.31 373 PRO A CA 1
ATOM 2954 C C . PRO A 1 373 ? 1.521 -6.820 -18.441 1.00 69.31 373 PRO A C 1
ATOM 2956 O O . PRO A 1 373 ? 2.294 -7.095 -17.522 1.00 69.31 373 PRO A O 1
ATOM 2959 N N . LYS A 1 374 ? 0.451 -7.574 -18.724 1.00 61.81 374 LYS A N 1
ATOM 2960 C CA . LYS A 1 374 ? 0.154 -8.821 -17.993 1.00 61.81 374 LYS A CA 1
ATOM 2961 C C . LYS A 1 374 ? 1.249 -9.871 -18.203 1.00 61.81 374 LYS A C 1
ATOM 2963 O O . LYS A 1 374 ? 1.619 -10.575 -17.269 1.00 61.81 374 LYS A O 1
ATOM 2968 N N . GLU A 1 375 ? 1.772 -9.953 -19.421 1.00 60.16 375 GLU A N 1
ATOM 2969 C CA . GLU A 1 375 ? 2.839 -10.877 -19.793 1.00 60.16 375 GLU A CA 1
ATOM 2970 C C . GLU A 1 375 ? 4.214 -10.241 -19.579 1.00 60.16 375 GLU A C 1
ATOM 2972 O O . GLU A 1 375 ? 4.408 -9.046 -19.811 1.00 60.16 375 GLU A O 1
ATOM 2977 N N . ALA A 1 376 ? 5.171 -11.044 -19.113 1.00 71.50 376 ALA A N 1
ATOM 2978 C CA . ALA A 1 376 ? 6.551 -10.602 -18.972 1.00 71.50 376 ALA A CA 1
ATOM 2979 C C . ALA A 1 376 ? 7.180 -10.402 -20.353 1.00 71.50 376 ALA A C 1
ATOM 2981 O O . ALA A 1 376 ? 6.989 -11.213 -21.255 1.00 71.50 376 ALA A O 1
ATOM 2982 N N . THR A 1 377 ? 7.957 -9.333 -20.501 1.00 72.69 377 THR A N 1
ATOM 2983 C CA . THR A 1 377 ? 8.741 -9.076 -21.714 1.00 72.69 377 THR A CA 1
ATOM 2984 C C . THR A 1 377 ? 9.802 -10.147 -21.904 1.00 72.69 377 THR A C 1
ATOM 2986 O O . THR A 1 377 ? 9.993 -10.636 -23.012 1.00 72.69 377 THR A O 1
ATOM 2989 N N . TYR A 1 378 ? 10.442 -10.544 -20.804 1.00 70.69 378 TYR A N 1
ATOM 2990 C CA . TYR A 1 378 ? 11.370 -11.661 -20.779 1.00 70.69 378 TYR A CA 1
ATOM 2991 C C . TYR A 1 378 ? 11.060 -12.600 -19.620 1.00 70.69 378 TYR A C 1
ATOM 2993 O O . TYR A 1 378 ? 10.720 -12.170 -18.516 1.00 70.69 378 TYR A O 1
ATOM 3001 N N . ILE A 1 379 ? 11.216 -13.895 -19.885 1.00 71.88 379 ILE A N 1
ATOM 3002 C CA . ILE A 1 379 ? 11.278 -14.944 -18.872 1.00 71.88 379 ILE A CA 1
ATOM 3003 C C . ILE A 1 379 ? 12.622 -15.630 -19.064 1.00 71.88 379 ILE A C 1
ATOM 3005 O O . ILE A 1 379 ? 12.861 -16.288 -20.075 1.00 71.88 379 ILE A O 1
ATOM 3009 N N . VAL A 1 380 ? 13.499 -15.446 -18.094 1.00 67.56 380 VAL A N 1
ATOM 3010 C CA . VAL A 1 380 ? 14.886 -15.885 -18.149 1.00 67.56 380 VAL A CA 1
ATOM 3011 C C . VAL A 1 380 ? 15.060 -16.948 -17.086 1.00 67.56 380 VAL A C 1
ATOM 3013 O O . VAL A 1 380 ? 14.682 -16.719 -15.946 1.00 67.56 380 VAL A O 1
ATOM 3016 N N . LEU A 1 381 ? 15.635 -18.098 -17.436 1.00 65.75 381 LEU A N 1
ATOM 3017 C CA . LEU A 1 381 ? 16.130 -19.048 -16.428 1.00 65.75 381 LEU A CA 1
ATOM 3018 C C . LEU A 1 381 ? 17.597 -18.740 -16.114 1.00 65.75 381 LEU A C 1
ATOM 3020 O O . LEU A 1 381 ? 18.345 -18.498 -17.063 1.00 65.75 381 LEU A O 1
ATOM 3024 N N . ASN A 1 382 ? 17.976 -18.768 -14.832 1.00 61.59 382 ASN A N 1
ATOM 3025 C CA . ASN A 1 382 ? 19.349 -18.546 -14.349 1.00 61.59 382 ASN A CA 1
ATOM 3026 C C . ASN A 1 382 ? 20.354 -19.395 -15.166 1.00 61.59 382 ASN A C 1
ATOM 3028 O O . ASN A 1 382 ? 19.993 -20.514 -15.546 1.00 61.59 382 ASN A O 1
ATOM 3032 N N . PRO A 1 383 ? 21.577 -18.906 -15.479 1.00 50.66 383 PRO A N 1
ATOM 3033 C CA . PRO A 1 383 ? 22.356 -17.877 -14.770 1.00 50.66 383 PRO A CA 1
ATOM 3034 C C . PRO A 1 383 ? 22.494 -16.527 -15.500 1.00 50.66 383 PRO A C 1
ATOM 3036 O O . PRO A 1 383 ? 23.316 -15.700 -15.108 1.00 50.66 383 PRO A O 1
ATOM 3039 N N . GLU A 1 384 ? 21.755 -16.309 -16.586 1.00 66.69 384 GLU A N 1
ATOM 3040 C CA . GLU A 1 384 ? 21.890 -15.098 -17.397 1.00 66.69 384 GLU A CA 1
ATOM 3041 C C . GLU A 1 384 ? 21.522 -13.854 -16.569 1.00 66.69 384 GLU A C 1
ATOM 3043 O O . GLU A 1 384 ? 20.462 -13.809 -15.950 1.00 66.69 384 GLU A O 1
ATOM 3048 N N . LYS A 1 385 ? 22.424 -12.864 -16.519 1.00 83.56 385 LYS A N 1
ATOM 3049 C CA . LYS A 1 385 ? 22.251 -11.613 -15.755 1.00 83.56 385 LYS A CA 1
ATOM 3050 C C . LYS A 1 385 ? 22.114 -10.375 -16.643 1.00 83.56 385 LYS A C 1
ATOM 3052 O O . LYS A 1 385 ? 21.923 -9.281 -16.123 1.00 83.56 385 LYS A O 1
ATOM 3057 N N . ARG A 1 386 ? 22.262 -10.520 -17.962 1.00 85.25 386 ARG A N 1
ATOM 3058 C CA . ARG A 1 386 ? 22.310 -9.416 -18.929 1.00 85.25 386 ARG A CA 1
ATOM 3059 C C . ARG A 1 386 ? 21.312 -9.665 -20.046 1.00 85.25 386 ARG A C 1
ATOM 3061 O O . ARG A 1 386 ? 21.314 -10.743 -20.622 1.00 85.25 386 ARG A O 1
ATOM 3068 N N . PHE A 1 387 ? 20.489 -8.671 -20.363 1.00 84.62 387 PHE A N 1
ATOM 3069 C CA . PHE A 1 387 ? 19.380 -8.821 -21.304 1.00 84.62 387 PHE A CA 1
ATOM 3070 C C . PHE A 1 387 ? 19.295 -7.634 -22.239 1.00 84.62 387 PHE A C 1
ATOM 3072 O O . PHE A 1 387 ? 19.098 -6.503 -21.795 1.00 84.62 387 PHE A O 1
ATOM 3079 N N . LYS A 1 388 ? 19.378 -7.888 -23.542 1.00 87.06 388 LYS A N 1
ATOM 3080 C CA . LYS A 1 388 ? 19.207 -6.838 -24.539 1.00 87.06 388 LYS A CA 1
ATOM 3081 C C . LYS A 1 388 ? 17.726 -6.638 -24.843 1.00 87.06 388 LYS A C 1
ATOM 3083 O O . LYS A 1 388 ? 17.041 -7.528 -25.343 1.00 87.06 388 LYS A O 1
ATOM 3088 N N . LEU A 1 389 ? 17.227 -5.448 -24.549 1.00 87.12 389 LEU A N 1
ATOM 3089 C CA . LEU A 1 389 ? 15.902 -4.991 -24.935 1.00 87.12 389 LEU A CA 1
ATOM 3090 C C . LEU A 1 389 ? 16.042 -4.148 -26.206 1.00 87.12 389 LEU A C 1
ATOM 3092 O O . LEU A 1 389 ? 16.838 -3.213 -26.239 1.00 87.12 389 LEU A O 1
ATOM 3096 N N . THR A 1 390 ? 15.296 -4.487 -27.252 1.00 87.69 390 THR A N 1
ATOM 3097 C CA . THR A 1 390 ? 15.282 -3.783 -28.545 1.00 87.69 390 THR A CA 1
ATOM 3098 C C . THR A 1 390 ? 13.891 -3.210 -28.823 1.00 87.69 390 THR A C 1
ATOM 3100 O O . THR A 1 390 ? 12.960 -3.436 -28.050 1.00 87.69 390 THR A O 1
ATOM 3103 N N . ASN A 1 391 ? 13.741 -2.475 -29.929 1.00 85.62 391 ASN A N 1
ATOM 3104 C CA . ASN A 1 391 ? 12.476 -1.869 -30.367 1.00 85.62 391 ASN A CA 1
ATOM 3105 C C . ASN A 1 391 ? 11.918 -0.821 -29.390 1.00 85.62 391 ASN A C 1
ATOM 3107 O O . ASN A 1 391 ? 10.708 -0.713 -29.195 1.00 85.62 391 ASN A O 1
ATOM 3111 N N . LEU A 1 392 ? 12.804 -0.043 -28.769 1.00 89.25 392 LEU A N 1
ATOM 3112 C CA . LEU A 1 392 ? 12.423 1.097 -27.944 1.00 89.25 392 LEU A CA 1
ATOM 3113 C C . LEU A 1 392 ? 12.244 2.358 -28.790 1.00 89.25 392 LEU A C 1
ATOM 3115 O O . LEU A 1 392 ? 12.897 2.542 -29.814 1.00 89.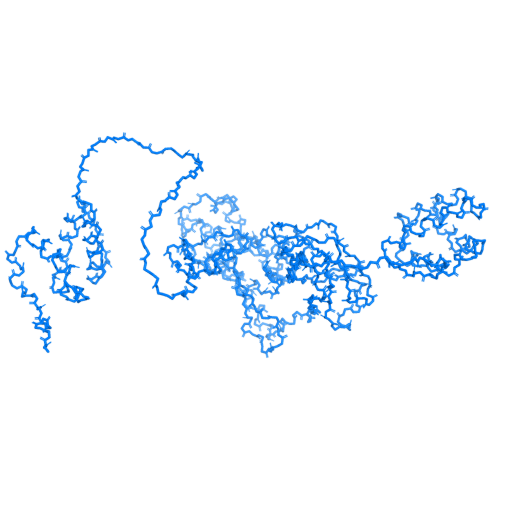25 392 LEU A O 1
ATOM 3119 N N . ASN A 1 393 ? 11.387 3.256 -28.319 1.00 87.38 393 ASN A N 1
ATOM 3120 C CA . ASN A 1 393 ? 11.276 4.603 -28.869 1.00 87.38 393 ASN A CA 1
ATOM 3121 C C . ASN A 1 393 ? 12.442 5.488 -28.392 1.00 87.38 393 ASN A C 1
ATOM 3123 O O . ASN A 1 393 ? 12.729 5.471 -27.188 1.00 87.38 393 ASN A O 1
ATOM 3127 N N . PRO A 1 394 ? 13.042 6.303 -29.278 1.00 89.31 394 PRO A N 1
ATOM 3128 C CA . PRO A 1 394 ? 14.019 7.334 -28.920 1.00 89.31 394 PRO A CA 1
ATOM 3129 C C . PRO A 1 394 ? 13.480 8.362 -27.924 1.00 89.31 394 PRO A C 1
ATOM 3131 O O . PRO A 1 394 ? 12.265 8.553 -27.816 1.00 89.31 394 PRO A O 1
ATOM 3134 N N . SER A 1 395 ? 14.385 9.026 -27.201 1.00 86.19 395 SER A N 1
ATOM 3135 C CA . SER A 1 395 ? 14.074 10.119 -26.261 1.00 86.19 395 SER A CA 1
ATOM 3136 C C . SER A 1 395 ? 12.921 9.815 -25.286 1.00 86.19 395 SER A C 1
ATOM 3138 O O . SER A 1 395 ? 12.125 10.693 -24.949 1.00 86.19 395 SER A O 1
ATOM 3140 N N . THR A 1 396 ? 12.786 8.562 -24.845 1.00 87.69 396 THR A N 1
ATOM 3141 C CA . THR A 1 396 ? 11.641 8.097 -24.050 1.00 87.69 396 THR A CA 1
ATOM 3142 C C . THR A 1 396 ? 12.111 7.533 -22.708 1.00 87.69 396 THR A C 1
ATOM 3144 O O . THR A 1 396 ? 13.022 6.708 -22.653 1.00 87.69 396 THR A O 1
ATOM 3147 N N . GLU A 1 397 ? 11.476 7.960 -21.608 1.00 89.88 397 GLU A N 1
ATOM 3148 C CA . GLU A 1 397 ? 11.707 7.384 -20.275 1.00 89.88 397 GLU A CA 1
ATOM 3149 C C . GLU A 1 397 ? 10.921 6.074 -20.126 1.00 89.88 397 GLU A C 1
ATOM 3151 O O . GLU A 1 397 ? 9.705 6.029 -20.348 1.00 89.88 397 GLU A O 1
ATOM 3156 N N . TYR A 1 398 ? 11.605 5.021 -19.694 1.00 89.75 398 TYR A N 1
ATOM 3157 C CA . TYR A 1 398 ? 11.035 3.712 -19.408 1.00 89.75 398 TYR A CA 1
ATOM 3158 C C . TYR A 1 398 ? 11.260 3.311 -17.950 1.00 89.75 398 TYR A C 1
ATOM 3160 O O . TYR A 1 398 ? 12.151 3.800 -17.254 1.00 89.75 398 TYR A O 1
ATOM 3168 N N . SER A 1 399 ? 10.434 2.375 -17.491 1.00 86.88 399 SER A N 1
ATOM 3169 C CA . SER A 1 399 ? 10.576 1.688 -16.210 1.00 86.88 399 SER A CA 1
ATOM 3170 C C . SER A 1 399 ? 10.690 0.182 -16.456 1.00 86.88 399 SER A C 1
ATOM 3172 O O . SER A 1 399 ? 9.911 -0.381 -17.231 1.00 86.88 399 SER A O 1
ATOM 3174 N N . CYS A 1 400 ? 11.676 -0.452 -15.823 1.00 88.75 400 CYS A N 1
ATOM 3175 C CA . CYS A 1 400 ? 11.934 -1.890 -15.856 1.00 88.75 400 CYS A CA 1
ATOM 3176 C C . CYS A 1 400 ? 11.582 -2.474 -14.495 1.00 88.75 400 CYS A C 1
ATOM 3178 O O . CYS A 1 400 ? 12.040 -1.943 -13.488 1.00 88.75 400 CYS A O 1
ATOM 3180 N N . MET A 1 401 ? 10.828 -3.569 -14.471 1.00 84.44 401 MET A N 1
ATOM 3181 C CA . MET A 1 401 ? 10.500 -4.324 -13.268 1.00 84.44 401 MET A CA 1
ATOM 3182 C C . MET A 1 401 ? 11.005 -5.760 -13.397 1.00 84.44 401 MET A C 1
ATOM 3184 O O . MET A 1 401 ? 10.797 -6.391 -14.430 1.00 84.44 401 MET A O 1
ATOM 3188 N N . VAL A 1 402 ? 11.623 -6.291 -12.345 1.00 85.38 402 VAL A N 1
ATOM 3189 C CA . VAL A 1 402 ? 12.197 -7.642 -12.305 1.00 85.38 402 VAL A CA 1
ATOM 3190 C C . VAL A 1 402 ? 11.663 -8.393 -11.094 1.00 85.38 402 VAL A C 1
ATOM 3192 O O . VAL A 1 402 ? 11.638 -7.838 -10.000 1.00 85.38 402 VAL A O 1
ATOM 3195 N N . SER A 1 403 ? 11.268 -9.655 -11.270 1.00 79.69 403 SER A N 1
ATOM 3196 C CA . SER A 1 403 ? 10.895 -10.562 -10.170 1.00 79.69 403 SER A CA 1
ATOM 3197 C C . SER A 1 403 ? 11.498 -11.944 -10.377 1.00 79.69 403 SER A C 1
ATOM 3199 O O . SER A 1 403 ? 11.443 -12.452 -11.498 1.00 79.69 403 SER A O 1
ATOM 3201 N N . PHE A 1 404 ? 11.971 -12.603 -9.325 1.00 76.31 404 PHE A N 1
ATOM 3202 C CA . PHE A 1 404 ? 12.467 -13.980 -9.413 1.00 76.31 404 PHE A CA 1
ATOM 3203 C C . PHE A 1 404 ? 11.344 -14.984 -9.152 1.00 76.31 404 PHE A C 1
ATOM 3205 O O . PHE A 1 404 ? 10.395 -14.687 -8.429 1.00 76.31 404 PHE A O 1
ATOM 3212 N N . PHE A 1 405 ? 11.402 -16.170 -9.755 1.00 67.88 405 PHE A N 1
ATOM 3213 C CA . PHE A 1 405 ? 10.358 -17.186 -9.596 1.00 67.88 405 PHE A CA 1
ATOM 3214 C C . PHE A 1 405 ? 10.920 -18.598 -9.404 1.00 67.88 405 PHE A C 1
ATOM 3216 O O . PHE A 1 405 ? 11.941 -18.977 -9.977 1.00 67.88 405 PHE A O 1
ATOM 3223 N N . SER A 1 406 ? 10.217 -19.383 -8.591 1.00 66.69 406 SER A N 1
ATOM 3224 C CA . SER A 1 406 ? 10.406 -20.819 -8.389 1.00 66.69 406 SER A CA 1
ATOM 3225 C C . SER A 1 406 ? 9.093 -21.566 -8.662 1.00 66.69 406 SER A C 1
ATOM 3227 O O . SER A 1 406 ? 8.087 -20.964 -9.041 1.00 66.69 406 SER A O 1
ATOM 3229 N N . ASN A 1 407 ? 9.075 -22.888 -8.475 1.00 51.34 407 ASN A N 1
ATOM 3230 C CA . ASN A 1 407 ? 7.863 -23.714 -8.612 1.00 51.34 407 ASN A CA 1
ATOM 3231 C C . ASN A 1 407 ? 6.753 -23.318 -7.628 1.00 51.34 407 ASN A C 1
ATOM 3233 O O . ASN A 1 407 ? 5.580 -23.548 -7.908 1.00 51.34 407 ASN A O 1
ATOM 3237 N N . LYS A 1 408 ? 7.120 -22.770 -6.466 1.00 51.28 408 LYS A N 1
ATOM 3238 C CA . LYS A 1 408 ? 6.198 -22.536 -5.346 1.00 51.28 408 LYS A CA 1
ATOM 3239 C C . LYS A 1 408 ? 6.082 -21.065 -4.952 1.00 51.28 408 LYS A C 1
ATOM 3241 O O . LYS A 1 408 ? 5.184 -20.733 -4.181 1.00 51.28 408 LYS A O 1
ATOM 3246 N N . LYS A 1 409 ? 6.996 -20.191 -5.395 1.00 58.16 409 LYS A N 1
ATOM 3247 C CA . LYS A 1 409 ? 7.105 -18.810 -4.893 1.00 58.16 409 LYS A CA 1
ATOM 3248 C C . LYS A 1 409 ? 7.570 -17.833 -5.977 1.00 58.16 409 LYS A C 1
ATOM 3250 O O . LYS A 1 409 ? 8.320 -18.193 -6.878 1.00 58.16 409 LYS A O 1
ATOM 3255 N N . VAL A 1 410 ? 7.152 -16.575 -5.851 1.00 65.12 410 VAL A N 1
ATOM 3256 C CA . VAL A 1 410 ? 7.718 -15.425 -6.574 1.00 65.12 410 VAL A CA 1
ATOM 3257 C C . VAL A 1 410 ? 8.412 -14.546 -5.541 1.00 65.12 410 VAL A C 1
ATOM 3259 O O . VAL A 1 410 ? 7.837 -14.272 -4.486 1.00 65.12 410 VAL A O 1
ATOM 3262 N N . LEU A 1 411 ? 9.646 -14.144 -5.821 1.00 64.75 411 LEU A N 1
ATOM 3263 C CA . LEU A 1 411 ? 10.488 -13.380 -4.919 1.00 64.75 411 LEU A CA 1
ATOM 3264 C C . LEU A 1 411 ? 10.775 -11.999 -5.474 1.00 64.75 411 LEU A C 1
ATOM 3266 O O . LEU A 1 411 ? 11.412 -11.864 -6.519 1.00 64.75 411 LEU A O 1
ATOM 3270 N N . GLY A 1 412 ? 10.381 -11.014 -4.666 1.00 65.56 412 GLY A N 1
ATOM 3271 C CA . GLY A 1 412 ? 10.738 -9.615 -4.820 1.00 65.56 412 GLY A CA 1
ATOM 3272 C C . GLY A 1 412 ? 10.272 -8.996 -6.133 1.00 65.56 412 GLY A C 1
ATOM 3273 O O . GLY A 1 412 ? 9.877 -9.665 -7.085 1.00 65.56 412 GLY A O 1
ATOM 3274 N N . PHE A 1 413 ? 10.272 -7.673 -6.147 1.00 73.50 413 PHE A N 1
ATOM 3275 C CA . PHE A 1 413 ? 9.993 -6.885 -7.333 1.00 73.50 413 PHE A CA 1
ATOM 3276 C C . PHE A 1 413 ? 10.895 -5.663 -7.269 1.00 73.50 413 PHE A C 1
ATOM 3278 O O . PHE A 1 413 ? 10.667 -4.766 -6.456 1.00 73.50 413 PHE A O 1
ATOM 3285 N N . TRP A 1 414 ? 11.921 -5.649 -8.106 1.00 78.94 414 TRP A N 1
ATOM 3286 C CA . TRP A 1 414 ? 12.840 -4.524 -8.227 1.00 78.94 414 TRP A CA 1
ATOM 3287 C C . TRP A 1 414 ? 12.422 -3.694 -9.419 1.00 78.94 414 TRP A C 1
ATOM 3289 O O . TRP A 1 414 ? 12.070 -4.251 -10.455 1.00 78.94 414 TRP A O 1
ATOM 3299 N N . GLU A 1 415 ? 12.420 -2.373 -9.271 1.00 83.94 415 GLU A N 1
ATOM 3300 C CA . GLU A 1 415 ? 12.085 -1.462 -10.359 1.00 83.94 415 GLU A CA 1
ATOM 3301 C C . GLU A 1 415 ? 13.161 -0.394 -10.489 1.00 83.94 415 GLU A C 1
ATOM 3303 O O . GLU A 1 415 ? 13.575 0.210 -9.501 1.00 83.94 415 GLU A O 1
ATOM 3308 N N . SER A 1 416 ? 13.602 -0.157 -11.718 1.00 83.81 416 SER A N 1
ATOM 3309 C CA . SER A 1 416 ? 14.565 0.889 -12.039 1.00 83.81 416 SER A CA 1
ATOM 3310 C C . SER A 1 416 ? 14.174 1.564 -13.347 1.00 83.81 416 SER A C 1
ATOM 3312 O O . SER A 1 416 ? 13.476 0.982 -14.182 1.00 83.81 416 SER A O 1
ATOM 3314 N N . LYS A 1 417 ? 14.577 2.822 -13.509 1.00 89.88 417 LYS A N 1
ATOM 3315 C CA . LYS A 1 417 ? 14.209 3.651 -14.658 1.00 89.88 417 LYS A CA 1
ATOM 3316 C C . LYS A 1 417 ? 15.416 3.964 -15.518 1.00 89.88 417 LYS A C 1
ATOM 3318 O O . LYS A 1 417 ? 16.511 4.155 -14.998 1.00 89.88 417 LYS A O 1
ATOM 3323 N N . TRP A 1 418 ? 15.178 4.104 -16.815 1.00 91.44 418 TRP A N 1
ATOM 3324 C CA . TRP A 1 418 ? 16.170 4.598 -17.763 1.00 91.44 418 TRP A CA 1
ATOM 3325 C C . TRP A 1 418 ? 15.506 5.478 -18.820 1.00 91.44 418 TRP A C 1
ATOM 3327 O O . TRP A 1 418 ? 14.281 5.537 -18.919 1.00 91.44 418 TRP A O 1
ATOM 3337 N N . SER A 1 419 ? 16.310 6.191 -19.602 1.00 90.38 419 SER A N 1
ATOM 3338 C CA . SER A 1 419 ? 15.839 6.957 -20.759 1.00 90.38 419 SER A CA 1
ATOM 3339 C C . SER A 1 419 ? 16.668 6.589 -21.978 1.00 90.38 419 SER A C 1
ATOM 3341 O O . SER A 1 419 ? 17.888 6.497 -21.872 1.00 90.38 419 SER A O 1
ATOM 3343 N N . THR A 1 420 ? 16.014 6.364 -23.115 1.00 89.62 420 THR A N 1
ATOM 3344 C CA . THR A 1 420 ? 16.699 6.179 -24.401 1.00 89.62 420 THR A CA 1
ATOM 3345 C C . THR A 1 420 ? 17.275 7.501 -24.902 1.00 89.62 420 THR A C 1
ATOM 3347 O O . THR A 1 420 ? 16.776 8.580 -24.570 1.00 89.62 420 THR A O 1
ATOM 3350 N N . THR A 1 421 ? 18.351 7.422 -25.685 1.00 88.25 421 THR A N 1
ATOM 3351 C CA . THR A 1 421 ? 19.021 8.598 -26.256 1.00 88.25 421 THR A CA 1
ATOM 3352 C C . THR A 1 421 ? 18.286 9.127 -27.491 1.00 88.25 421 THR A C 1
ATOM 3354 O O . THR A 1 421 ? 17.388 8.474 -28.031 1.00 88.25 421 THR A O 1
ATOM 3357 N N . GLU A 1 422 ? 18.624 10.342 -27.921 1.00 84.00 422 GLU A N 1
ATOM 3358 C CA . GLU A 1 422 ? 18.043 10.944 -29.125 1.00 84.00 422 GLU A CA 1
ATOM 3359 C C . GLU A 1 422 ? 18.693 10.372 -30.393 1.00 84.00 422 GLU A C 1
ATOM 3361 O O . GLU A 1 422 ? 19.846 9.935 -30.379 1.00 84.00 422 GLU A O 1
ATOM 3366 N N . VAL A 1 423 ? 17.965 10.388 -31.512 1.00 78.88 423 VAL A N 1
ATOM 3367 C CA . VAL A 1 423 ? 18.543 10.036 -32.814 1.00 78.88 423 VAL A CA 1
ATOM 3368 C C . VAL A 1 423 ? 19.397 11.211 -33.285 1.00 78.88 423 VAL A C 1
ATOM 3370 O O . VAL A 1 423 ? 18.869 12.235 -33.712 1.00 78.88 423 VAL A O 1
ATOM 3373 N N . ASN A 1 424 ? 20.721 11.075 -33.217 1.00 66.31 424 ASN A N 1
ATOM 3374 C CA . ASN A 1 424 ? 21.624 12.065 -33.797 1.00 66.31 424 ASN A CA 1
ATOM 3375 C C . ASN A 1 424 ? 21.479 12.041 -35.327 1.00 66.31 424 ASN A C 1
ATOM 3377 O O . ASN A 1 424 ? 21.900 11.090 -35.978 1.00 66.31 424 ASN A O 1
ATOM 3381 N N . ALA A 1 425 ? 20.904 13.096 -35.905 1.00 49.84 425 ALA A N 1
ATOM 3382 C CA . ALA A 1 425 ? 20.631 13.211 -37.341 1.00 49.84 425 ALA A CA 1
ATOM 3383 C C . ALA A 1 425 ? 21.862 13.539 -38.217 1.00 49.84 425 ALA A C 1
ATOM 3385 O O . ALA A 1 425 ? 21.695 13.936 -39.365 1.00 49.84 425 ALA A O 1
ATOM 3386 N N . ASN A 1 426 ? 23.091 13.359 -37.721 1.00 44.12 426 ASN A N 1
ATOM 3387 C CA . ASN A 1 426 ? 24.313 13.658 -38.474 1.00 44.12 426 ASN A CA 1
ATOM 3388 C C . ASN A 1 426 ? 25.208 12.421 -38.597 1.00 44.12 426 ASN A C 1
ATOM 3390 O O . ASN A 1 426 ? 26.164 12.251 -37.842 1.00 44.12 426 ASN A O 1
ATOM 3394 N N . THR A 1 427 ? 24.900 11.558 -39.567 1.00 38.34 427 THR A N 1
ATOM 3395 C CA . THR A 1 427 ? 25.902 10.744 -40.280 1.00 38.34 427 THR A CA 1
ATOM 3396 C C . THR A 1 427 ? 25.318 10.246 -41.612 1.00 38.34 427 THR A C 1
ATOM 3398 O O . THR A 1 427 ? 24.619 9.242 -41.686 1.00 38.34 427 THR A O 1
ATOM 3401 N N . GLN A 1 428 ? 25.599 11.002 -42.669 1.00 40.38 428 GLN A N 1
ATOM 3402 C CA . GLN A 1 428 ? 25.583 10.650 -44.097 1.00 40.38 428 GLN A CA 1
ATOM 3403 C C . GLN A 1 428 ? 26.970 11.121 -44.587 1.00 40.38 428 GLN A C 1
ATOM 3405 O O . GLN A 1 428 ? 27.376 12.203 -44.172 1.00 40.38 428 GLN A O 1
ATOM 3410 N N . THR A 1 429 ? 27.803 10.427 -45.361 1.00 39.41 429 THR A N 1
ATOM 3411 C CA . THR A 1 429 ? 27.736 9.239 -46.232 1.00 39.41 429 THR A CA 1
ATOM 3412 C C . THR A 1 429 ? 29.177 8.783 -46.520 1.00 39.41 429 THR A C 1
ATOM 3414 O O . THR A 1 429 ? 30.072 9.620 -46.464 1.00 39.41 429 THR A O 1
ATOM 3417 N N . ASP A 1 430 ? 29.372 7.502 -46.861 1.00 30.30 430 ASP A N 1
ATOM 3418 C CA . ASP A 1 430 ? 30.223 6.975 -47.962 1.00 30.30 430 ASP A CA 1
ATOM 3419 C C . ASP A 1 430 ? 30.580 5.506 -47.673 1.00 30.30 430 ASP A C 1
ATOM 3421 O O . ASP A 1 430 ? 30.849 5.157 -46.531 1.00 30.30 430 ASP A O 1
ATOM 3425 N N . SER A 1 431 ? 30.683 4.565 -48.604 1.00 30.75 431 SER A N 1
ATOM 3426 C CA . SER A 1 431 ? 30.070 4.282 -49.904 1.00 30.75 431 SER A CA 1
ATOM 3427 C C . SER A 1 431 ? 30.410 2.801 -50.197 1.00 30.75 431 SER A C 1
ATOM 3429 O O . SER A 1 431 ? 31.371 2.251 -49.665 1.00 30.75 431 SER A O 1
ATOM 3431 N N . THR A 1 432 ? 29.551 2.144 -50.977 1.00 29.73 432 THR A N 1
ATOM 3432 C CA . THR A 1 432 ? 29.708 0.871 -51.716 1.00 29.73 432 THR A CA 1
ATOM 3433 C C . THR A 1 432 ? 31.085 0.183 -51.744 1.00 29.73 432 THR A C 1
ATOM 3435 O O . THR A 1 432 ? 32.057 0.762 -52.215 1.00 29.73 432 THR A O 1
ATOM 3438 N N . THR A 1 433 ? 31.127 -1.117 -51.419 1.00 27.33 433 THR A N 1
ATOM 3439 C CA . THR A 1 433 ? 31.917 -2.138 -52.147 1.00 27.33 433 THR A CA 1
ATOM 3440 C C . THR A 1 433 ? 31.399 -3.551 -51.845 1.00 27.33 433 THR A C 1
ATOM 3442 O O . THR A 1 433 ? 30.884 -3.826 -50.765 1.00 27.33 433 THR A O 1
ATOM 3445 N N . ASP A 1 434 ? 31.474 -4.392 -52.873 1.00 25.62 434 ASP A N 1
ATOM 3446 C CA . ASP A 1 434 ? 30.726 -5.622 -53.125 1.00 25.62 434 ASP A CA 1
ATOM 3447 C C . ASP A 1 434 ? 30.943 -6.821 -52.183 1.00 25.62 434 ASP A C 1
ATOM 3449 O O . ASP A 1 434 ? 31.976 -6.994 -51.537 1.00 25.62 434 ASP A O 1
ATOM 3453 N N . PHE A 1 435 ? 29.937 -7.703 -52.202 1.00 27.39 435 PHE A N 1
ATOM 3454 C CA . PHE A 1 435 ? 29.937 -9.068 -51.669 1.00 27.39 435 PHE A CA 1
ATOM 3455 C C . PHE A 1 435 ? 31.099 -9.924 -52.203 1.00 27.39 435 PHE A C 1
ATOM 3457 O O . PHE A 1 435 ? 31.461 -9.837 -53.377 1.00 27.39 435 PHE A O 1
ATOM 3464 N N . PRO A 1 436 ? 31.537 -10.913 -51.404 1.00 25.52 436 PRO A N 1
ATOM 3465 C CA . PRO A 1 436 ? 31.343 -12.298 -51.842 1.00 25.52 436 PRO A CA 1
ATOM 3466 C C . PRO A 1 436 ? 30.605 -13.154 -50.800 1.00 25.52 436 PRO A C 1
ATOM 3468 O O . PRO A 1 436 ? 30.893 -13.122 -49.606 1.00 25.52 436 PRO A O 1
ATOM 3471 N N . CYS A 1 437 ? 29.653 -13.958 -51.281 1.00 29.67 437 CYS A N 1
ATOM 3472 C CA . CYS A 1 437 ? 28.904 -14.950 -50.510 1.00 29.67 437 CYS A CA 1
ATOM 3473 C C . CYS A 1 437 ? 29.711 -16.240 -50.285 1.00 29.67 437 CYS A C 1
ATOM 3475 O O . CYS A 1 437 ? 30.145 -16.856 -51.256 1.00 29.67 437 CYS A O 1
ATOM 3477 N N . THR A 1 438 ? 29.801 -16.716 -49.038 1.00 26.69 438 THR A N 1
ATOM 3478 C CA . THR A 1 438 ? 29.522 -18.112 -48.605 1.00 26.69 438 THR A CA 1
ATOM 3479 C C . THR A 1 438 ? 29.548 -18.197 -47.059 1.00 26.69 438 THR A C 1
ATOM 3481 O O . THR A 1 438 ? 30.135 -17.327 -46.417 1.00 26.69 438 THR A O 1
ATOM 3484 N N . PRO A 1 439 ? 28.829 -19.154 -46.433 1.00 35.50 439 PRO A N 1
ATOM 3485 C CA . PRO A 1 439 ? 28.126 -18.924 -45.173 1.00 35.50 439 PRO A CA 1
ATOM 3486 C C . PRO A 1 439 ? 28.809 -19.569 -43.962 1.00 35.50 439 PRO A C 1
ATOM 3488 O O . PRO A 1 439 ? 29.108 -20.762 -43.969 1.00 35.50 439 PRO A O 1
ATOM 3491 N N . CYS A 1 440 ? 28.941 -18.806 -42.875 1.00 24.78 440 CYS A N 1
ATOM 3492 C CA . CYS A 1 440 ? 29.302 -19.332 -41.560 1.00 24.78 440 CYS A CA 1
ATOM 3493 C C . CYS A 1 440 ? 28.261 -18.909 -40.517 1.00 24.78 440 CYS A C 1
ATOM 3495 O O . CYS A 1 440 ? 27.842 -17.756 -40.443 1.00 24.78 440 CYS A O 1
ATOM 3497 N N . LYS A 1 441 ? 27.823 -19.922 -39.770 1.00 31.28 441 LYS A N 1
ATOM 3498 C CA . LYS A 1 441 ? 26.685 -19.998 -38.854 1.00 31.28 441 LYS A CA 1
ATOM 3499 C C . LYS A 1 441 ? 26.683 -18.868 -37.815 1.00 31.28 441 LYS A C 1
ATOM 3501 O O . LYS A 1 441 ? 27.677 -18.661 -37.126 1.00 31.28 441 LYS A O 1
ATOM 3506 N N . SER A 1 442 ? 25.547 -18.184 -37.677 1.00 30.86 442 SER A N 1
ATOM 3507 C CA . SER A 1 442 ? 25.250 -17.348 -36.510 1.00 30.86 442 SER A CA 1
ATOM 3508 C C . SER A 1 442 ? 24.321 -18.134 -35.597 1.00 30.86 442 SER A C 1
ATOM 3510 O O . SER A 1 442 ? 23.182 -18.425 -35.952 1.00 30.86 442 SER A O 1
ATOM 3512 N N . ASP A 1 443 ? 24.858 -18.535 -34.451 1.00 30.56 443 ASP A N 1
ATOM 3513 C CA . ASP A 1 443 ? 24.119 -19.253 -33.425 1.00 30.56 443 ASP A CA 1
ATOM 3514 C C . ASP A 1 443 ? 23.451 -18.237 -32.496 1.00 30.56 443 ASP A C 1
ATOM 3516 O O . ASP A 1 443 ? 24.076 -17.275 -32.038 1.00 30.56 443 ASP A O 1
ATOM 3520 N N . GLY A 1 444 ? 22.154 -18.411 -32.273 1.00 33.69 444 GLY A N 1
ATOM 3521 C CA . GLY A 1 444 ? 21.330 -17.452 -31.562 1.00 33.69 444 GLY A CA 1
ATOM 3522 C C . GLY A 1 444 ? 20.225 -18.111 -30.757 1.00 33.69 444 GLY A C 1
ATOM 3523 O O . GLY A 1 444 ? 19.614 -19.069 -31.204 1.00 33.69 444 GLY A O 1
ATOM 3524 N N . THR A 1 445 ? 19.870 -17.430 -29.661 1.00 49.03 445 THR A N 1
ATOM 3525 C CA . THR A 1 445 ? 18.539 -17.396 -29.019 1.00 49.03 445 THR A CA 1
ATOM 3526 C C . THR A 1 445 ? 18.051 -18.692 -28.384 1.00 49.03 445 THR A C 1
ATOM 3528 O O . THR A 1 445 ? 17.834 -19.641 -29.114 1.00 49.03 445 THR A O 1
ATOM 3531 N N . THR A 1 446 ? 17.644 -18.741 -27.104 1.00 39.44 446 THR A N 1
ATOM 3532 C CA . THR A 1 446 ? 16.681 -19.801 -26.699 1.00 39.44 446 THR A CA 1
ATOM 3533 C C . THR A 1 446 ? 16.129 -19.648 -25.284 1.00 39.44 446 THR A C 1
ATOM 3535 O O . THR A 1 446 ? 16.805 -19.997 -24.330 1.00 39.44 446 THR A O 1
ATOM 3538 N N . LYS A 1 447 ? 14.864 -19.212 -25.148 1.00 41.56 447 LYS A N 1
ATOM 3539 C CA . LYS A 1 447 ? 13.885 -19.821 -24.206 1.00 41.56 447 LYS A CA 1
ATOM 3540 C C . LYS A 1 447 ? 12.443 -19.737 -24.718 1.00 41.56 447 LYS A C 1
ATOM 3542 O O . LYS A 1 447 ? 11.683 -20.670 -24.488 1.00 41.56 447 LYS A O 1
ATOM 3547 N N . LYS A 1 448 ? 12.070 -18.699 -25.487 1.00 38.69 448 LYS A N 1
ATOM 3548 C CA . LYS A 1 448 ? 10.802 -18.704 -26.253 1.00 38.69 448 LYS A CA 1
ATOM 3549 C C . LYS A 1 448 ? 10.889 -19.609 -27.490 1.00 38.69 448 LYS A C 1
ATOM 3551 O O . LYS A 1 448 ? 9.934 -20.312 -27.789 1.00 38.69 448 LYS A O 1
ATOM 3556 N N . ASN A 1 449 ? 12.079 -19.698 -28.091 1.00 52.88 449 ASN A N 1
ATOM 3557 C CA . ASN A 1 449 ? 12.328 -20.640 -29.175 1.00 52.88 449 ASN A CA 1
ATOM 3558 C C . ASN A 1 449 ? 12.312 -22.099 -28.714 1.00 52.88 449 ASN A C 1
ATOM 3560 O O . ASN A 1 449 ? 11.792 -22.893 -29.460 1.00 52.88 449 ASN A O 1
ATOM 3564 N N . THR A 1 450 ? 12.771 -22.500 -27.521 1.00 66.69 450 THR A N 1
ATOM 3565 C CA . THR A 1 450 ? 12.998 -23.940 -27.240 1.00 66.69 450 THR A CA 1
ATOM 3566 C C . THR A 1 450 ? 11.722 -24.795 -27.271 1.00 66.69 450 THR A C 1
ATOM 3568 O O . THR A 1 450 ? 11.743 -25.898 -27.800 1.00 66.69 450 THR A O 1
ATOM 3571 N N . TYR A 1 451 ? 10.589 -24.290 -26.762 1.00 77.31 451 TYR A N 1
ATOM 3572 C CA . TYR A 1 451 ? 9.314 -25.022 -26.832 1.00 77.31 451 TYR A CA 1
ATOM 3573 C C . TYR A 1 451 ? 8.724 -25.019 -28.247 1.00 77.31 451 TYR A C 1
ATOM 3575 O O . TYR A 1 451 ? 8.347 -26.071 -28.754 1.00 77.31 451 TYR A O 1
ATOM 3583 N N . GLU A 1 452 ? 8.651 -23.852 -28.896 1.00 81.06 452 GLU A N 1
ATOM 3584 C CA . GLU A 1 452 ? 8.141 -23.743 -30.272 1.00 81.06 452 GLU A CA 1
ATOM 3585 C C . GLU A 1 452 ? 9.024 -24.525 -31.259 1.00 81.06 452 GLU A C 1
ATOM 3587 O O . GLU A 1 452 ? 8.513 -25.163 -32.177 1.00 81.06 452 GLU A O 1
ATOM 3592 N N . TYR A 1 453 ? 10.330 -24.557 -31.004 1.00 83.12 453 TYR A N 1
ATOM 3593 C CA . TYR A 1 453 ? 11.340 -25.320 -31.724 1.00 83.12 453 TYR A CA 1
ATOM 3594 C C . TYR A 1 453 ? 11.171 -26.817 -31.514 1.00 83.12 453 TYR A C 1
ATOM 3596 O O . TYR A 1 453 ? 11.030 -27.531 -32.498 1.00 83.12 453 TYR A O 1
ATOM 3604 N N . ALA A 1 454 ? 11.071 -27.297 -30.270 1.00 84.31 454 ALA A N 1
ATOM 3605 C CA . ALA A 1 454 ? 10.811 -28.709 -29.999 1.00 84.31 454 ALA A CA 1
ATOM 3606 C C . ALA A 1 454 ? 9.499 -29.173 -30.655 1.00 84.31 454 ALA A C 1
ATOM 3608 O O . ALA A 1 454 ? 9.463 -30.213 -31.308 1.00 84.31 454 ALA A O 1
ATOM 3609 N N . VAL A 1 455 ? 8.431 -28.367 -30.579 1.00 87.88 455 VAL A N 1
ATOM 3610 C CA . VAL A 1 455 ? 7.165 -28.649 -31.279 1.00 87.88 455 VAL A CA 1
ATOM 3611 C C . VAL A 1 455 ? 7.359 -28.678 -32.800 1.00 87.88 455 VAL A C 1
ATOM 3613 O O . VAL A 1 455 ? 6.777 -29.534 -33.469 1.00 87.88 455 VAL A O 1
ATOM 3616 N N . GLY A 1 456 ? 8.163 -27.766 -33.352 1.00 85.69 456 GLY A N 1
ATOM 3617 C CA . GLY A 1 456 ? 8.523 -27.733 -34.769 1.00 85.69 456 GLY A CA 1
ATOM 3618 C C . GLY A 1 456 ? 9.288 -28.981 -35.215 1.00 85.69 456 GLY A C 1
ATOM 3619 O O . GLY A 1 456 ? 8.910 -29.604 -36.206 1.00 85.69 456 GLY A O 1
ATOM 3620 N N . VAL A 1 457 ? 10.293 -29.398 -34.445 1.00 88.06 457 VAL A N 1
ATOM 3621 C CA . VAL A 1 457 ? 11.102 -30.598 -34.701 1.00 88.06 457 VAL A CA 1
ATOM 3622 C C . VAL A 1 457 ? 10.237 -31.857 -34.628 1.00 88.06 457 VAL A C 1
ATOM 3624 O O . VAL A 1 457 ? 10.237 -32.648 -35.566 1.00 88.06 457 VAL A O 1
ATOM 3627 N N . ILE A 1 458 ? 9.397 -32.005 -33.598 1.00 89.94 458 ILE A N 1
ATOM 3628 C CA . ILE A 1 458 ? 8.491 -33.159 -33.455 1.00 89.94 458 ILE A CA 1
ATOM 3629 C C . ILE A 1 458 ? 7.486 -33.243 -34.619 1.00 89.94 458 ILE A C 1
ATOM 3631 O O . ILE A 1 458 ? 7.148 -34.334 -35.075 1.00 89.94 458 ILE A O 1
ATOM 3635 N N . ARG A 1 459 ? 7.007 -32.103 -35.138 1.00 87.75 459 ARG A N 1
ATOM 3636 C CA . ARG A 1 459 ? 6.162 -32.072 -36.349 1.00 87.75 459 ARG A CA 1
ATOM 3637 C C . ARG A 1 459 ? 6.941 -32.453 -37.611 1.00 87.75 459 ARG A C 1
ATOM 3639 O O . ARG A 1 459 ? 6.385 -33.128 -38.471 1.00 87.75 459 ARG A O 1
ATOM 3646 N N . SER A 1 460 ? 8.206 -32.047 -37.709 1.00 85.00 460 SER A N 1
ATOM 3647 C CA . SER A 1 460 ? 9.092 -32.411 -38.821 1.00 85.00 460 SER A CA 1
ATOM 3648 C C . SER A 1 460 ? 9.359 -33.922 -38.868 1.00 85.00 460 SER A C 1
ATOM 3650 O O . SER A 1 460 ? 9.315 -34.519 -39.940 1.00 85.00 460 SER A O 1
ATOM 3652 N N . LEU A 1 461 ? 9.524 -34.575 -37.711 1.00 89.12 461 LEU A N 1
ATOM 3653 C CA . LEU A 1 461 ? 9.713 -36.030 -37.622 1.00 89.12 461 LEU A CA 1
ATOM 3654 C C . LEU A 1 461 ? 8.530 -36.836 -38.188 1.00 89.12 461 LEU A C 1
ATOM 3656 O O . LEU A 1 461 ? 8.751 -37.868 -38.816 1.00 89.12 461 LEU A O 1
ATOM 3660 N N . GLU A 1 462 ? 7.285 -36.368 -38.018 1.00 89.00 462 GLU A N 1
ATOM 3661 C CA . GLU A 1 462 ? 6.115 -36.978 -38.678 1.00 89.00 462 GLU A CA 1
ATOM 3662 C C . GLU A 1 462 ? 6.172 -36.765 -40.195 1.00 89.00 462 GLU A C 1
ATOM 3664 O O . GLU A 1 462 ? 5.959 -37.703 -40.960 1.00 89.00 462 GLU A O 1
ATOM 3669 N N . HIS A 1 463 ? 6.471 -35.540 -40.641 1.00 82.12 463 HIS A N 1
ATOM 3670 C CA . HIS A 1 463 ? 6.511 -35.213 -42.068 1.00 82.12 463 HIS A CA 1
ATOM 3671 C C . HIS A 1 463 ? 7.573 -36.024 -42.825 1.00 82.12 463 HIS A C 1
ATOM 3673 O O . HIS A 1 463 ? 7.346 -36.421 -43.965 1.00 82.12 463 HIS A O 1
ATOM 3679 N N . ASN A 1 464 ? 8.689 -36.323 -42.158 1.00 83.38 464 ASN A N 1
ATOM 3680 C CA . ASN A 1 464 ? 9.783 -37.134 -42.688 1.00 83.38 464 ASN A CA 1
ATOM 3681 C C . ASN A 1 464 ? 9.570 -38.651 -42.497 1.00 83.38 464 ASN A C 1
ATOM 3683 O O . ASN A 1 464 ? 10.424 -39.441 -42.888 1.00 83.38 464 ASN A O 1
ATOM 3687 N N . GLY A 1 465 ? 8.440 -39.077 -41.916 1.00 86.62 465 GLY A N 1
ATOM 3688 C CA . GLY A 1 465 ? 8.061 -40.488 -41.790 1.00 86.62 465 GLY A CA 1
ATOM 3689 C C . GLY A 1 465 ? 8.696 -41.251 -40.621 1.00 86.62 465 GLY A C 1
ATOM 3690 O O . GLY A 1 465 ? 8.577 -42.472 -40.574 1.00 86.62 465 GLY A O 1
ATOM 3691 N N . HIS A 1 466 ? 9.341 -40.566 -39.671 1.00 86.81 466 HIS A N 1
ATOM 3692 C CA . HIS A 1 466 ? 9.987 -41.195 -38.508 1.00 86.81 466 HIS A CA 1
ATOM 3693 C C . HIS A 1 466 ? 9.039 -41.392 -37.314 1.00 86.81 466 HIS A C 1
ATOM 3695 O O . HIS A 1 466 ? 9.290 -42.240 -36.465 1.00 86.81 466 HIS A O 1
ATOM 3701 N N . LEU A 1 467 ? 7.937 -40.634 -37.245 1.00 90.06 467 LEU A N 1
ATOM 3702 C CA . LEU A 1 467 ? 6.903 -40.774 -36.214 1.00 90.06 467 LEU A CA 1
ATOM 3703 C C . LEU A 1 467 ? 5.524 -41.005 -36.833 1.00 90.06 467 LEU A C 1
ATOM 3705 O O . LEU A 1 467 ? 5.170 -40.400 -37.845 1.00 90.06 467 LEU A O 1
ATOM 3709 N N . SER A 1 468 ? 4.701 -41.826 -36.177 1.00 88.88 468 SER A N 1
ATOM 3710 C CA . SER A 1 468 ? 3.300 -41.982 -36.567 1.00 88.88 468 SER A CA 1
ATOM 3711 C C . SER A 1 468 ? 2.484 -40.738 -36.195 1.00 88.88 468 SER 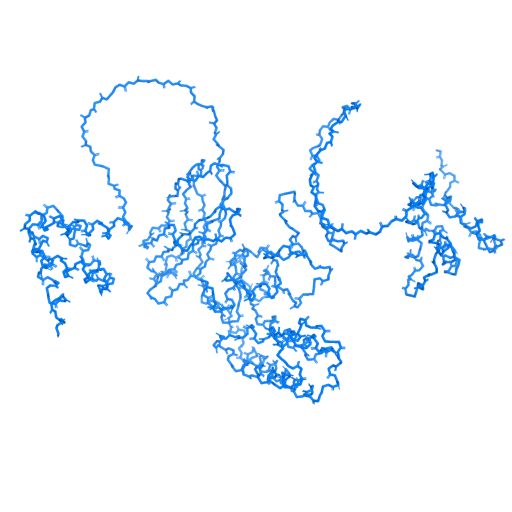A C 1
ATOM 3713 O O . SER A 1 468 ? 2.711 -40.088 -35.168 1.00 88.88 468 SER A O 1
ATOM 3715 N N . LYS A 1 469 ? 1.476 -40.423 -37.015 1.00 88.44 469 LYS A N 1
ATOM 3716 C CA . LYS A 1 469 ? 0.539 -39.319 -36.757 1.00 88.44 469 LYS A CA 1
ATOM 3717 C C . LYS A 1 469 ? -0.159 -39.448 -35.402 1.00 88.44 469 LYS A C 1
ATOM 3719 O O . LYS A 1 469 ? -0.347 -38.444 -34.715 1.00 88.44 469 LYS A O 1
ATOM 3724 N N . ASP A 1 470 ? -0.534 -40.672 -35.026 1.00 85.75 470 ASP A N 1
ATOM 3725 C CA . ASP A 1 470 ? -1.182 -40.967 -33.744 1.00 85.75 470 ASP A CA 1
ATOM 3726 C C . ASP A 1 470 ? -0.256 -40.639 -32.566 1.00 85.75 470 ASP A C 1
ATOM 3728 O O . ASP A 1 470 ? -0.632 -39.870 -31.676 1.00 85.75 470 ASP A O 1
ATOM 3732 N N . PHE A 1 471 ? 0.994 -41.114 -32.617 1.00 89.50 471 PHE A N 1
ATOM 3733 C CA . PHE A 1 471 ? 1.979 -40.823 -31.582 1.00 89.50 471 PHE A CA 1
ATOM 3734 C C . PHE A 1 471 ? 2.256 -39.323 -31.479 1.00 89.50 471 PHE A C 1
ATOM 3736 O O . PHE A 1 471 ? 2.193 -38.771 -30.384 1.00 89.50 471 PHE A O 1
ATOM 3743 N N . ARG A 1 472 ? 2.466 -38.618 -32.601 1.00 92.06 472 ARG A N 1
ATOM 3744 C CA . ARG A 1 472 ? 2.706 -37.165 -32.583 1.00 92.06 472 ARG A CA 1
ATOM 3745 C C . ARG A 1 472 ? 1.568 -36.405 -31.898 1.00 92.06 472 ARG A C 1
ATOM 3747 O O . ARG A 1 472 ? 1.825 -35.485 -31.118 1.00 92.06 472 ARG A O 1
ATOM 3754 N N . VAL A 1 473 ? 0.309 -36.737 -32.197 1.00 87.06 473 VAL A N 1
ATOM 3755 C CA . VAL A 1 473 ? -0.847 -36.060 -31.587 1.00 87.06 473 VAL A CA 1
ATOM 3756 C C . VAL A 1 473 ? -0.870 -36.292 -30.079 1.00 87.06 473 VAL A C 1
ATOM 3758 O O . VAL A 1 473 ? -0.987 -35.320 -29.327 1.00 87.06 473 VAL A O 1
ATOM 3761 N N . LYS A 1 474 ? -0.717 -37.543 -29.632 1.00 87.62 474 LYS A N 1
ATOM 3762 C CA . LYS A 1 474 ? -0.712 -37.888 -28.205 1.00 87.62 474 LYS A CA 1
ATOM 3763 C C . LYS A 1 474 ? 0.475 -37.249 -27.481 1.00 87.62 474 LYS A C 1
ATOM 3765 O O . LYS A 1 474 ? 0.276 -36.580 -26.467 1.00 87.62 474 LYS A O 1
ATOM 3770 N N . PHE A 1 475 ? 1.666 -37.333 -28.071 1.00 90.31 475 PHE A N 1
ATOM 3771 C CA . PHE A 1 475 ? 2.893 -36.730 -27.562 1.00 90.31 475 PHE A CA 1
ATOM 3772 C C . PHE A 1 475 ? 2.758 -35.219 -27.413 1.00 90.31 475 PHE A C 1
ATOM 3774 O O . PHE A 1 475 ? 2.966 -34.699 -26.326 1.00 90.31 475 PHE A O 1
ATOM 3781 N N . LEU A 1 476 ? 2.358 -34.485 -28.457 1.00 88.38 476 LEU A N 1
ATOM 3782 C CA . LEU A 1 476 ? 2.255 -33.023 -28.376 1.00 88.38 476 LEU A CA 1
ATOM 3783 C C . LEU A 1 476 ? 1.128 -32.561 -27.448 1.00 88.38 476 LEU A C 1
ATOM 3785 O O . LEU A 1 476 ? 1.260 -31.520 -26.802 1.00 88.38 476 LEU A O 1
ATOM 3789 N N . THR A 1 477 ? 0.039 -33.326 -27.350 1.00 84.81 477 THR A N 1
ATOM 3790 C CA . THR A 1 477 ? -1.048 -33.050 -26.400 1.00 84.81 477 THR A CA 1
ATOM 3791 C C . THR A 1 477 ? -0.556 -33.204 -24.966 1.00 84.81 477 THR A C 1
ATOM 3793 O O . THR A 1 477 ? -0.729 -32.297 -24.149 1.00 84.81 477 THR A O 1
ATOM 3796 N N . TRP A 1 478 ? 0.122 -34.312 -24.668 1.00 91.06 478 TRP A N 1
ATOM 3797 C CA . TRP A 1 478 ? 0.762 -34.533 -23.377 1.00 91.06 478 TRP A CA 1
ATOM 3798 C C . TRP A 1 478 ? 1.832 -33.469 -23.093 1.00 91.06 478 TRP A C 1
ATOM 3800 O O . TRP A 1 478 ? 1.783 -32.821 -22.050 1.00 91.06 478 TRP A O 1
ATOM 3810 N N . PHE A 1 479 ? 2.718 -33.185 -24.046 1.00 87.38 479 PHE A N 1
ATOM 3811 C CA . PHE A 1 479 ? 3.796 -32.202 -23.927 1.00 87.38 479 PHE A CA 1
ATOM 3812 C C . PHE A 1 479 ? 3.268 -30.798 -23.600 1.00 87.38 479 PHE A C 1
ATOM 3814 O O . PHE A 1 479 ? 3.819 -30.090 -22.752 1.00 87.38 479 PHE A O 1
ATOM 3821 N N . SER A 1 480 ? 2.141 -30.424 -24.211 1.00 82.25 480 SER A N 1
ATOM 3822 C CA . SER A 1 480 ? 1.489 -29.129 -24.002 1.00 82.25 480 SER A CA 1
ATOM 3823 C C . SER A 1 480 ? 0.747 -29.049 -22.665 1.00 82.25 480 SER A C 1
ATOM 3825 O O . SER A 1 480 ? 0.837 -28.026 -21.983 1.00 82.25 480 SER A O 1
ATOM 3827 N N . LEU A 1 481 ? 0.016 -30.105 -22.289 1.00 74.06 481 LEU A N 1
ATOM 3828 C CA . LEU A 1 481 ? -1.007 -30.041 -21.235 1.00 74.06 481 LEU A CA 1
ATOM 3829 C C . LEU A 1 481 ? -0.639 -30.761 -19.933 1.00 74.06 481 LEU A C 1
ATOM 3831 O O . LEU A 1 481 ? -1.142 -30.379 -18.879 1.00 74.06 481 LEU A O 1
ATOM 3835 N N . LYS A 1 482 ? 0.193 -31.805 -19.993 1.00 79.19 482 LYS A N 1
ATOM 3836 C CA . LYS A 1 482 ? 0.443 -32.729 -18.872 1.00 79.19 482 LYS A CA 1
ATOM 3837 C C . LYS A 1 482 ? 1.923 -32.894 -18.512 1.00 79.19 482 LYS A C 1
ATOM 3839 O O . LYS A 1 482 ? 2.217 -33.187 -17.357 1.00 79.19 482 LYS A O 1
ATOM 3844 N N . ALA A 1 483 ? 2.846 -32.676 -19.449 1.00 79.38 483 ALA A N 1
ATOM 3845 C CA . ALA A 1 483 ? 4.273 -32.870 -19.215 1.00 79.38 483 ALA A CA 1
ATOM 3846 C C . ALA A 1 483 ? 4.815 -31.908 -18.152 1.00 79.38 483 ALA A C 1
ATOM 3848 O O . ALA A 1 483 ? 4.672 -30.681 -18.251 1.00 79.38 483 ALA A O 1
ATOM 3849 N N . THR A 1 484 ? 5.491 -32.478 -17.159 1.00 80.44 484 THR A N 1
ATOM 3850 C CA . THR A 1 484 ? 6.181 -31.744 -16.099 1.00 80.44 484 THR A CA 1
ATOM 3851 C C . THR A 1 484 ? 7.378 -30.967 -16.651 1.00 80.44 484 THR A C 1
ATOM 3853 O O . THR A 1 484 ? 7.899 -31.239 -17.733 1.00 80.44 484 THR A O 1
ATOM 3856 N N . MET A 1 485 ? 7.878 -29.994 -15.885 1.00 72.19 485 MET A N 1
ATOM 3857 C CA . MET A 1 485 ? 9.054 -29.214 -16.295 1.00 72.19 485 MET A CA 1
ATOM 3858 C C . MET A 1 485 ? 10.317 -30.073 -16.477 1.00 72.19 485 MET A C 1
ATOM 3860 O O . MET A 1 485 ? 11.181 -29.696 -17.263 1.00 72.19 485 MET A O 1
ATOM 3864 N N . GLN A 1 486 ? 10.431 -31.211 -15.783 1.00 68.19 486 GLN A N 1
ATOM 3865 C CA . GLN A 1 486 ? 11.547 -32.145 -15.950 1.00 68.19 486 GLN A CA 1
ATOM 3866 C C . GLN A 1 486 ? 11.426 -32.914 -17.266 1.00 68.19 486 GLN A C 1
ATOM 3868 O O . GLN A 1 486 ? 12.363 -32.898 -18.055 1.00 68.19 486 GLN A O 1
ATOM 3873 N N . GLN A 1 487 ? 10.249 -33.467 -17.561 1.00 81.75 487 GLN A N 1
ATOM 3874 C CA . GLN A 1 487 ? 9.962 -34.118 -18.843 1.00 81.75 487 GLN A CA 1
ATOM 3875 C C . GLN A 1 487 ? 10.183 -33.164 -20.025 1.00 81.75 487 GLN A C 1
ATOM 3877 O O . GLN A 1 487 ? 10.836 -33.524 -20.997 1.00 81.75 487 GLN A O 1
ATOM 3882 N N . ARG A 1 488 ? 9.767 -31.894 -19.907 1.00 83.94 488 ARG A N 1
ATOM 3883 C CA . ARG A 1 488 ? 10.031 -30.880 -20.944 1.00 83.94 488 ARG A CA 1
ATOM 3884 C C . ARG A 1 488 ? 11.517 -30.618 -21.182 1.00 83.94 488 ARG A C 1
ATOM 3886 O O . ARG A 1 488 ? 11.914 -30.369 -22.313 1.00 83.94 488 ARG A O 1
ATOM 3893 N N . ARG A 1 489 ? 12.338 -30.670 -20.130 1.00 79.62 489 ARG A N 1
ATOM 3894 C CA . ARG A 1 489 ? 13.795 -30.542 -20.261 1.00 79.62 489 ARG A CA 1
ATOM 3895 C C . ARG A 1 489 ? 14.403 -31.762 -20.939 1.00 79.62 489 ARG A C 1
ATOM 3897 O O . ARG A 1 489 ? 15.248 -31.569 -21.796 1.00 79.62 489 ARG A O 1
ATOM 3904 N N . ILE A 1 490 ? 13.955 -32.971 -20.599 1.00 77.81 490 ILE A N 1
ATOM 3905 C CA . ILE A 1 490 ? 14.436 -34.211 -21.231 1.00 77.81 490 ILE A CA 1
ATOM 3906 C C . ILE A 1 490 ? 14.142 -34.185 -22.734 1.00 77.81 490 ILE A C 1
ATOM 3908 O O . ILE A 1 490 ? 15.046 -34.402 -23.531 1.00 77.81 490 ILE A O 1
ATOM 3912 N N . VAL A 1 491 ? 12.921 -33.806 -23.127 1.00 86.25 491 VAL A N 1
ATOM 3913 C CA . VAL A 1 491 ? 12.557 -33.663 -24.547 1.00 86.25 491 VAL A CA 1
ATOM 3914 C C . VAL A 1 491 ? 13.440 -32.637 -25.256 1.00 86.25 491 VAL A C 1
ATOM 3916 O O . VAL A 1 491 ? 13.919 -32.913 -26.349 1.00 86.25 491 VAL A O 1
ATOM 3919 N N . ASN A 1 492 ? 13.698 -31.478 -24.642 1.00 84.00 492 ASN A N 1
ATOM 3920 C CA . ASN A 1 492 ? 14.582 -30.477 -25.245 1.00 84.00 492 ASN A CA 1
ATOM 3921 C C . ASN A 1 492 ? 16.028 -30.978 -25.356 1.00 84.00 492 ASN A C 1
ATOM 3923 O O . ASN A 1 492 ? 16.663 -30.728 -26.366 1.00 84.00 492 ASN A O 1
ATOM 3927 N N . VAL A 1 493 ? 16.531 -31.724 -24.366 1.00 80.44 493 VAL A N 1
ATOM 3928 C CA . VAL A 1 493 ? 17.871 -32.329 -24.427 1.00 80.44 493 VAL A CA 1
ATOM 3929 C C . VAL A 1 493 ? 17.958 -33.355 -25.554 1.00 80.44 493 VAL A C 1
ATOM 3931 O O . VAL A 1 493 ? 18.945 -33.355 -26.278 1.00 80.44 493 VAL A O 1
ATOM 3934 N N . PHE A 1 494 ? 16.936 -34.194 -25.744 1.00 80.75 494 PHE A N 1
ATOM 3935 C CA . PHE A 1 494 ? 16.895 -35.122 -26.877 1.00 80.75 494 PHE A CA 1
ATOM 3936 C C . PHE A 1 494 ? 16.866 -34.377 -28.207 1.00 80.75 494 PHE A C 1
ATOM 3938 O O . PHE A 1 494 ? 17.658 -34.694 -29.088 1.00 80.75 494 PHE A O 1
ATOM 3945 N N . VAL A 1 495 ? 16.010 -33.359 -28.333 1.00 85.38 495 VAL A N 1
ATOM 3946 C CA . VAL A 1 495 ? 15.939 -32.519 -29.535 1.00 85.38 495 VAL A CA 1
ATOM 3947 C C . VAL A 1 495 ? 17.290 -31.866 -29.818 1.00 85.38 495 VAL A C 1
ATOM 3949 O O . VAL A 1 495 ? 17.774 -31.983 -30.932 1.00 85.38 495 VAL A O 1
ATOM 3952 N N . ASP A 1 496 ? 17.930 -31.242 -28.834 1.00 77.69 496 ASP A N 1
ATOM 3953 C CA . ASP A 1 496 ? 19.199 -30.538 -29.037 1.00 77.69 496 ASP A CA 1
ATOM 3954 C C . ASP A 1 496 ? 20.361 -31.504 -29.332 1.00 77.69 496 ASP A C 1
ATOM 3956 O O . ASP A 1 496 ? 21.234 -31.186 -30.136 1.00 77.69 496 ASP A O 1
ATOM 3960 N N . ALA A 1 497 ? 20.378 -32.689 -28.713 1.00 71.38 497 ALA A N 1
ATOM 3961 C CA . ALA A 1 497 ? 21.456 -33.665 -28.879 1.00 71.38 497 ALA A CA 1
ATOM 3962 C C . ALA A 1 497 ? 21.342 -34.506 -30.160 1.00 71.38 497 ALA A C 1
ATOM 3964 O O . ALA A 1 497 ? 22.359 -34.984 -30.657 1.00 71.38 497 ALA A O 1
ATOM 3965 N N . LEU A 1 498 ? 20.124 -34.720 -30.667 1.00 78.00 498 LEU A N 1
ATOM 3966 C CA . LEU A 1 498 ? 19.845 -35.669 -31.751 1.00 78.00 498 LEU A CA 1
ATOM 3967 C C . LEU A 1 498 ? 19.156 -35.021 -32.959 1.00 78.00 498 LEU A C 1
ATOM 3969 O O . LEU A 1 498 ? 18.656 -35.729 -33.828 1.00 78.00 498 LEU A O 1
ATOM 3973 N N . ILE A 1 499 ? 19.117 -33.688 -33.059 1.00 81.25 499 ILE A N 1
ATOM 3974 C CA . ILE A 1 499 ? 18.505 -33.021 -34.220 1.00 81.25 499 ILE A CA 1
ATOM 3975 C C . ILE A 1 499 ? 19.174 -33.390 -35.549 1.00 81.25 499 ILE A C 1
ATOM 3977 O O . ILE A 1 499 ? 18.495 -33.483 -36.572 1.00 81.25 499 ILE A O 1
ATOM 3981 N N . ASP A 1 500 ? 20.485 -33.632 -35.524 1.00 78.12 500 ASP A N 1
ATOM 3982 C CA . ASP A 1 500 ? 21.262 -34.029 -36.698 1.00 78.12 500 ASP A CA 1
ATOM 3983 C C . ASP A 1 500 ? 21.060 -35.518 -37.067 1.00 78.12 500 ASP A C 1
ATOM 3985 O O . ASP A 1 500 ? 21.511 -35.945 -38.129 1.00 78.12 500 ASP A O 1
ATOM 3989 N N . ASP A 1 501 ? 20.343 -36.296 -36.239 1.00 84.31 501 ASP A N 1
ATOM 3990 C CA . ASP A 1 501 ? 19.984 -37.702 -36.479 1.00 84.31 501 ASP A CA 1
ATOM 3991 C C . ASP A 1 501 ? 18.481 -37.977 -36.201 1.00 84.31 501 ASP A C 1
ATOM 3993 O O . ASP A 1 501 ? 18.103 -38.527 -35.156 1.00 84.31 501 ASP A O 1
ATOM 3997 N N . PRO A 1 502 ? 17.587 -37.585 -37.136 1.00 84.75 502 PRO A N 1
ATOM 3998 C CA . PRO A 1 502 ? 16.135 -37.665 -36.954 1.00 84.75 502 PRO A CA 1
ATOM 3999 C C . PRO A 1 502 ? 15.563 -39.067 -36.637 1.00 84.75 502 PRO A C 1
ATOM 4001 O O . PRO A 1 502 ? 14.645 -39.135 -35.814 1.00 84.75 502 PRO A O 1
ATOM 4004 N N . PRO A 1 503 ? 16.054 -40.182 -37.226 1.00 84.00 503 PRO A N 1
ATOM 4005 C CA . PRO A 1 503 ? 15.641 -41.534 -36.835 1.00 84.00 503 PRO A CA 1
ATOM 4006 C C . PRO A 1 503 ? 15.920 -41.853 -35.360 1.00 84.00 503 PRO A C 1
ATOM 4008 O O . PRO A 1 503 ? 15.011 -42.292 -34.656 1.00 84.00 503 PRO A O 1
ATOM 4011 N N . SER A 1 504 ? 17.135 -41.573 -34.876 1.00 81.88 504 SER A N 1
ATOM 4012 C CA . SER A 1 504 ? 17.525 -41.835 -33.484 1.00 81.88 504 SER A CA 1
ATOM 4013 C C . SER A 1 504 ? 16.757 -40.953 -32.502 1.00 81.88 504 SER A C 1
ATOM 4015 O O . SER A 1 504 ? 16.353 -41.409 -31.433 1.00 81.88 504 SER A O 1
ATOM 4017 N N . LEU A 1 505 ? 16.489 -39.697 -32.871 1.00 88.00 505 LEU A N 1
ATOM 4018 C CA . LEU A 1 505 ? 15.626 -38.818 -32.084 1.00 88.00 505 LEU A CA 1
ATOM 4019 C C . LEU A 1 505 ? 14.205 -39.386 -31.953 1.00 88.00 505 LEU A C 1
ATOM 4021 O O . LEU A 1 505 ? 13.635 -39.379 -30.862 1.00 88.00 505 LEU A O 1
ATOM 4025 N N . ALA A 1 506 ? 13.623 -39.881 -33.047 1.00 87.81 506 ALA A N 1
ATOM 4026 C CA . ALA A 1 506 ? 12.287 -40.468 -33.027 1.00 87.81 506 ALA A CA 1
ATOM 4027 C C . ALA A 1 506 ? 12.222 -41.735 -32.156 1.00 87.81 506 ALA A C 1
ATOM 4029 O O . ALA A 1 506 ? 11.283 -41.879 -31.372 1.00 87.81 506 ALA A O 1
ATOM 4030 N N . GLU A 1 507 ? 13.229 -42.606 -32.244 1.00 83.56 507 GLU A N 1
ATOM 4031 C CA . GLU A 1 507 ? 13.336 -43.819 -31.426 1.00 83.56 507 GLU A CA 1
ATOM 4032 C C . GLU A 1 507 ? 13.444 -43.492 -29.931 1.00 83.56 507 GLU A C 1
ATOM 4034 O O . GLU A 1 507 ? 12.678 -44.026 -29.133 1.00 83.56 507 GLU A O 1
ATOM 4039 N N . GLN A 1 508 ? 14.301 -42.540 -29.550 1.00 84.62 508 GLN A N 1
ATOM 4040 C CA . GLN A 1 508 ? 14.462 -42.116 -28.152 1.00 84.62 508 GLN A CA 1
ATOM 4041 C C . GLN A 1 508 ? 13.187 -41.489 -27.574 1.00 84.62 508 GLN A C 1
ATOM 4043 O O . GLN A 1 508 ? 12.841 -41.719 -26.413 1.00 84.62 508 GLN A O 1
ATOM 4048 N N . LEU A 1 509 ? 12.456 -40.711 -28.382 1.00 89.94 509 LEU A N 1
ATOM 4049 C CA . LEU A 1 509 ? 11.171 -40.141 -27.974 1.00 89.94 509 LEU A CA 1
ATOM 4050 C C . LEU A 1 509 ? 10.098 -41.220 -27.785 1.00 89.94 509 LEU A C 1
ATOM 4052 O O . LEU A 1 509 ? 9.292 -41.110 -26.860 1.00 89.94 509 LEU A O 1
ATOM 4056 N N . LEU A 1 510 ? 10.081 -42.244 -28.640 1.00 87.12 510 LEU A N 1
ATOM 4057 C CA . LEU A 1 510 ? 9.178 -43.385 -28.513 1.00 87.12 510 LEU A CA 1
ATOM 4058 C C . LEU A 1 510 ? 9.521 -44.212 -27.272 1.00 87.12 510 LEU A C 1
ATOM 4060 O O . LEU A 1 510 ? 8.658 -44.380 -26.416 1.00 87.12 510 LEU A O 1
ATOM 4064 N N . ASP A 1 511 ? 10.760 -44.666 -27.129 1.00 83.31 511 ASP A N 1
ATOM 4065 C CA . ASP A 1 511 ? 11.176 -45.542 -26.027 1.00 83.31 511 ASP A CA 1
ATOM 4066 C C . ASP A 1 511 ? 10.970 -44.879 -24.655 1.00 83.31 511 ASP A C 1
ATOM 4068 O O . ASP A 1 511 ? 10.412 -45.471 -23.735 1.00 83.31 511 ASP A O 1
ATOM 4072 N N . THR A 1 512 ? 11.309 -43.591 -24.542 1.00 84.56 512 THR A N 1
ATOM 4073 C CA . THR A 1 512 ? 11.255 -42.879 -23.256 1.00 84.56 512 THR A CA 1
ATOM 4074 C C . THR A 1 512 ? 9.837 -42.488 -22.836 1.00 84.56 512 THR A C 1
ATOM 4076 O O . THR A 1 512 ? 9.532 -42.472 -21.644 1.00 84.56 512 THR A O 1
ATOM 4079 N N . PHE A 1 513 ? 8.966 -42.117 -23.782 1.00 89.19 513 PHE A N 1
ATOM 4080 C CA . PHE A 1 513 ? 7.689 -41.469 -23.454 1.00 89.19 513 PHE A CA 1
ATOM 4081 C C . PHE A 1 513 ? 6.447 -42.286 -23.820 1.00 89.19 513 PHE A C 1
ATOM 4083 O O . PHE A 1 513 ? 5.342 -41.874 -23.464 1.00 89.19 513 PHE A O 1
ATOM 4090 N N . THR A 1 514 ? 6.577 -43.436 -24.492 1.00 84.12 514 THR A N 1
ATOM 4091 C CA . THR A 1 514 ? 5.408 -44.247 -24.887 1.00 84.12 514 THR A CA 1
ATOM 4092 C C . THR A 1 514 ? 4.564 -44.658 -23.683 1.00 84.12 514 THR A C 1
ATOM 4094 O O . THR A 1 514 ? 3.349 -44.462 -23.721 1.00 84.12 514 THR A O 1
ATOM 4097 N N . ASP A 1 515 ? 5.179 -45.114 -22.592 1.00 78.50 515 ASP A N 1
ATOM 4098 C CA . ASP A 1 515 ? 4.454 -45.529 -21.383 1.00 78.50 515 ASP A CA 1
ATOM 4099 C C . ASP A 1 515 ? 3.793 -44.345 -20.661 1.00 78.50 515 ASP A C 1
ATOM 4101 O O . ASP A 1 515 ? 2.663 -44.444 -20.184 1.00 78.50 515 ASP A O 1
ATOM 4105 N N . GLU A 1 516 ? 4.447 -43.181 -20.639 1.00 75.06 516 GLU A N 1
ATOM 4106 C CA . GLU A 1 516 ? 3.907 -41.964 -20.017 1.00 75.06 516 GLU A CA 1
ATOM 4107 C C . GLU A 1 516 ? 2.732 -41.363 -20.809 1.00 75.06 516 GLU A C 1
ATOM 4109 O O . GLU A 1 516 ? 1.864 -40.687 -20.245 1.00 75.06 516 GLU A O 1
ATOM 4114 N N . ILE A 1 517 ? 2.707 -41.595 -22.123 1.00 78.44 517 ILE A N 1
ATOM 4115 C CA . ILE A 1 517 ? 1.696 -41.077 -23.048 1.00 78.44 517 ILE A CA 1
ATOM 4116 C C . ILE A 1 517 ? 0.535 -42.067 -23.222 1.00 78.44 517 ILE A C 1
ATOM 4118 O O . ILE A 1 517 ? -0.602 -41.629 -23.415 1.00 78.44 517 ILE A O 1
ATOM 4122 N N . CYS A 1 518 ? 0.798 -43.376 -23.137 1.00 68.12 518 CYS A N 1
ATOM 4123 C CA . CYS A 1 518 ? -0.195 -44.442 -23.316 1.00 68.12 518 CYS A CA 1
ATOM 4124 C C . CYS A 1 518 ? -0.751 -45.007 -21.994 1.00 68.12 518 CYS A C 1
ATOM 4126 O O . CYS A 1 518 ? -1.771 -45.686 -22.019 1.00 68.12 518 CYS A O 1
ATOM 4128 N N . GLY A 1 519 ? -0.146 -44.707 -20.839 1.00 56.06 519 GLY A N 1
ATOM 4129 C CA . GLY A 1 519 ? -0.504 -45.264 -19.523 1.00 56.06 519 GLY A CA 1
ATOM 4130 C C . GLY A 1 519 ? -1.731 -44.669 -18.813 1.00 56.06 519 GLY A C 1
ATOM 4131 O O . GLY A 1 519 ? -1.817 -44.741 -17.590 1.00 56.06 519 GLY A O 1
ATOM 4132 N N . HIS A 1 520 ? -2.678 -44.070 -19.534 1.00 47.75 520 HIS A N 1
ATOM 4133 C CA . HIS A 1 520 ? -3.957 -43.629 -18.964 1.00 47.75 520 HIS A CA 1
ATOM 4134 C C . HIS A 1 520 ? -5.099 -43.891 -19.952 1.00 47.75 520 HIS A C 1
ATOM 4136 O O . HIS A 1 520 ? -5.589 -42.964 -20.604 1.00 47.75 520 HIS A O 1
ATOM 4142 N N . GLU A 1 521 ? -5.515 -45.153 -20.034 1.00 37.53 521 GLU A N 1
ATOM 4143 C CA . GLU A 1 521 ? -6.930 -45.497 -20.228 1.00 37.53 521 GLU A CA 1
ATOM 4144 C C . GLU A 1 521 ? -7.587 -45.760 -18.872 1.00 37.53 521 GLU A C 1
ATOM 4146 O O . GLU A 1 521 ? -6.926 -46.375 -17.999 1.00 37.53 521 GLU A O 1
#

InterPro domains:
  IPR003961 Fibronectin type III [PS50853] (329-430)
  IPR032881 Oberon-like, PHD finger domain [PF07227] (126-250)
  IPR036116 Fibronectin type III superfamily [SSF49265] (334-412)
  IPR044514 Vernalization insensitive 3-like [PTHR46286] (7-432)
  IPR056990 VIN3-like, C-terminal domain [PF23380] (449-518)
  IPR058585 VIN3-like, fibronectin type-III domain [PF23376] (333-420)

Nearest PDB structures (foldseek):
  7qce-assembly1_A  TM=9.457E-01  e=5.191E-21  Phoenix dactylifera
  7qce-assembly2_B  TM=9.461E-01  e=2.902E-16  Phoenix dactylifera
  6gvk-assembly1_A  TM=8.051E-01  e=5.197E-04  Homo sapiens
  6gvl-assembly1_A  TM=8.073E-01  e=9.706E-04  Homo sapiens
  4wtx-assembly1_A  TM=8.067E-01  e=1.077E-03  Homo sapiens

Foldseek 3Di:
DPDPDPPPAPDLVVQVPDDLVVNLVVLLVLLVDDPCSLVNQLSDDPVSLQSNLCVLVVHHDDPPPDDSSNSSVVSSVSSVVVVVDDDDDDDDDDDDDDDDDDDDDDDDDDDDDDDDDDPPPPFDFAPQPQRRDGDDPPDPADQPAAAPQPRDGDNDPDVLQKDFQQPDPPDPDPPDDHGPRGMHGLVSLLPDQQFLQDPPHPDPHDQQWTADPVFRDIGGRVVSLLVLLVQLLVPFFLLSVLVSLVSNLSNRVPRDVCVVLNVLSVVLQVLSCVQQNRSVCSNVVRHGDTLVPDPCSVVSSVSSVVSSVVVVVVVVVCPPVDPPPVVQFDKDWDWPPFAQFKIKIFIDTDVVNCVQFQWKFKWKDFPVDDDTDPHGPDTDGPDDGIDMDGGHHGQTKMKMWMWTDHPVDIGGIGIDIDTHHHPDPDDDDDDDDDDDDDDDDDDDDDDVCLVVVLLVLLVVLVVVPLDDPVCSVLVVCCLPPPDDPVNSVVSSCLCVVCVVPSNVSSVCCCVVCVCVSVVDD

Sequence (521 aa):
MESVFSGFVLDPEKCNQLSLEEKRKLVHRIAQWSEDAPKILSSLTRKELLEIICAEMGKERKYSGFTKLRMIEHLLKLVSKNTTTTTTGSSLDFSPSKKQKHEEQPSNNSTTFETKKDHQTKTRVCQNLACKASMWPKDAFCKRCSCCICHQFDDNKDPSLWLTCDRDSDSCNEEGDEPCGMSCHLNCALNHQRAGISTNGHYPKLDGGFYCVSCGKLNRLMRTWRKQLVFANEARRVDALCLRVSLSHKILQGTVKYHKLLKIVESAAKILESEVGPIGLASVKMDRRLVNRLSCSTEVQKLCTCAIEAFDSLCSNSSLNHFQPNRLPTCRISFEETTPTSVTIALDYEAHLFEDFFGCRIWHRMSTVKQYPKEATYIVLNPEKRFKLTNLNPSTEYSCMVSFFSNKKVLGFWESKWSTTEVNANTQTDSTTDFPCTPCKSDGTTKKNTYEYAVGVIRSLEHNGHLSKDFRVKFLTWFSLKATMQQRRIVNVFVDALIDDPPSLAEQLLDTFTDEICGHE

Radius of gyration: 35.7 Å; Cα contacts (8 Å, |Δi|>4): 625; chains: 1; bounding box: 58×108×79 Å

Mean predicted aligned error: 22.21 Å

Solvent-accessible surface area (backbone atoms only — not comparable to full-atom values): 31436 Å² total; per-residue (Å²): 132,82,76,95,71,87,73,78,70,70,56,65,73,66,57,71,73,50,52,73,70,55,50,44,55,49,49,54,52,36,66,72,52,64,94,57,33,68,65,47,59,61,66,56,51,71,67,57,55,47,54,47,45,29,63,76,65,76,51,90,72,87,70,79,90,63,49,71,65,59,51,48,57,49,42,48,58,50,52,69,53,54,76,77,66,84,80,84,86,80,90,81,89,84,84,93,78,94,77,88,78,90,81,89,84,82,91,81,88,84,85,89,79,91,78,79,93,68,89,74,73,74,69,38,62,38,85,50,85,77,67,56,42,82,34,62,79,84,54,93,52,47,66,88,53,17,18,79,82,79,55,52,66,49,84,73,74,53,71,81,53,42,44,67,36,62,77,67,95,82,64,94,60,93,87,61,86,77,53,83,60,48,30,30,40,42,71,57,40,52,74,32,44,64,14,11,36,36,89,88,30,94,37,66,67,40,76,51,30,32,28,32,80,86,63,43,50,80,43,80,38,51,69,53,41,52,50,27,37,55,53,28,56,71,34,59,34,39,19,58,25,29,39,25,51,44,51,39,40,58,64,37,53,87,30,70,92,48,42,71,49,35,54,39,44,50,50,30,47,53,57,50,28,75,78,68,38,63,39,87,53,32,38,76,66,60,43,79,51,50,28,90,75,44,91,56,39,68,61,36,35,50,34,36,51,51,40,47,51,52,51,49,50,58,49,65,78,32,76,74,61,63,85,58,59,72,74,65,65,61,62,48,71,46,80,41,81,67,34,30,38,33,36,29,41,34,54,49,59,64,64,81,66,45,68,84,36,56,22,37,37,33,37,62,38,50,63,90,53,93,66,72,66,94,63,62,76,39,74,45,59,64,84,76,44,69,44,80,45,68,89,45,61,50,65,35,53,31,38,39,38,39,30,35,35,40,99,88,49,69,48,72,58,41,58,43,72,53,62,29,36,66,79,76,91,83,86,85,88,88,78,91,83,82,86,83,90,83,93,78,89,84,87,75,86,75,66,79,49,51,60,58,45,46,54,48,51,56,53,45,36,37,76,72,68,56,38,54,71,67,56,49,53,50,48,52,49,38,58,75,75,66,53,48,76,64,56,54,48,52,53,46,50,46,47,72,74,25,62,94,39,58,64,62,36,38,50,53,53,44,73,72,38,44,62,79,66,63,72,77,126

pLDDT: mean 73.34, std 20.7, range [22.66, 97.69]

Organism: Helianthus annuus (NCBI:txid4232)